Protein AF-A0A7R8WQS6-F1 (afdb_monomer)

Radius of gyration: 34.12 Å; Cα contacts (8 Å, |Δi|>4): 537; chains: 1; bounding box: 98×120×86 Å

Organism: NCBI:txid163714

Secondary structure (DSSP, 8-state):
---------EEPTTT--EE-TTTS----EEETT--EE-HHHHTT-SB-TTT-PBEE------HHHHHHHHHHHHHHHTS-B--GGG-BSTT-EEEE-SSEEEEEEEETTEEEEEEEE--S-HHHHHHHHHHHHHHHTT--BTTBPPEEEEEEEGGGEEEEEEEPPSS-BGGGTTTT--HHHHHHHHHHHHHHHHHHHHTT---S---GGGEEEETTTTEEEE--TTSTTTGGGGHHHHHHHS-GGGS-GGGG-TT----THHHHHHHHHHHHHHHH---TTTT--SHHHHHHHHHTT--PPPPTTS-TTTHHHHHHHT-SSGGGSPPHHHHHHHHHHHHHHHHHHHHHHHHHHHHHHS-PPPP--------------------

Nearest PDB structures (foldseek):
  8qlq-assembly1_A  TM=8.244E-01  e=2.591E-17  Homo sapiens
  7b3q-assembly1_A  TM=7.706E-01  e=1.109E-17  Homo sapiens
  6sdc-assembly1_A  TM=8.049E-01  e=8.500E-17  Homo sapiens
  8yvv-assembly1_A  TM=7.962E-01  e=5.499E-16  Homo sapiens
  4puz-assembly1_A  TM=7.789E-01  e=3.232E-14  Homo sapiens

Structure (mmCIF, N/CA/C/O backbone):
data_AF-A0A7R8WQS6-F1
#
_entry.id   AF-A0A7R8WQS6-F1
#
loop_
_atom_site.group_PDB
_atom_site.id
_atom_site.type_symbol
_atom_site.label_atom_id
_atom_site.label_alt_id
_atom_site.label_comp_id
_atom_site.label_asym_id
_atom_site.label_entity_id
_atom_site.label_seq_id
_atom_site.pdbx_PDB_ins_code
_atom_site.Cartn_x
_atom_site.Cartn_y
_atom_site.Cartn_z
_atom_site.occupancy
_atom_site.B_iso_or_equiv
_atom_site.auth_seq_id
_atom_site.auth_comp_id
_atom_site.auth_asym_id
_atom_site.auth_ato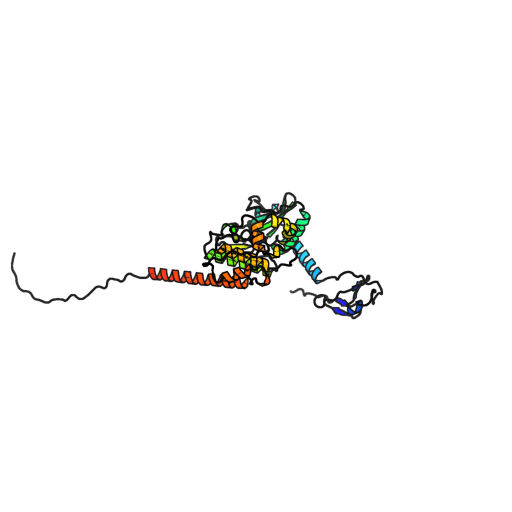m_id
_atom_site.pdbx_PDB_model_num
ATOM 1 N N . MET A 1 1 ? -17.034 -12.610 -30.596 1.00 30.84 1 MET A N 1
ATOM 2 C CA . MET A 1 1 ? -17.154 -14.056 -30.872 1.00 30.84 1 MET A CA 1
ATOM 3 C C . MET A 1 1 ? -15.963 -14.724 -30.219 1.00 30.84 1 MET A C 1
ATOM 5 O O . MET A 1 1 ? -14.847 -14.283 -30.458 1.00 30.84 1 MET A O 1
ATOM 9 N N . ALA A 1 2 ? -16.220 -15.646 -29.293 1.00 28.62 2 ALA A N 1
ATOM 10 C CA . ALA A 1 2 ? -15.196 -16.340 -28.522 1.00 28.62 2 ALA A CA 1
ATOM 11 C C . ALA A 1 2 ? -14.315 -17.175 -29.461 1.00 28.62 2 ALA A C 1
ATOM 13 O O . ALA A 1 2 ? -14.841 -17.982 -30.224 1.00 28.62 2 ALA A O 1
ATOM 14 N N . ALA A 1 3 ? -13.000 -16.959 -29.428 1.00 28.97 3 ALA A N 1
ATOM 15 C CA . ALA A 1 3 ? -12.058 -17.913 -29.993 1.00 28.97 3 ALA A CA 1
ATOM 16 C C . ALA A 1 3 ? -11.986 -19.083 -29.008 1.00 28.97 3 ALA A C 1
ATOM 18 O O . ALA A 1 3 ? -11.622 -18.885 -27.849 1.00 28.97 3 ALA A O 1
ATOM 19 N N . ALA A 1 4 ? -12.445 -20.250 -29.447 1.00 31.33 4 ALA A N 1
ATOM 20 C CA . ALA A 1 4 ? -12.402 -21.479 -28.676 1.00 31.33 4 ALA A CA 1
ATOM 21 C C . ALA A 1 4 ? -10.950 -21.805 -28.283 1.00 31.33 4 ALA A C 1
ATOM 23 O O . ALA A 1 4 ? -10.054 -21.748 -29.127 1.00 31.33 4 ALA A O 1
ATOM 24 N N . ASP A 1 5 ? -10.736 -22.128 -27.003 1.00 38.81 5 ASP A N 1
ATOM 25 C CA . ASP A 1 5 ? -9.581 -22.900 -26.545 1.00 38.81 5 ASP A CA 1
ATOM 26 C C . ASP A 1 5 ? -9.604 -24.233 -27.313 1.00 38.81 5 ASP A C 1
ATOM 28 O O . ASP A 1 5 ? -10.419 -25.111 -27.033 1.00 38.81 5 ASP A O 1
ATOM 32 N N . GLU A 1 6 ? -8.745 -24.383 -28.319 1.00 41.78 6 GLU A N 1
ATOM 33 C CA . GLU A 1 6 ? -8.383 -25.709 -28.809 1.00 41.78 6 GLU A CA 1
ATOM 34 C C . GLU A 1 6 ? -7.361 -26.289 -27.829 1.00 41.78 6 GLU A C 1
ATOM 36 O O . GLU A 1 6 ? -6.153 -26.072 -27.955 1.00 41.78 6 GLU A O 1
ATOM 41 N N . ASP A 1 7 ? -7.854 -27.026 -26.832 1.00 47.44 7 ASP A N 1
ATOM 42 C CA . ASP A 1 7 ? -7.076 -28.081 -26.189 1.00 47.44 7 ASP A CA 1
ATOM 43 C C . ASP A 1 7 ? -6.640 -29.052 -27.295 1.00 47.44 7 ASP A C 1
ATOM 45 O O . ASP A 1 7 ? -7.405 -29.912 -27.738 1.00 47.44 7 ASP A O 1
ATOM 49 N N . GLN A 1 8 ? -5.426 -28.876 -27.824 1.00 54.41 8 GLN A N 1
ATOM 50 C CA . GLN A 1 8 ? -4.873 -29.797 -28.810 1.00 54.41 8 GLN A CA 1
ATOM 51 C C . GLN A 1 8 ? -4.605 -31.134 -28.120 1.00 54.41 8 GLN A C 1
ATOM 53 O O . GLN A 1 8 ? -3.556 -31.344 -27.512 1.00 54.41 8 GLN A O 1
ATOM 58 N N . ASN A 1 9 ? -5.582 -32.032 -28.207 1.00 57.75 9 ASN A N 1
ATOM 59 C CA . ASN A 1 9 ? -5.431 -33.431 -27.850 1.00 57.75 9 ASN A CA 1
ATOM 60 C C . ASN A 1 9 ? -4.275 -34.029 -28.664 1.00 57.75 9 ASN A C 1
ATOM 62 O O . ASN A 1 9 ? -4.353 -34.122 -29.890 1.00 57.75 9 ASN A O 1
ATOM 66 N N . ILE A 1 10 ? -3.199 -34.428 -27.986 1.00 62.88 10 ILE A N 1
ATOM 67 C CA . ILE A 1 10 ? -2.073 -35.121 -28.617 1.00 62.88 10 ILE A CA 1
ATOM 68 C C . ILE A 1 10 ? -2.416 -36.609 -28.642 1.00 62.88 10 ILE A C 1
ATOM 70 O O . ILE A 1 10 ? -2.802 -37.175 -27.620 1.00 62.88 10 ILE A O 1
ATOM 74 N N . SER A 1 11 ? -2.306 -37.227 -29.818 1.00 67.88 11 SER A N 1
ATOM 75 C CA . SER A 1 11 ? -2.538 -38.658 -30.016 1.00 67.88 11 SER A CA 1
ATOM 76 C C . SER A 1 11 ? -1.222 -39.424 -29.898 1.00 67.88 11 SER A C 1
ATOM 78 O O . SER A 1 11 ? -0.195 -38.985 -30.416 1.00 67.88 11 SER A O 1
ATOM 80 N N . CYS A 1 12 ? -1.237 -40.568 -29.216 1.00 68.75 12 CYS A N 1
ATOM 81 C CA . CYS A 1 12 ? -0.120 -41.508 -29.254 1.00 68.75 12 CYS A CA 1
ATOM 82 C C . CYS A 1 12 ? 0.015 -42.082 -30.669 1.00 68.75 12 CYS A C 1
ATOM 84 O O . CYS A 1 12 ? -0.925 -42.696 -31.162 1.00 68.75 12 CYS A O 1
ATOM 86 N N . ASP A 1 13 ? 1.197 -42.016 -31.280 1.00 76.12 13 ASP A N 1
ATOM 87 C CA . ASP A 1 13 ? 1.436 -42.565 -32.627 1.00 76.12 13 ASP A CA 1
ATOM 88 C C . ASP A 1 13 ? 1.400 -44.111 -32.685 1.00 76.12 13 ASP A C 1
ATOM 90 O O . ASP A 1 13 ? 1.652 -44.709 -33.730 1.00 76.12 13 ASP A O 1
ATOM 94 N N . ILE A 1 14 ? 1.109 -44.776 -31.559 1.00 74.81 14 ILE A N 1
ATOM 95 C CA . ILE A 1 14 ? 0.971 -46.235 -31.455 1.00 74.81 14 ILE A CA 1
ATOM 96 C C . ILE A 1 14 ? -0.464 -46.646 -31.142 1.00 74.81 14 ILE A C 1
ATOM 98 O O . ILE A 1 14 ? -1.055 -47.421 -31.888 1.00 74.81 14 ILE A O 1
ATOM 102 N N . CYS A 1 15 ? -1.013 -46.188 -30.013 1.00 76.50 15 CYS A N 1
ATOM 103 C CA . CYS A 1 15 ? -2.354 -46.596 -29.580 1.00 76.50 15 CYS A CA 1
ATOM 104 C C . CYS A 1 15 ? -3.453 -45.627 -30.022 1.00 76.50 15 CYS A C 1
ATOM 106 O O . CYS A 1 15 ? -4.625 -45.906 -29.793 1.00 76.50 15 CYS A O 1
ATOM 108 N N . PHE A 1 16 ? -3.085 -44.495 -30.625 1.00 74.06 16 PHE A N 1
ATOM 109 C CA . PHE A 1 16 ? -3.975 -43.407 -31.028 1.00 74.06 16 PHE A CA 1
ATOM 110 C C . PHE A 1 16 ? -4.811 -42.788 -29.896 1.00 74.06 16 PHE A C 1
ATOM 112 O O . PHE A 1 16 ? -5.635 -41.909 -30.152 1.00 74.06 16 PHE A O 1
ATOM 119 N N . GLU A 1 17 ? -4.573 -43.179 -28.638 1.00 69.00 17 GLU A N 1
ATOM 120 C CA . GLU A 1 17 ? -5.218 -42.569 -27.478 1.00 69.00 17 GLU A CA 1
ATOM 121 C C . GLU A 1 17 ? -4.853 -41.089 -27.392 1.00 69.00 17 GLU A C 1
ATOM 123 O O . GLU A 1 17 ? -3.684 -40.709 -27.509 1.00 69.00 17 GLU A O 1
ATOM 128 N N . LEU A 1 18 ? -5.882 -40.270 -27.189 1.00 61.09 18 LEU A N 1
ATOM 129 C CA . LEU A 1 18 ? -5.757 -38.845 -26.930 1.00 61.09 18 LEU A CA 1
ATOM 130 C C . LEU A 1 18 ? -5.480 -38.640 -25.443 1.00 61.09 18 LEU A C 1
ATOM 132 O O . LEU A 1 18 ? -6.181 -39.205 -24.605 1.00 61.09 18 LEU A O 1
ATOM 136 N N . PHE A 1 19 ? -4.497 -37.813 -25.109 1.00 58.91 19 PHE A N 1
ATOM 137 C CA . PHE A 1 19 ? -4.223 -37.452 -23.720 1.00 58.91 19 PHE A CA 1
ATOM 138 C C . PHE A 1 19 ? -3.999 -35.945 -23.571 1.00 58.91 19 PHE A C 1
ATOM 140 O O . PHE A 1 19 ? -3.380 -35.293 -24.416 1.00 58.91 19 PHE A O 1
ATOM 147 N N . THR A 1 20 ? -4.523 -35.391 -22.475 1.00 52.91 20 THR A N 1
ATOM 148 C CA . THR A 1 20 ? -4.389 -33.979 -22.112 1.00 52.91 20 THR A CA 1
ATOM 149 C C . THR A 1 20 ? -3.233 -33.822 -21.129 1.00 52.91 20 THR A C 1
ATOM 151 O O . THR A 1 20 ? -3.092 -34.560 -20.156 1.00 52.91 20 THR A O 1
ATOM 154 N N . THR A 1 21 ? -2.369 -32.833 -21.350 1.00 52.16 21 THR A N 1
ATOM 155 C CA . THR A 1 21 ? -1.191 -32.605 -20.493 1.00 52.16 21 THR A CA 1
ATOM 156 C C . THR A 1 21 ? -1.527 -32.014 -19.117 1.00 52.16 21 THR A C 1
ATOM 158 O O . THR A 1 21 ? -0.614 -31.646 -18.379 1.00 52.16 21 THR A O 1
ATOM 161 N N . ALA A 1 22 ? -2.810 -31.845 -18.788 1.00 44.84 22 ALA A N 1
ATOM 162 C CA . ALA A 1 22 ? -3.255 -31.104 -17.613 1.00 44.84 22 ALA A CA 1
ATOM 163 C C . ALA A 1 22 ? -3.757 -31.987 -16.459 1.00 44.84 22 ALA A C 1
ATOM 165 O O . ALA A 1 22 ? -3.603 -31.567 -15.314 1.00 44.84 22 ALA A O 1
ATOM 166 N N . GLU A 1 23 ? -4.304 -33.182 -16.713 1.00 44.06 23 GLU A N 1
ATOM 167 C CA . GLU A 1 23 ? -5.006 -33.937 -15.655 1.00 44.06 23 GLU A CA 1
ATOM 168 C C . GLU A 1 23 ? -4.350 -35.252 -15.222 1.00 44.06 23 GLU A C 1
ATOM 170 O O . GLU A 1 23 ? -4.575 -35.666 -14.090 1.00 44.06 23 GLU A O 1
ATOM 175 N N . ASP A 1 24 ? -3.435 -35.837 -16.000 1.00 39.66 24 ASP A N 1
ATOM 176 C CA . ASP A 1 24 ? -2.763 -37.077 -15.598 1.00 39.66 24 ASP A CA 1
ATOM 177 C C . ASP A 1 24 ? -1.239 -36.953 -15.664 1.00 39.66 24 ASP A C 1
ATOM 179 O O . ASP A 1 24 ? -0.616 -36.960 -16.724 1.00 39.66 24 ASP A O 1
ATOM 183 N N . HIS A 1 25 ? -0.617 -36.841 -14.489 1.00 43.75 25 HIS A N 1
ATOM 184 C CA . HIS A 1 25 ? 0.827 -36.745 -14.273 1.00 43.75 25 HIS A CA 1
ATOM 185 C C . HIS A 1 25 ? 1.639 -37.932 -14.843 1.00 43.75 25 HIS A C 1
ATOM 187 O O . HIS A 1 25 ? 2.141 -38.760 -14.079 1.00 43.75 25 HIS A O 1
ATOM 193 N N . ARG A 1 26 ? 1.854 -38.015 -16.164 1.00 46.47 26 ARG A N 1
ATOM 194 C CA . ARG A 1 26 ? 2.829 -38.943 -16.769 1.00 46.47 26 ARG A CA 1
ATOM 195 C C . ARG A 1 26 ? 3.638 -38.287 -17.904 1.00 46.47 26 ARG A C 1
ATOM 197 O O . ARG A 1 26 ? 3.069 -37.571 -18.721 1.00 46.47 26 ARG A O 1
ATOM 204 N N . PRO A 1 27 ? 4.969 -38.495 -17.958 1.00 44.97 27 PRO A N 1
ATOM 205 C CA . PRO A 1 27 ? 5.845 -37.859 -18.944 1.00 44.97 27 PRO A CA 1
ATOM 206 C C . PRO A 1 27 ? 5.725 -38.500 -20.338 1.00 44.97 27 PRO A C 1
ATOM 208 O O . PRO A 1 27 ? 5.588 -39.717 -20.448 1.00 44.97 27 PRO A O 1
ATOM 211 N N . MET A 1 28 ? 5.841 -37.682 -21.393 1.00 61.72 28 MET A N 1
ATOM 212 C CA . MET A 1 28 ? 5.972 -38.127 -22.790 1.00 61.72 28 MET A CA 1
ATOM 213 C C . MET A 1 28 ? 7.436 -38.286 -23.210 1.00 61.72 28 MET A C 1
ATOM 215 O O . MET A 1 28 ? 8.284 -37.466 -22.851 1.00 61.72 28 MET A O 1
ATOM 219 N N . VAL A 1 29 ? 7.696 -39.304 -24.033 1.00 58.97 29 VAL A N 1
ATOM 220 C CA . VAL A 1 29 ? 8.981 -39.565 -24.695 1.00 58.97 29 VAL A CA 1
ATOM 221 C C . VAL A 1 29 ? 8.837 -39.254 -26.187 1.00 58.97 29 VAL A C 1
ATOM 223 O O . VAL A 1 29 ? 7.901 -39.736 -26.821 1.00 58.97 29 VAL A O 1
ATOM 226 N N . ILE A 1 30 ? 9.763 -38.464 -26.743 1.00 64.19 30 ILE A N 1
ATOM 227 C CA . ILE A 1 30 ? 9.815 -38.127 -28.175 1.00 64.19 30 ILE A CA 1
ATOM 228 C C . ILE A 1 30 ? 11.104 -38.707 -28.767 1.00 64.19 30 ILE A C 1
ATOM 230 O O . ILE A 1 30 ? 12.198 -38.515 -28.227 1.00 64.19 30 ILE A O 1
ATOM 234 N N . CYS A 1 31 ? 10.979 -39.431 -29.878 1.00 64.38 31 CYS A N 1
ATOM 235 C CA . CYS A 1 31 ? 12.128 -39.952 -30.624 1.00 64.38 31 CYS A CA 1
ATOM 236 C C . CYS A 1 31 ? 12.736 -38.892 -31.560 1.00 64.38 31 CYS A C 1
ATOM 238 O O . CYS A 1 31 ? 12.106 -37.876 -31.852 1.00 64.38 31 CYS A O 1
ATOM 240 N N . SER A 1 32 ? 13.936 -39.139 -32.088 1.00 69.62 32 SER A N 1
ATOM 241 C CA . SER A 1 32 ? 14.611 -38.253 -33.058 1.00 69.62 32 SER A CA 1
ATOM 242 C C . SER A 1 32 ? 13.783 -37.935 -34.314 1.00 69.62 32 SER A C 1
ATOM 244 O O . SER A 1 32 ? 13.966 -36.873 -34.902 1.00 69.62 32 SER A O 1
ATOM 246 N N . ASN A 1 33 ? 12.834 -38.805 -34.677 1.00 69.69 33 ASN A N 1
ATOM 247 C CA . ASN A 1 33 ? 11.936 -38.639 -35.825 1.00 69.69 33 ASN A CA 1
ATOM 248 C C . ASN A 1 33 ? 10.562 -38.033 -35.470 1.00 69.69 33 ASN A C 1
ATOM 250 O O . ASN A 1 33 ? 9.688 -37.972 -36.328 1.00 69.69 33 ASN A O 1
ATOM 254 N N . GLY A 1 34 ? 10.349 -37.581 -34.228 1.00 69.19 34 GLY A N 1
ATOM 255 C CA . GLY A 1 34 ? 9.179 -36.773 -33.856 1.00 69.19 34 GLY A CA 1
ATOM 256 C C . GLY A 1 34 ? 7.900 -37.521 -33.451 1.00 69.19 34 GLY A C 1
ATOM 257 O O . GLY A 1 34 ? 6.902 -36.856 -33.200 1.00 69.19 34 GLY A O 1
ATOM 258 N N . HIS A 1 35 ? 7.911 -38.855 -33.339 1.00 72.50 35 HIS A N 1
ATOM 259 C CA . HIS A 1 35 ? 6.762 -39.623 -32.824 1.00 72.50 35 HIS A CA 1
ATOM 260 C C . HIS A 1 35 ? 6.494 -39.364 -31.329 1.00 72.50 35 HIS A C 1
ATOM 262 O O . HIS A 1 35 ? 7.430 -39.365 -30.521 1.00 72.50 35 HIS A O 1
ATOM 268 N N . ASN A 1 36 ? 5.216 -39.217 -30.976 1.00 73.12 36 ASN A N 1
ATOM 269 C CA . ASN A 1 36 ? 4.676 -39.031 -29.632 1.00 73.12 36 ASN A CA 1
ATOM 270 C C . ASN A 1 36 ? 4.249 -40.373 -29.035 1.00 73.12 36 ASN A C 1
ATOM 272 O O . ASN A 1 36 ? 3.383 -41.065 -29.572 1.00 73.12 36 ASN A O 1
ATOM 276 N N . LEU A 1 37 ? 4.825 -40.730 -27.888 1.00 69.38 37 LEU A N 1
ATOM 277 C CA . LEU A 1 37 ? 4.538 -41.992 -27.211 1.00 69.38 37 LEU A CA 1
ATOM 278 C C . LEU A 1 37 ? 3.959 -41.735 -25.819 1.00 69.38 37 LEU A C 1
ATOM 280 O O . LEU A 1 37 ? 4.560 -41.019 -25.011 1.00 69.38 37 LEU A O 1
ATOM 284 N N . CYS A 1 38 ? 2.809 -42.349 -25.521 1.00 69.25 38 CYS A N 1
ATOM 285 C CA . CYS A 1 38 ? 2.256 -42.345 -24.169 1.00 69.25 38 CYS A CA 1
ATOM 286 C C . CYS A 1 38 ? 3.109 -43.216 -23.230 1.00 69.25 38 CYS A C 1
ATOM 288 O O . CYS A 1 38 ? 3.833 -44.109 -23.674 1.00 69.25 38 CYS A O 1
ATOM 290 N N . PHE A 1 39 ? 2.982 -43.000 -21.917 1.00 66.50 39 PHE A N 1
ATOM 291 C CA . PHE A 1 39 ? 3.761 -43.726 -20.906 1.00 66.50 39 PHE A CA 1
ATOM 292 C C . PHE A 1 39 ? 3.650 -45.252 -21.034 1.00 66.50 39 PHE A C 1
ATOM 294 O O . PHE A 1 39 ? 4.647 -45.957 -20.906 1.00 66.50 39 PHE A O 1
ATOM 301 N N . SER A 1 40 ? 2.454 -45.771 -21.319 1.00 68.06 40 SER A N 1
ATOM 302 C CA . SER A 1 40 ? 2.232 -47.212 -21.503 1.00 68.06 40 SER A CA 1
ATOM 303 C C . SER A 1 40 ? 2.979 -47.761 -22.724 1.00 68.06 40 SER A C 1
ATOM 305 O O . SER A 1 40 ? 3.439 -48.899 -22.702 1.00 68.06 40 SER A O 1
ATOM 307 N N . CYS A 1 41 ? 3.141 -46.947 -23.769 1.00 68.56 41 CYS A N 1
ATOM 308 C CA . CYS A 1 41 ? 3.866 -47.301 -24.985 1.00 68.56 41 CYS A CA 1
ATOM 309 C C . CYS A 1 41 ? 5.385 -47.079 -24.880 1.00 68.56 41 CYS A C 1
ATOM 311 O O . CYS A 1 41 ? 6.139 -47.750 -25.581 1.00 68.56 41 CYS A O 1
ATOM 313 N N . SER A 1 42 ? 5.846 -46.156 -24.026 1.00 67.50 42 SER A N 1
ATOM 314 C CA . SER A 1 42 ? 7.270 -45.823 -23.861 1.00 67.50 42 SER A CA 1
ATOM 315 C C . SER A 1 42 ? 7.938 -46.481 -22.648 1.00 67.50 42 SER A C 1
ATOM 317 O O . SER A 1 42 ? 9.161 -46.486 -22.550 1.00 67.50 42 SER A O 1
ATOM 319 N N . GLY A 1 43 ? 7.162 -47.005 -21.698 1.00 59.62 43 GLY A N 1
ATOM 320 C CA . GLY A 1 43 ? 7.607 -47.321 -20.336 1.00 59.62 43 GLY A CA 1
ATOM 321 C C . GLY A 1 43 ? 8.585 -48.487 -20.160 1.00 59.62 43 GLY A C 1
ATOM 322 O O . GLY A 1 43 ? 8.925 -48.791 -19.021 1.00 59.62 43 GLY A O 1
ATOM 323 N N . LEU A 1 44 ? 9.035 -49.152 -21.228 1.00 54.12 44 LEU A N 1
ATOM 324 C CA . LEU A 1 44 ? 9.889 -50.349 -21.138 1.00 54.12 44 LEU A CA 1
ATOM 325 C C . LEU A 1 44 ? 10.992 -50.430 -22.210 1.00 54.12 44 LEU A C 1
ATOM 327 O O . LEU A 1 44 ? 11.687 -51.442 -22.281 1.00 54.12 44 LEU A O 1
ATOM 331 N N . VAL A 1 45 ? 11.165 -49.405 -23.053 1.00 58.03 45 VAL A N 1
ATOM 332 C CA . VAL A 1 45 ? 12.078 -49.463 -24.209 1.00 58.03 45 VAL A CA 1
ATOM 333 C C . VAL A 1 45 ? 12.900 -48.182 -24.370 1.00 58.03 45 VAL A C 1
ATOM 335 O O . VAL A 1 45 ? 12.376 -47.076 -24.283 1.00 58.03 45 VAL A O 1
ATOM 338 N N . ASN A 1 46 ? 14.200 -48.334 -24.652 1.00 66.38 46 ASN A N 1
ATOM 339 C CA . ASN A 1 46 ? 15.112 -47.220 -24.968 1.00 66.38 46 ASN A CA 1
ATOM 340 C C . ASN A 1 46 ? 14.959 -46.712 -26.419 1.00 66.38 46 ASN A C 1
ATOM 342 O O . ASN A 1 46 ? 15.590 -45.726 -26.801 1.00 66.38 46 ASN A O 1
ATOM 346 N N . GLU A 1 47 ? 14.126 -47.376 -27.224 1.00 72.50 47 GLU A N 1
ATOM 347 C CA . GLU A 1 47 ? 13.930 -47.133 -28.656 1.00 72.50 47 GLU A CA 1
ATOM 348 C C . GLU A 1 47 ? 12.442 -46.963 -28.985 1.00 72.50 47 GLU A C 1
ATOM 350 O O . GLU A 1 47 ? 11.572 -47.596 -28.382 1.00 72.50 47 GLU A O 1
ATOM 355 N N . CYS A 1 48 ? 12.143 -46.116 -29.968 1.00 71.38 48 CYS A N 1
ATOM 356 C CA . CYS A 1 48 ? 10.792 -45.848 -30.438 1.00 71.38 48 CYS A CA 1
ATOM 357 C C . CYS A 1 48 ? 10.196 -47.103 -31.088 1.00 71.38 48 CYS A C 1
ATOM 359 O O . CYS A 1 48 ? 10.771 -47.619 -32.047 1.00 71.38 48 CYS A O 1
ATOM 361 N N . PRO A 1 49 ? 9.017 -47.588 -30.674 1.00 74.12 49 PRO A N 1
ATOM 362 C CA . PRO A 1 49 ? 8.439 -48.771 -31.301 1.00 74.12 49 PRO A CA 1
ATOM 363 C C . PRO A 1 49 ? 8.049 -48.547 -32.770 1.00 74.12 49 PRO A C 1
ATOM 365 O O . PRO A 1 49 ? 8.070 -49.519 -33.526 1.00 74.12 49 PRO A O 1
ATOM 368 N N . THR A 1 50 ? 7.759 -47.298 -33.161 1.00 75.56 50 THR A N 1
ATOM 369 C CA . THR A 1 50 ? 7.342 -46.896 -34.515 1.00 75.56 50 THR A CA 1
ATOM 370 C C . THR A 1 50 ? 8.509 -46.846 -35.502 1.00 75.56 50 THR A C 1
ATOM 372 O O . THR A 1 50 ? 8.413 -47.419 -36.581 1.00 75.56 50 THR A O 1
ATOM 375 N N . CYS A 1 51 ? 9.623 -46.194 -35.147 1.00 80.62 51 CYS A N 1
ATOM 376 C CA . CYS A 1 51 ? 10.762 -46.004 -36.061 1.00 80.62 51 CYS A CA 1
ATOM 377 C C . CYS A 1 51 ? 12.075 -46.664 -35.622 1.00 80.62 51 CYS A C 1
ATOM 379 O O . CYS A 1 51 ? 13.053 -46.560 -36.350 1.00 80.62 51 CYS A O 1
ATOM 381 N N . LYS A 1 52 ? 12.110 -47.330 -34.461 1.00 79.31 52 LYS A N 1
ATOM 382 C CA . LYS A 1 52 ? 13.286 -48.013 -33.879 1.00 79.31 52 LYS A CA 1
ATOM 383 C C . LYS A 1 52 ? 14.486 -47.118 -33.548 1.00 79.31 52 LYS A C 1
ATOM 385 O O . LYS A 1 52 ? 15.543 -47.616 -33.193 1.00 79.31 52 LYS A O 1
ATOM 390 N N . GLU A 1 53 ? 14.310 -45.802 -33.594 1.00 76.75 53 GLU A N 1
ATOM 391 C CA . GLU A 1 53 ? 15.337 -44.840 -33.193 1.00 76.75 53 GLU A CA 1
ATOM 392 C C . GLU A 1 53 ? 15.394 -44.645 -31.678 1.00 76.75 53 GLU A C 1
ATOM 394 O O . GLU A 1 53 ? 14.381 -44.776 -30.983 1.00 76.75 53 GLU A O 1
ATOM 399 N N . GLN A 1 54 ? 16.565 -44.254 -31.172 1.00 74.31 54 GLN A N 1
ATOM 400 C CA . GLN A 1 54 ? 16.763 -43.987 -29.750 1.00 74.31 54 GLN A CA 1
ATOM 401 C C . GLN A 1 54 ? 15.814 -42.882 -29.258 1.00 74.31 54 GLN A C 1
ATOM 403 O O . GLN A 1 54 ? 15.748 -41.773 -29.797 1.00 74.31 54 GLN A O 1
ATOM 408 N N . CYS A 1 55 ? 15.075 -43.189 -28.197 1.00 68.25 55 CYS A N 1
ATOM 409 C CA . CYS A 1 55 ? 14.195 -42.243 -27.533 1.00 68.25 55 CYS A CA 1
ATOM 410 C C . CYS A 1 55 ? 15.030 -41.234 -26.734 1.00 68.25 55 CYS A C 1
ATOM 412 O O . CYS A 1 55 ? 15.812 -41.621 -25.865 1.00 68.25 55 CYS A O 1
ATOM 414 N N . LEU A 1 56 ? 14.877 -39.934 -27.010 1.00 61.41 56 LEU A N 1
ATOM 415 C CA . LEU A 1 56 ? 15.641 -38.909 -26.302 1.00 61.41 56 LEU A CA 1
ATOM 416 C C . LEU A 1 56 ? 15.034 -38.667 -24.909 1.00 61.41 56 LEU A C 1
ATOM 418 O O . LEU A 1 56 ? 13.855 -38.315 -24.816 1.00 61.41 56 LEU A O 1
ATOM 422 N N . PRO A 1 57 ? 15.820 -38.749 -23.819 1.00 56.03 57 PRO A N 1
ATOM 423 C CA . PRO A 1 57 ? 15.387 -38.286 -22.509 1.00 56.03 57 PRO A CA 1
ATOM 424 C C . PRO A 1 57 ? 15.515 -36.757 -22.463 1.00 56.03 57 PRO A C 1
ATOM 426 O O . PRO A 1 57 ? 16.465 -36.212 -21.905 1.00 56.03 57 PRO A O 1
ATOM 429 N N . LYS A 1 58 ? 14.589 -36.029 -23.095 1.00 49.53 58 LYS A N 1
ATOM 430 C CA . LYS A 1 58 ? 14.458 -34.575 -22.907 1.00 49.53 58 LYS A CA 1
ATOM 431 C C . LYS A 1 58 ? 13.141 -34.264 -22.196 1.00 49.53 58 LYS A C 1
ATOM 433 O O . LYS A 1 58 ? 12.120 -34.853 -22.545 1.00 49.53 58 LYS A O 1
ATOM 438 N N . PRO A 1 59 ? 13.137 -33.363 -21.197 1.00 45.78 59 PRO A N 1
ATOM 439 C CA . PRO A 1 59 ? 11.934 -33.074 -20.436 1.00 45.78 59 PRO A CA 1
ATOM 440 C C . PRO A 1 59 ? 10.892 -32.374 -21.318 1.00 45.78 59 PRO A C 1
ATOM 442 O O . PRO A 1 59 ? 11.125 -31.285 -21.831 1.00 45.78 59 PRO A O 1
ATOM 445 N N . ILE A 1 60 ? 9.758 -33.059 -21.477 1.00 50.84 60 ILE A N 1
ATOM 446 C CA . ILE A 1 60 ? 8.371 -32.578 -21.425 1.00 50.84 60 ILE A CA 1
ATOM 447 C C . ILE A 1 60 ? 8.175 -31.144 -21.928 1.00 50.84 60 ILE A C 1
ATOM 449 O O . ILE A 1 60 ? 8.388 -30.173 -21.198 1.00 50.84 60 ILE A O 1
ATOM 453 N N . ARG A 1 61 ? 7.639 -31.018 -23.144 1.00 44.50 61 ARG A N 1
ATOM 454 C CA . ARG A 1 61 ? 6.982 -29.795 -23.602 1.00 44.50 61 ARG A CA 1
ATOM 455 C C . ARG A 1 61 ? 5.798 -29.509 -22.670 1.00 44.50 61 ARG A C 1
ATOM 457 O O . ARG A 1 61 ? 4.720 -30.074 -22.819 1.00 44.50 61 ARG A O 1
ATOM 464 N N . ASN A 1 62 ? 6.023 -28.718 -21.626 1.00 50.16 62 ASN A N 1
ATOM 465 C CA . ASN A 1 62 ? 4.996 -28.382 -20.651 1.00 50.16 62 ASN A CA 1
ATOM 466 C C . ASN A 1 62 ? 4.133 -27.275 -21.259 1.00 50.16 62 ASN A C 1
ATOM 468 O O . ASN A 1 62 ? 4.459 -26.102 -21.131 1.00 50.16 62 ASN A O 1
ATOM 472 N N . ILE A 1 63 ? 3.063 -27.654 -21.958 1.00 48.22 63 ILE A N 1
ATOM 473 C CA . ILE A 1 63 ? 2.161 -26.727 -22.659 1.00 48.22 63 ILE A CA 1
ATOM 474 C C . ILE A 1 63 ? 1.591 -25.679 -21.698 1.00 48.22 63 ILE A C 1
ATOM 476 O O . ILE A 1 63 ? 1.456 -24.523 -22.083 1.00 48.22 63 ILE A O 1
ATOM 480 N N . ALA A 1 64 ? 1.345 -26.028 -20.430 1.00 46.00 64 ALA A N 1
ATOM 481 C CA . ALA A 1 64 ? 0.947 -25.053 -19.417 1.00 46.00 64 ALA A CA 1
ATOM 482 C C . ALA A 1 64 ? 2.069 -24.037 -19.137 1.00 46.00 64 ALA A C 1
ATOM 484 O O . ALA A 1 64 ? 1.812 -22.839 -19.090 1.00 46.00 64 ALA A O 1
ATOM 485 N N . LEU A 1 65 ? 3.323 -24.482 -19.019 1.00 45.38 65 LEU A N 1
ATOM 486 C CA . LEU A 1 65 ? 4.481 -23.594 -18.886 1.00 45.38 65 LEU A CA 1
ATOM 487 C C . LEU A 1 65 ? 4.729 -22.779 -20.162 1.00 45.38 65 LEU A C 1
ATOM 489 O O . LEU A 1 65 ? 5.045 -21.605 -20.052 1.00 45.38 65 LEU A O 1
ATOM 493 N N . GLU A 1 66 ? 4.562 -23.346 -21.357 1.00 52.69 66 GLU A N 1
ATOM 494 C CA . GLU A 1 66 ? 4.690 -22.626 -22.629 1.00 52.69 66 GLU A CA 1
ATOM 495 C C . GLU A 1 66 ? 3.569 -21.602 -22.820 1.00 52.69 66 GLU A C 1
ATOM 497 O O . GLU A 1 66 ? 3.846 -20.490 -23.261 1.00 52.69 66 GLU A O 1
ATOM 502 N N . LYS A 1 67 ? 2.327 -21.931 -22.441 1.00 53.16 67 LYS A N 1
ATOM 503 C CA . LYS A 1 67 ? 1.190 -21.000 -22.409 1.00 53.16 67 LYS A CA 1
ATOM 504 C C . LYS A 1 67 ? 1.483 -19.871 -21.430 1.00 53.16 67 LYS A C 1
ATOM 506 O O . LYS A 1 67 ? 1.418 -18.716 -21.827 1.00 53.16 67 LYS A O 1
ATOM 511 N N . VAL A 1 68 ? 1.950 -20.187 -20.221 1.00 54.47 68 VAL A N 1
ATOM 512 C CA . VAL A 1 68 ? 2.390 -19.190 -19.232 1.00 54.47 68 VAL A CA 1
ATOM 513 C C . VAL A 1 68 ? 3.564 -18.354 -19.752 1.00 54.47 68 VAL A C 1
ATOM 515 O O . VAL A 1 68 ? 3.560 -17.143 -19.581 1.00 54.47 68 VAL A O 1
ATOM 518 N N . ILE A 1 69 ? 4.565 -18.942 -20.413 1.00 53.91 69 ILE A N 1
ATOM 519 C CA . ILE A 1 69 ? 5.697 -18.211 -21.006 1.00 53.91 69 ILE A CA 1
ATOM 520 C C . ILE A 1 69 ? 5.208 -17.302 -22.131 1.00 53.91 69 ILE A C 1
ATOM 522 O O . ILE A 1 69 ? 5.625 -16.152 -22.186 1.00 53.91 69 ILE A O 1
ATOM 526 N N . LYS A 1 70 ? 4.320 -17.777 -23.007 1.00 56.88 70 LYS A N 1
ATOM 527 C CA . LYS A 1 70 ? 3.757 -17.008 -24.120 1.00 56.88 70 LYS A CA 1
ATOM 528 C C . LYS A 1 70 ? 2.867 -15.876 -23.617 1.00 56.88 70 LYS A C 1
ATOM 530 O O . LYS A 1 70 ? 3.009 -14.755 -24.087 1.00 56.88 70 LYS A O 1
ATOM 535 N N . GLU A 1 71 ? 2.013 -16.131 -22.632 1.00 61.41 71 GLU A N 1
ATOM 536 C CA . GLU A 1 71 ? 1.211 -15.115 -21.943 1.00 61.41 71 GLU A CA 1
ATOM 537 C C . GLU A 1 71 ? 2.104 -14.099 -21.227 1.00 61.41 71 GLU A C 1
ATOM 539 O O . GLU A 1 71 ? 1.879 -12.899 -21.353 1.00 61.41 71 GLU A O 1
ATOM 544 N N . ASN A 1 72 ? 3.169 -14.546 -20.556 1.00 57.19 72 ASN A N 1
ATOM 545 C CA . ASN A 1 72 ? 4.153 -13.665 -19.926 1.00 57.19 72 ASN A CA 1
ATOM 546 C C . ASN A 1 72 ? 4.957 -12.861 -20.962 1.00 57.19 72 ASN A C 1
ATOM 548 O O . ASN A 1 72 ? 5.243 -11.694 -20.724 1.00 57.19 72 ASN A O 1
ATOM 552 N N . MET A 1 73 ? 5.297 -13.438 -22.119 1.00 60.91 73 MET A N 1
ATOM 553 C CA . MET A 1 73 ? 5.988 -12.760 -23.227 1.00 60.91 73 MET A CA 1
ATOM 554 C C . MET A 1 73 ? 5.088 -11.738 -23.930 1.00 60.91 73 MET A C 1
ATOM 556 O O . MET A 1 73 ? 5.537 -10.640 -24.246 1.00 60.91 73 MET A O 1
ATOM 560 N N . LEU A 1 74 ? 3.805 -12.049 -24.122 1.00 61.25 74 LEU A N 1
ATOM 561 C CA . LEU A 1 74 ? 2.808 -11.096 -24.617 1.00 61.25 74 LEU A CA 1
ATOM 562 C C . LEU A 1 74 ? 2.562 -9.980 -23.594 1.00 61.25 74 LEU A C 1
ATOM 564 O O . LEU A 1 74 ? 2.522 -8.807 -23.954 1.00 61.25 74 LEU A O 1
ATOM 568 N N . ALA A 1 75 ? 2.473 -10.326 -22.308 1.00 59.69 75 ALA A N 1
ATOM 569 C CA . ALA A 1 75 ? 2.391 -9.362 -21.219 1.00 59.69 75 ALA A CA 1
ATOM 570 C C . ALA A 1 75 ? 3.613 -8.431 -21.202 1.00 59.69 75 ALA A C 1
ATOM 572 O O . ALA A 1 75 ? 3.448 -7.223 -21.045 1.00 59.69 75 ALA A O 1
ATOM 573 N N . LEU A 1 76 ? 4.813 -8.972 -21.411 1.00 59.59 76 LEU A N 1
ATOM 574 C CA . LEU A 1 76 ? 6.061 -8.222 -21.535 1.00 59.59 76 LEU A CA 1
ATOM 575 C C . LEU A 1 76 ? 6.060 -7.247 -22.713 1.00 59.59 76 LEU A C 1
ATOM 577 O O . LEU A 1 76 ? 6.458 -6.098 -22.545 1.00 59.59 76 LEU A O 1
ATOM 581 N N . ALA A 1 77 ? 5.579 -7.686 -23.876 1.00 59.62 77 ALA A N 1
ATOM 582 C CA . ALA A 1 77 ? 5.447 -6.844 -25.063 1.00 59.62 77 ALA A CA 1
ATOM 583 C C . ALA A 1 77 ? 4.372 -5.746 -24.913 1.00 59.62 77 ALA A C 1
ATOM 585 O O . ALA A 1 77 ? 4.357 -4.797 -25.689 1.00 59.62 77 ALA A O 1
ATOM 586 N N . SER A 1 78 ? 3.480 -5.865 -23.922 1.00 67.62 78 SER A N 1
ATOM 587 C CA . SER A 1 78 ? 2.371 -4.930 -23.678 1.00 67.62 78 SER A CA 1
ATOM 588 C C . SER A 1 78 ? 2.661 -3.835 -22.645 1.00 67.62 78 SER A C 1
ATOM 590 O O . SER A 1 78 ? 1.769 -3.043 -22.348 1.00 67.62 78 SER A O 1
ATOM 592 N N . VAL A 1 79 ? 3.863 -3.795 -22.053 1.00 78.75 79 VAL A N 1
ATOM 593 C CA . VAL A 1 79 ? 4.227 -2.729 -21.104 1.00 78.75 79 VAL A CA 1
ATOM 594 C C . VAL A 1 79 ? 4.334 -1.411 -21.873 1.00 78.75 79 VAL A C 1
ATOM 596 O O . VAL A 1 79 ? 5.178 -1.328 -22.763 1.00 78.75 79 VAL A O 1
ATOM 599 N N . PRO A 1 80 ? 3.547 -0.370 -21.542 1.00 87.75 80 PRO A N 1
ATOM 600 C CA . PRO A 1 80 ? 3.706 0.926 -22.186 1.00 87.75 80 PRO A CA 1
ATOM 601 C C . PRO A 1 80 ? 5.091 1.505 -21.876 1.00 87.75 80 PRO A C 1
ATOM 603 O O . PRO A 1 80 ? 5.441 1.689 -20.707 1.00 87.75 80 PRO A O 1
ATOM 606 N N . GLU A 1 81 ? 5.876 1.768 -22.919 1.00 89.75 81 GLU A N 1
ATOM 607 C CA . GLU A 1 81 ? 7.115 2.542 -22.835 1.00 89.75 81 GLU A CA 1
ATOM 608 C C . GLU A 1 81 ? 6.782 3.995 -23.175 1.00 89.75 81 GLU A C 1
ATOM 610 O O . GLU A 1 81 ? 6.346 4.293 -24.283 1.00 89.75 81 GLU A O 1
ATOM 615 N N . ILE A 1 82 ? 6.931 4.877 -22.192 1.00 92.19 82 ILE A N 1
ATOM 616 C CA . ILE A 1 82 ? 6.699 6.315 -22.322 1.00 92.19 82 ILE A CA 1
ATOM 617 C C . ILE A 1 82 ? 8.035 6.960 -22.684 1.00 92.19 82 ILE A C 1
ATOM 619 O O . ILE A 1 82 ? 9.026 6.756 -21.971 1.00 92.19 82 ILE A O 1
ATOM 623 N N . ASP A 1 83 ? 8.075 7.733 -23.768 1.00 91.88 83 ASP A N 1
ATOM 624 C CA . ASP A 1 83 ? 9.260 8.516 -24.114 1.00 91.88 83 ASP A CA 1
ATOM 625 C C . ASP A 1 83 ? 9.497 9.564 -23.015 1.00 91.88 83 ASP A C 1
ATOM 627 O O . ASP A 1 83 ? 8.603 10.330 -22.654 1.00 91.88 83 ASP A O 1
ATOM 631 N N . SER A 1 84 ? 10.698 9.582 -22.431 1.00 91.31 84 SER A N 1
ATOM 632 C CA . SER A 1 84 ? 11.014 10.511 -21.342 1.00 91.31 84 SER A CA 1
ATOM 633 C C . SER A 1 84 ? 10.956 11.974 -21.779 1.00 91.31 84 SER A C 1
ATOM 635 O O . SER A 1 84 ? 10.777 12.841 -20.927 1.00 91.31 84 SER A O 1
ATOM 637 N N . THR A 1 85 ? 11.042 12.257 -23.083 1.00 91.38 85 THR A N 1
ATOM 638 C CA . THR A 1 85 ? 10.863 13.605 -23.638 1.00 91.38 85 THR A CA 1
ATOM 639 C C . THR A 1 85 ? 9.408 14.087 -23.614 1.00 91.38 85 THR A C 1
ATOM 641 O O . THR A 1 85 ? 9.178 15.295 -23.644 1.00 91.38 85 THR A O 1
ATOM 644 N N . GLU A 1 86 ? 8.426 13.185 -23.486 1.00 94.12 86 GLU A N 1
ATOM 645 C CA . GLU A 1 86 ? 7.009 13.533 -23.288 1.00 94.12 86 GLU A CA 1
ATOM 646 C C . GLU A 1 86 ? 6.703 13.977 -21.849 1.00 94.12 86 GLU A C 1
ATOM 648 O O . GLU A 1 86 ? 5.628 14.516 -21.578 1.00 94.12 86 GLU A O 1
ATOM 653 N N . ILE A 1 87 ? 7.620 13.726 -20.908 1.00 95.25 87 ILE A N 1
ATOM 654 C CA . ILE A 1 87 ? 7.461 14.087 -19.499 1.00 95.25 87 ILE A CA 1
ATOM 655 C C . ILE A 1 87 ? 8.082 15.466 -19.276 1.00 95.25 87 ILE A C 1
ATOM 657 O O . ILE A 1 87 ? 9.300 15.612 -19.158 1.00 95.25 87 ILE A O 1
ATOM 661 N N . VAL A 1 88 ? 7.234 16.485 -19.183 1.00 93.88 88 VAL A N 1
ATOM 662 C CA . VAL A 1 88 ? 7.664 17.870 -18.952 1.00 93.88 88 VAL A CA 1
ATOM 663 C C . VAL A 1 88 ? 7.763 18.180 -17.455 1.00 93.88 88 VAL A C 1
ATOM 665 O O . VAL A 1 88 ? 7.282 17.422 -16.611 1.00 93.88 88 VAL A O 1
ATOM 668 N N . ASP A 1 89 ? 8.447 19.275 -17.113 1.00 91.88 89 ASP A N 1
ATOM 669 C CA . ASP A 1 89 ? 8.656 19.753 -15.732 1.00 91.88 89 ASP A CA 1
ATOM 670 C C . ASP A 1 89 ? 9.250 18.715 -14.760 1.00 91.88 89 ASP A C 1
ATOM 672 O O . ASP A 1 89 ? 9.079 18.775 -13.538 1.00 91.88 89 ASP A O 1
ATOM 676 N N . LEU A 1 90 ? 10.004 17.760 -15.304 1.00 91.56 90 LEU A N 1
ATOM 677 C CA . LEU A 1 90 ? 10.627 16.692 -14.542 1.00 91.56 90 LEU A CA 1
ATOM 678 C C . LEU A 1 90 ? 11.805 17.213 -13.711 1.00 91.56 90 LEU A C 1
ATOM 680 O O . LEU A 1 90 ? 12.880 17.498 -14.239 1.00 91.56 90 LEU A O 1
ATOM 684 N N . GLY A 1 91 ? 11.657 17.281 -12.386 1.00 85.38 91 GLY A N 1
ATOM 685 C CA . GLY A 1 91 ? 12.784 17.715 -11.550 1.00 85.38 91 GLY A CA 1
ATOM 686 C C . GLY A 1 91 ? 12.533 17.843 -10.056 1.00 85.38 91 GLY A C 1
ATOM 687 O O . GLY A 1 91 ? 13.430 17.542 -9.264 1.00 85.38 91 GLY A O 1
ATOM 688 N N . ARG A 1 92 ? 11.328 18.242 -9.633 1.00 92.75 92 ARG A N 1
ATOM 689 C CA . ARG A 1 92 ? 11.020 18.371 -8.200 1.00 92.75 92 ARG A CA 1
ATOM 690 C C . ARG A 1 92 ? 11.062 16.993 -7.538 1.00 92.75 92 ARG A C 1
ATOM 692 O O . ARG A 1 92 ? 10.241 16.132 -7.834 1.00 92.75 92 ARG A O 1
ATOM 699 N N . ARG A 1 93 ? 11.993 16.781 -6.609 1.00 94.12 93 ARG A N 1
ATOM 700 C CA . ARG A 1 93 ? 12.099 15.529 -5.847 1.00 94.12 93 ARG A CA 1
ATOM 701 C C . ARG A 1 93 ? 10.905 15.371 -4.905 1.00 94.12 93 ARG A C 1
ATOM 703 O O . ARG A 1 93 ? 10.683 16.219 -4.046 1.00 94.12 93 ARG A O 1
ATOM 710 N N . LEU A 1 94 ? 10.186 14.261 -5.042 1.00 91.31 94 LEU A N 1
ATOM 711 C CA . LEU A 1 94 ? 9.093 13.852 -4.155 1.00 91.31 94 LEU A CA 1
ATOM 712 C C . LEU A 1 94 ? 9.591 12.950 -3.020 1.00 91.31 94 LEU A C 1
ATOM 714 O O . LEU A 1 94 ? 9.060 12.985 -1.915 1.00 91.31 94 LEU A O 1
ATOM 718 N N . GLY A 1 95 ? 10.635 12.157 -3.276 1.00 85.38 95 GLY A N 1
ATOM 719 C CA . GLY A 1 95 ? 11.223 11.268 -2.280 1.00 85.38 95 GLY A CA 1
ATOM 720 C C . GLY A 1 95 ? 12.522 10.627 -2.755 1.00 85.38 95 GLY A C 1
ATOM 721 O O . GLY A 1 95 ? 12.837 10.630 -3.944 1.00 85.38 95 GLY A O 1
ATOM 722 N N . ARG A 1 96 ? 13.295 10.076 -1.817 1.00 83.31 96 ARG A N 1
ATOM 723 C CA . ARG A 1 96 ? 14.501 9.291 -2.106 1.00 83.31 96 ARG A CA 1
ATOM 724 C C . ARG A 1 96 ? 14.557 8.090 -1.167 1.00 83.31 96 ARG A C 1
ATOM 726 O O . ARG A 1 96 ? 14.545 8.263 0.047 1.00 83.31 96 ARG A O 1
ATOM 733 N N . GLY A 1 97 ? 14.608 6.896 -1.744 1.00 71.00 97 GLY A N 1
ATOM 734 C CA . GLY A 1 97 ? 14.881 5.641 -1.052 1.00 71.00 97 GLY A CA 1
ATOM 735 C C . GLY A 1 97 ? 16.314 5.165 -1.295 1.00 71.00 97 GLY A C 1
ATOM 736 O O . GLY A 1 97 ? 17.098 5.832 -1.969 1.00 71.00 97 GLY A O 1
ATOM 737 N N . SER A 1 98 ? 16.648 3.988 -0.762 1.00 66.69 98 SER A N 1
ATOM 738 C CA . SER A 1 98 ? 17.963 3.361 -0.951 1.00 66.69 98 SER A CA 1
ATOM 739 C C . SER A 1 98 ? 18.209 2.885 -2.385 1.00 66.69 98 SER A C 1
ATOM 741 O O . SER A 1 98 ? 19.353 2.854 -2.820 1.00 66.69 98 SER A O 1
ATOM 743 N N . SER A 1 99 ? 17.150 2.534 -3.120 1.00 69.38 99 SER A N 1
ATOM 744 C CA . SER A 1 99 ? 17.227 1.961 -4.471 1.00 69.38 99 SER A CA 1
ATOM 745 C C . SER A 1 99 ? 16.644 2.850 -5.572 1.00 69.38 99 SER A C 1
ATOM 747 O O . SER A 1 99 ? 16.762 2.515 -6.749 1.00 69.38 99 SER A O 1
ATOM 749 N N . ALA A 1 100 ? 15.989 3.960 -5.219 1.00 81.56 100 ALA A N 1
ATOM 750 C CA . ALA A 1 100 ? 15.324 4.823 -6.189 1.00 81.56 100 ALA A CA 1
ATOM 751 C C . ALA A 1 100 ? 15.137 6.261 -5.686 1.00 81.56 100 ALA A C 1
ATOM 753 O O . ALA A 1 100 ? 14.983 6.515 -4.491 1.00 81.56 100 ALA A O 1
ATOM 754 N N . GLU A 1 101 ? 15.074 7.198 -6.622 1.00 89.38 101 GLU A N 1
ATOM 755 C CA . GLU A 1 101 ? 14.622 8.573 -6.422 1.00 89.38 101 GLU A CA 1
ATOM 756 C C . GLU A 1 101 ? 13.267 8.759 -7.113 1.00 89.38 101 GLU A C 1
ATOM 758 O O . GLU A 1 101 ? 13.066 8.272 -8.219 1.00 89.38 101 GLU A O 1
ATOM 763 N N . VAL A 1 102 ? 12.335 9.471 -6.482 1.00 92.31 102 VAL A N 1
ATOM 764 C CA . VAL A 1 102 ? 11.032 9.796 -7.074 1.00 92.31 102 VAL A CA 1
ATOM 765 C C . VAL A 1 102 ? 10.989 11.285 -7.392 1.00 92.31 102 VAL A C 1
ATOM 767 O O . VAL A 1 102 ? 11.229 12.117 -6.511 1.00 92.31 102 VAL A O 1
ATOM 770 N N . LYS A 1 103 ? 10.676 11.624 -8.642 1.00 95.00 103 LYS A N 1
ATOM 771 C CA . LYS A 1 103 ? 10.565 12.998 -9.148 1.00 95.00 103 LYS A CA 1
ATOM 772 C C . LYS A 1 103 ? 9.141 13.272 -9.624 1.00 95.00 103 LYS A C 1
ATOM 774 O O . LYS A 1 103 ? 8.494 12.378 -10.151 1.00 95.00 103 LYS A O 1
ATOM 779 N N . ALA A 1 104 ? 8.664 14.491 -9.430 1.00 96.50 104 ALA A N 1
ATOM 780 C CA . ALA A 1 104 ? 7.440 14.985 -10.044 1.00 96.50 104 ALA A CA 1
ATOM 781 C C . ALA A 1 104 ? 7.707 15.341 -11.506 1.00 96.50 104 ALA A C 1
ATOM 783 O O . ALA A 1 104 ? 8.797 15.833 -11.817 1.00 96.50 104 ALA A O 1
ATOM 784 N N . GLY A 1 105 ? 6.705 15.137 -12.349 1.00 96.25 105 GLY A N 1
ATOM 785 C CA . GLY A 1 105 ? 6.647 15.617 -13.723 1.00 96.25 105 GLY A CA 1
ATOM 786 C C . GLY A 1 105 ? 5.197 15.739 -14.185 1.00 96.25 105 GLY A C 1
ATOM 787 O O . GLY A 1 105 ? 4.265 15.462 -13.425 1.00 96.25 105 GLY A O 1
ATOM 788 N N . LEU A 1 106 ? 5.015 16.128 -15.439 1.00 96.88 106 LEU A N 1
ATOM 789 C CA . LEU A 1 106 ? 3.718 16.240 -16.094 1.00 96.88 106 LEU A CA 1
ATOM 790 C C . LEU A 1 106 ? 3.748 15.419 -17.386 1.00 96.88 106 LEU A C 1
ATOM 792 O O . LEU A 1 106 ? 4.648 15.584 -18.205 1.00 96.88 106 LEU A O 1
ATOM 796 N N . TRP A 1 107 ? 2.776 14.531 -17.570 1.00 96.38 107 TRP A N 1
ATOM 797 C CA . TRP A 1 107 ? 2.651 13.708 -18.775 1.00 96.38 107 TRP A CA 1
ATOM 798 C C . TRP A 1 107 ? 1.188 13.666 -19.205 1.00 96.38 107 TRP A C 1
ATOM 800 O O . TRP A 1 107 ? 0.317 13.402 -18.382 1.00 96.38 107 TRP A O 1
ATOM 810 N N . ASN A 1 108 ? 0.899 13.959 -20.477 1.00 93.81 108 ASN A N 1
ATOM 811 C CA . ASN A 1 108 ? -0.473 14.065 -20.998 1.00 93.81 108 ASN A CA 1
ATOM 812 C C . ASN A 1 108 ? -1.396 14.985 -20.171 1.00 93.81 108 ASN A C 1
ATOM 814 O O . ASN A 1 108 ? -2.570 14.683 -19.979 1.00 93.81 108 ASN A O 1
ATOM 818 N N . ASN A 1 109 ? -0.866 16.122 -19.703 1.00 91.62 109 ASN A N 1
ATOM 819 C CA . ASN A 1 109 ? -1.550 17.078 -18.816 1.00 91.62 109 ASN A CA 1
ATOM 820 C C . ASN A 1 109 ? -1.966 16.511 -17.444 1.00 91.62 109 ASN A C 1
ATOM 822 O O . ASN A 1 109 ? -2.765 17.131 -16.747 1.00 91.62 109 ASN A O 1
ATOM 826 N N . GLU A 1 110 ? -1.405 15.374 -17.035 1.00 94.19 110 GLU A N 1
ATOM 827 C CA . GLU A 1 110 ? -1.631 14.754 -15.729 1.00 94.19 110 GLU A CA 1
ATOM 828 C C . GLU A 1 110 ? -0.357 14.831 -14.878 1.00 94.19 110 GLU A C 1
ATOM 830 O O . GLU A 1 110 ? 0.755 14.611 -15.373 1.00 94.19 110 GLU A O 1
ATOM 835 N N . GLU A 1 111 ? -0.505 15.128 -13.584 1.00 96.38 111 GLU A N 1
ATOM 836 C CA . GLU A 1 111 ? 0.618 15.084 -12.644 1.00 96.38 111 GLU A CA 1
ATOM 837 C C . GLU A 1 111 ? 1.087 13.635 -12.444 1.00 96.38 111 GLU A C 1
ATOM 839 O O . GLU A 1 111 ? 0.321 12.748 -12.045 1.00 96.38 111 GLU A O 1
ATOM 844 N N . VAL A 1 112 ? 2.378 13.395 -12.675 1.00 97.12 112 VAL A N 1
ATOM 845 C CA . VAL A 1 112 ? 2.987 12.068 -12.565 1.00 97.12 112 VAL A CA 1
ATOM 846 C C . VAL A 1 112 ? 4.158 12.049 -11.594 1.00 97.12 112 VAL A C 1
ATOM 848 O O . VAL A 1 112 ? 4.912 13.009 -11.439 1.00 97.12 112 VAL A O 1
ATOM 851 N N . ALA A 1 113 ? 4.327 10.904 -10.942 1.00 96.31 113 ALA A N 1
ATOM 852 C CA . ALA A 1 113 ? 5.524 10.556 -10.203 1.00 96.31 113 ALA A CA 1
ATOM 853 C C . ALA A 1 113 ? 6.387 9.619 -11.060 1.00 96.31 113 ALA A C 1
ATOM 855 O O . ALA A 1 113 ? 5.926 8.586 -11.545 1.00 96.31 113 ALA A O 1
ATOM 856 N N . VAL A 1 114 ? 7.660 9.971 -11.222 1.00 94.62 114 VAL A N 1
ATOM 857 C CA . VAL A 1 114 ? 8.663 9.199 -11.958 1.00 94.62 114 VAL A CA 1
ATOM 858 C C . VAL A 1 114 ? 9.652 8.610 -10.962 1.00 94.62 114 VAL A C 1
ATOM 860 O O . VAL A 1 114 ? 10.462 9.329 -10.372 1.00 94.62 114 VAL A O 1
ATOM 863 N N . LYS A 1 115 ? 9.574 7.295 -10.749 1.00 91.69 115 LYS A N 1
ATOM 864 C CA . LYS A 1 115 ? 10.474 6.545 -9.864 1.00 91.69 115 LYS A CA 1
ATOM 865 C C . LYS A 1 115 ? 11.679 6.063 -10.663 1.00 91.69 115 LYS A C 1
ATOM 867 O O . LYS A 1 115 ? 11.566 5.102 -11.415 1.00 91.69 115 LYS A O 1
ATOM 872 N N . VAL A 1 116 ? 12.807 6.743 -10.495 1.00 89.12 116 VAL A N 1
ATOM 873 C CA . VAL A 1 116 ? 14.088 6.491 -11.164 1.00 89.12 116 VAL A CA 1
ATOM 874 C C . VAL A 1 116 ? 14.940 5.579 -10.292 1.00 89.12 116 VAL A C 1
ATOM 876 O O . VAL A 1 116 ? 15.256 5.932 -9.154 1.00 89.12 116 VAL A O 1
ATOM 879 N N . PHE A 1 117 ? 15.315 4.408 -10.796 1.00 83.94 117 PHE A N 1
ATOM 880 C CA . PHE A 1 117 ? 16.103 3.445 -10.025 1.00 83.94 117 PHE A CA 1
ATOM 881 C C . PHE A 1 117 ? 17.601 3.771 -10.073 1.00 83.94 117 PHE A C 1
ATOM 883 O O . PHE A 1 117 ? 18.104 4.249 -11.082 1.00 83.94 117 PHE A O 1
ATOM 890 N N . GLN A 1 118 ? 18.327 3.520 -8.983 1.00 75.06 118 GLN A N 1
ATOM 891 C CA . GLN A 1 118 ? 19.777 3.743 -8.888 1.00 75.06 118 GLN A CA 1
ATOM 892 C C . GLN A 1 118 ? 20.497 2.396 -9.026 1.00 75.06 118 GLN A C 1
ATOM 894 O O . GLN A 1 118 ? 20.434 1.587 -8.101 1.00 75.06 118 GLN A O 1
ATOM 899 N N . ILE A 1 119 ? 21.104 2.110 -10.188 1.00 70.06 119 ILE A N 1
ATOM 900 C CA . ILE A 1 119 ? 21.591 0.758 -10.534 1.00 70.06 119 ILE A CA 1
ATOM 901 C C . ILE A 1 119 ? 22.869 0.820 -11.371 1.00 70.06 119 ILE A C 1
ATOM 903 O O . ILE A 1 119 ? 22.992 1.682 -12.236 1.00 70.06 119 ILE A O 1
ATOM 907 N N . GLU A 1 120 ? 23.785 -0.118 -11.123 1.00 59.69 120 GLU A N 1
ATOM 908 C CA . GLU 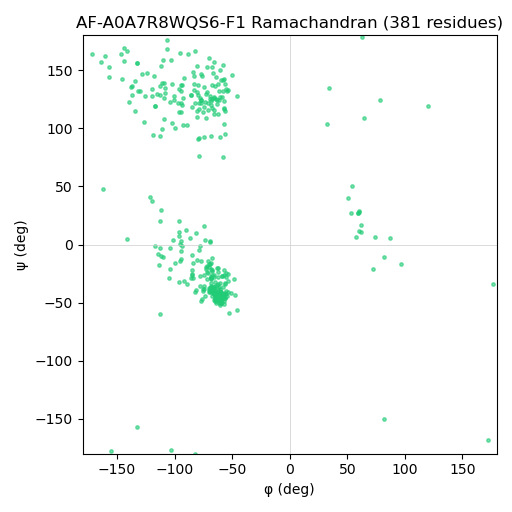A 1 120 ? 25.067 -0.258 -11.830 1.00 59.69 120 GLU A CA 1
ATOM 909 C C . GLU A 1 120 ? 24.967 -1.086 -13.134 1.00 59.69 120 GLU A C 1
ATOM 911 O O . GLU A 1 120 ? 25.716 -0.819 -14.067 1.00 59.69 120 GLU A O 1
ATOM 916 N N . ASP A 1 121 ? 24.028 -2.042 -13.232 1.00 67.62 121 ASP A N 1
ATOM 917 C CA . ASP A 1 121 ? 23.755 -2.866 -14.432 1.00 67.62 121 ASP A CA 1
ATOM 918 C C . ASP A 1 121 ? 22.315 -2.628 -14.929 1.00 67.62 121 ASP A C 1
ATOM 920 O O . ASP A 1 121 ? 21.348 -3.209 -14.420 1.00 67.62 121 ASP A O 1
ATOM 924 N N . SER A 1 122 ? 22.165 -1.710 -15.888 1.00 64.69 122 SER A N 1
ATOM 925 C CA . SER A 1 122 ? 20.866 -1.226 -16.368 1.00 64.69 122 SER A CA 1
ATOM 926 C C . SER A 1 122 ? 20.084 -2.285 -17.150 1.00 64.69 122 SER A C 1
ATOM 928 O O . SER A 1 122 ? 18.880 -2.419 -16.935 1.00 64.69 122 SER A O 1
ATOM 930 N N . ASP A 1 123 ? 20.732 -3.073 -18.011 1.00 67.69 123 ASP A N 1
ATOM 931 C CA . ASP A 1 123 ? 20.059 -3.946 -18.986 1.00 67.69 123 ASP A CA 1
ATOM 932 C C . ASP A 1 123 ? 19.407 -5.181 -18.358 1.00 67.69 123 ASP A C 1
ATOM 934 O O . ASP A 1 123 ? 18.261 -5.533 -18.676 1.00 67.69 123 ASP A O 1
ATOM 938 N N . SER A 1 124 ? 20.119 -5.852 -17.450 1.00 66.44 124 SER A N 1
ATOM 939 C CA . SER A 1 124 ? 19.581 -7.001 -16.714 1.00 66.44 124 SER A CA 1
ATOM 940 C C . SER A 1 124 ? 18.395 -6.576 -15.844 1.00 66.44 124 SER A C 1
ATOM 942 O O . SER A 1 124 ? 17.339 -7.222 -15.824 1.00 66.44 124 SER A O 1
ATOM 944 N N . TYR A 1 125 ? 18.524 -5.416 -15.198 1.00 67.56 125 TYR A N 1
ATOM 945 C CA . TYR A 1 125 ? 17.468 -4.864 -14.367 1.00 67.56 125 TYR A CA 1
ATOM 946 C C . TYR A 1 125 ? 16.266 -4.388 -15.176 1.00 67.56 125 TYR A C 1
ATOM 948 O O . TYR A 1 125 ? 15.133 -4.634 -14.778 1.00 67.56 125 TYR A O 1
ATOM 956 N N . LEU A 1 126 ? 16.479 -3.750 -16.327 1.00 70.00 126 LEU A N 1
ATOM 957 C CA . LEU A 1 126 ? 15.414 -3.326 -17.236 1.00 70.00 126 LEU A CA 1
ATOM 958 C C . LEU A 1 126 ? 14.538 -4.501 -17.664 1.00 70.00 126 LEU A C 1
ATOM 960 O O . LEU A 1 126 ? 13.315 -4.373 -17.690 1.00 70.00 126 LEU A O 1
ATOM 964 N N . LYS A 1 127 ? 15.134 -5.662 -17.960 1.00 69.69 127 LYS A N 1
ATOM 965 C CA . LYS A 1 127 ? 14.369 -6.881 -18.264 1.00 69.69 127 LYS A CA 1
ATOM 966 C C . LYS A 1 127 ? 13.521 -7.314 -17.072 1.00 69.69 127 LYS A C 1
ATOM 968 O O . LYS A 1 127 ? 12.327 -7.551 -17.243 1.00 69.69 127 LYS A O 1
ATOM 973 N N . ALA A 1 128 ? 14.097 -7.366 -15.872 1.00 68.00 128 ALA A N 1
ATOM 974 C CA . ALA A 1 128 ? 13.350 -7.699 -14.660 1.00 68.00 128 ALA A CA 1
ATOM 975 C C . ALA A 1 128 ? 12.220 -6.684 -14.388 1.00 68.00 128 ALA A C 1
ATOM 977 O O . ALA A 1 128 ? 11.085 -7.072 -14.117 1.00 68.00 128 ALA A O 1
ATOM 978 N N . LEU A 1 129 ? 12.495 -5.390 -14.568 1.00 73.19 129 LEU A N 1
ATOM 979 C CA . LEU A 1 129 ? 11.537 -4.298 -14.425 1.00 73.19 129 LEU A CA 1
ATOM 980 C C . LEU A 1 129 ? 10.390 -4.395 -15.423 1.00 73.19 129 LEU A C 1
ATOM 982 O O . LEU A 1 129 ? 9.241 -4.220 -15.027 1.00 73.19 129 LEU A O 1
ATOM 986 N N . LYS A 1 130 ? 10.671 -4.721 -16.688 1.00 73.19 130 LYS A N 1
ATOM 987 C CA . LYS A 1 130 ? 9.645 -4.988 -17.704 1.00 73.19 130 LYS A CA 1
ATOM 988 C C . LYS A 1 130 ? 8.759 -6.164 -17.298 1.00 73.19 130 LYS A C 1
ATOM 990 O O . LYS A 1 130 ? 7.537 -6.053 -17.384 1.00 73.19 130 LYS A O 1
ATOM 995 N N . ILE A 1 131 ? 9.348 -7.258 -16.802 1.00 69.44 131 ILE A N 1
ATOM 996 C CA . ILE A 1 131 ? 8.593 -8.432 -16.327 1.00 69.44 131 ILE A CA 1
ATOM 997 C C . ILE A 1 131 ? 7.616 -8.021 -15.226 1.00 69.44 131 ILE A C 1
ATOM 999 O O . ILE A 1 131 ? 6.425 -8.318 -15.327 1.00 69.44 131 ILE A O 1
ATOM 1003 N N . GLU A 1 132 ? 8.075 -7.309 -14.200 1.00 67.69 132 GLU A N 1
ATOM 1004 C CA . GLU A 1 132 ? 7.206 -6.956 -13.069 1.00 67.69 132 GLU A CA 1
ATOM 1005 C C . GLU A 1 132 ? 6.206 -5.854 -13.409 1.00 67.69 132 GLU A C 1
ATOM 1007 O O . GLU A 1 132 ? 5.030 -5.945 -13.041 1.00 67.69 132 GLU A O 1
ATOM 1012 N N . SER A 1 133 ? 6.635 -4.863 -14.192 1.00 75.50 133 SER A N 1
ATOM 1013 C CA . SER A 1 133 ? 5.775 -3.766 -14.634 1.00 75.50 133 SER A CA 1
ATOM 1014 C C . SER A 1 133 ? 4.660 -4.257 -15.553 1.00 75.50 133 SER A C 1
ATOM 1016 O O . SER A 1 133 ? 3.582 -3.676 -15.529 1.00 75.50 133 SER A O 1
ATOM 1018 N N . SER A 1 134 ? 4.856 -5.360 -16.288 1.00 75.31 134 SER A N 1
ATOM 1019 C CA . SER A 1 134 ? 3.818 -5.935 -17.155 1.00 75.31 134 SER A CA 1
ATOM 1020 C C . SER A 1 134 ? 2.529 -6.251 -16.415 1.00 75.31 134 SER A C 1
ATOM 1022 O O . SER A 1 134 ? 1.446 -5.941 -16.901 1.00 75.31 134 SER A O 1
ATOM 1024 N N . PHE A 1 135 ? 2.616 -6.826 -15.218 1.00 74.19 135 PHE A N 1
ATOM 1025 C CA . PHE A 1 135 ? 1.433 -7.073 -14.404 1.00 74.19 135 PHE A CA 1
ATOM 1026 C C . PHE A 1 135 ? 0.928 -5.790 -13.765 1.00 74.19 135 PHE A C 1
ATOM 1028 O O . PHE A 1 135 ? -0.281 -5.572 -13.714 1.00 74.19 135 PHE A O 1
ATOM 1035 N N . ALA A 1 136 ? 1.844 -4.941 -13.306 1.00 80.75 136 ALA A N 1
ATOM 1036 C CA . ALA A 1 136 ? 1.516 -3.762 -12.529 1.00 80.75 136 ALA A CA 1
ATOM 1037 C C . ALA A 1 136 ? 0.771 -2.682 -13.342 1.00 80.75 136 ALA A C 1
ATOM 1039 O O . ALA A 1 136 ? -0.162 -2.078 -12.819 1.00 80.75 136 ALA A O 1
ATOM 1040 N N . THR A 1 137 ? 1.090 -2.499 -14.628 1.00 85.44 137 THR A N 1
ATOM 1041 C CA . THR A 1 137 ? 0.407 -1.542 -15.528 1.00 85.44 137 THR A CA 1
ATOM 1042 C C . THR A 1 137 ? -1.042 -1.928 -15.841 1.00 85.44 137 THR A C 1
ATOM 1044 O O . THR A 1 137 ? -1.858 -1.075 -16.188 1.00 85.44 137 THR A O 1
ATOM 1047 N N . ARG A 1 138 ? -1.405 -3.209 -15.683 1.00 84.00 138 ARG A N 1
ATOM 1048 C CA . ARG A 1 138 ? -2.784 -3.701 -15.865 1.00 84.00 138 ARG A CA 1
ATOM 1049 C C . ARG A 1 138 ? -3.654 -3.541 -14.619 1.00 84.00 138 ARG A C 1
ATOM 1051 O O . ARG A 1 138 ? -4.858 -3.797 -14.673 1.00 84.00 138 ARG A O 1
ATOM 1058 N N . LEU A 1 139 ? -3.072 -3.164 -13.482 1.00 86.88 139 LEU A N 1
ATOM 1059 C CA . LEU A 1 139 ? -3.804 -3.023 -12.231 1.00 86.88 139 LEU A CA 1
ATOM 1060 C C . LEU A 1 139 ? -4.497 -1.661 -12.167 1.00 86.88 139 LEU A C 1
ATOM 1062 O O . LEU A 1 139 ? -3.859 -0.617 -12.243 1.00 86.88 139 LEU A O 1
ATOM 1066 N N . GLN A 1 140 ? -5.822 -1.684 -12.007 1.00 91.50 140 GLN A N 1
ATOM 1067 C CA . GLN A 1 140 ? -6.644 -0.485 -11.882 1.00 91.50 140 GLN A CA 1
ATOM 1068 C C . GLN A 1 140 ? -7.626 -0.671 -10.731 1.00 91.50 140 GLN A C 1
ATOM 1070 O O . GLN A 1 140 ? -8.489 -1.547 -10.774 1.00 91.50 140 GLN A O 1
ATOM 1075 N N . HIS A 1 141 ? -7.471 0.138 -9.687 1.00 96.56 141 HIS A N 1
ATOM 1076 C CA . HIS A 1 141 ? -8.352 0.126 -8.528 1.00 96.56 141 HIS A CA 1
ATOM 1077 C C . HIS A 1 141 ? -8.282 1.482 -7.806 1.00 96.56 141 HIS A C 1
ATOM 1079 O O . HIS A 1 141 ? -7.190 2.038 -7.703 1.00 96.56 141 HIS A O 1
ATOM 1085 N N . PRO A 1 142 ? -9.385 2.011 -7.241 1.00 97.50 142 PRO A N 1
ATOM 1086 C CA . PRO A 1 142 ? -9.379 3.302 -6.541 1.00 97.50 142 PRO A CA 1
ATOM 1087 C C . PRO A 1 142 ? -8.391 3.409 -5.371 1.00 97.50 142 PRO A C 1
ATOM 1089 O O . PRO A 1 142 ? -8.020 4.515 -4.994 1.00 97.50 142 PRO A O 1
ATOM 1092 N N . ASN A 1 143 ? -7.973 2.273 -4.801 1.00 98.38 143 ASN A N 1
ATOM 1093 C CA . ASN A 1 143 ? -7.027 2.187 -3.683 1.00 98.38 143 ASN A CA 1
ATOM 1094 C C . ASN A 1 143 ? -5.677 1.543 -4.042 1.00 98.38 143 ASN A C 1
ATOM 1096 O O . ASN A 1 143 ? -4.961 1.065 -3.162 1.00 98.38 143 ASN A O 1
ATOM 1100 N N . VAL A 1 144 ? -5.319 1.507 -5.323 1.00 96.44 144 VAL A N 1
ATOM 1101 C CA . VAL A 1 144 ? -3.996 1.075 -5.794 1.00 96.44 144 VAL A CA 1
ATOM 1102 C C . VAL A 1 144 ? -3.471 2.137 -6.746 1.00 96.44 144 VAL A C 1
ATOM 1104 O O . VAL A 1 144 ? -4.208 2.586 -7.618 1.00 96.44 144 VAL A O 1
ATOM 1107 N N . VAL A 1 145 ? -2.220 2.553 -6.557 1.00 95.75 145 VAL A N 1
ATOM 1108 C CA . VAL A 1 145 ? -1.580 3.555 -7.411 1.00 95.75 145 VAL A CA 1
ATOM 1109 C C . VAL A 1 145 ? -1.506 3.024 -8.836 1.00 95.75 145 VAL A C 1
ATOM 1111 O O . VAL A 1 145 ? -0.961 1.948 -9.087 1.00 95.75 145 VAL A O 1
ATOM 1114 N N . ARG A 1 146 ? -2.057 3.788 -9.775 1.00 93.88 146 ARG A N 1
ATOM 1115 C CA . ARG A 1 146 ? -2.001 3.491 -11.199 1.00 93.88 146 ARG A CA 1
ATOM 1116 C C . ARG A 1 146 ? -0.581 3.670 -11.720 1.00 93.88 146 ARG A C 1
ATOM 1118 O O . ARG A 1 146 ? 0.005 4.745 -11.608 1.00 93.88 146 ARG A O 1
ATOM 1125 N N . ILE A 1 147 ? -0.067 2.619 -12.347 1.00 92.69 147 ILE A N 1
ATOM 1126 C CA . ILE A 1 147 ? 1.181 2.665 -13.104 1.00 92.69 147 ILE A CA 1
ATOM 1127 C C . ILE A 1 147 ? 0.831 2.866 -14.574 1.00 92.69 147 ILE A C 1
ATOM 1129 O O . ILE A 1 147 ? 0.093 2.067 -15.150 1.00 92.69 147 ILE A O 1
ATOM 1133 N N . TYR A 1 148 ? 1.345 3.939 -15.167 1.00 92.69 148 TYR A N 1
ATOM 1134 C CA . TYR A 1 148 ? 1.100 4.266 -16.569 1.00 92.69 148 TYR A CA 1
ATOM 1135 C C . TYR A 1 148 ? 2.013 3.474 -17.497 1.00 92.69 148 TYR A C 1
ATOM 1137 O O . TYR A 1 148 ? 1.567 2.989 -18.532 1.00 92.69 148 TYR A O 1
ATOM 1145 N N . GLY A 1 149 ? 3.268 3.292 -17.099 1.00 91.31 149 GLY A N 1
ATOM 1146 C CA . GLY A 1 149 ? 4.257 2.609 -17.912 1.00 91.31 149 GLY A CA 1
ATOM 1147 C C . GLY A 1 149 ? 5.650 2.703 -17.318 1.00 91.31 149 GLY A C 1
ATOM 1148 O O . GLY A 1 149 ? 5.844 3.115 -16.171 1.00 91.31 149 GLY A O 1
ATOM 1149 N N . ILE A 1 150 ? 6.621 2.323 -18.130 1.00 90.25 150 ILE A N 1
ATOM 1150 C CA . ILE A 1 150 ? 8.043 2.487 -17.842 1.00 90.25 150 ILE A CA 1
ATOM 1151 C C . ILE A 1 150 ? 8.632 3.545 -18.768 1.00 90.25 150 ILE A C 1
ATOM 1153 O O . ILE A 1 150 ? 8.090 3.821 -19.833 1.00 90.25 150 ILE A O 1
ATOM 1157 N N . THR A 1 151 ? 9.756 4.122 -18.376 1.00 90.31 151 THR A N 1
ATOM 1158 C CA . THR A 1 151 ? 10.518 5.051 -19.209 1.00 90.31 151 THR A CA 1
ATOM 1159 C C . THR A 1 151 ? 12.016 4.852 -18.984 1.00 90.31 151 THR A C 1
ATOM 1161 O O . THR A 1 151 ? 12.434 4.142 -18.062 1.00 90.31 151 THR A O 1
ATOM 1164 N N . ARG A 1 152 ? 12.828 5.468 -19.842 1.00 88.44 152 ARG A N 1
ATOM 1165 C CA . ARG A 1 152 ? 14.289 5.502 -19.747 1.00 88.44 152 ARG A CA 1
ATOM 1166 C C . ARG A 1 152 ? 14.724 6.947 -19.563 1.00 88.44 152 ARG A C 1
ATOM 1168 O O . ARG A 1 152 ? 14.450 7.808 -20.396 1.00 88.44 152 ARG A O 1
ATOM 1175 N N . MET A 1 153 ? 15.384 7.202 -18.444 1.00 85.56 153 MET A N 1
ATOM 1176 C CA . MET A 1 153 ? 15.967 8.499 -18.123 1.00 85.56 153 MET A CA 1
ATOM 1177 C C . MET A 1 153 ? 17.339 8.650 -18.796 1.00 85.56 153 MET A C 1
ATOM 1179 O O . MET A 1 153 ? 17.824 7.744 -19.475 1.00 85.56 153 MET A O 1
ATOM 1183 N N . GLN A 1 154 ? 17.992 9.796 -18.585 1.00 74.88 154 GLN A N 1
ATOM 1184 C CA . GLN A 1 154 ? 19.377 10.018 -19.017 1.00 74.88 154 GLN A CA 1
ATOM 1185 C C . GLN A 1 154 ? 20.299 8.865 -18.569 1.00 74.88 154 GLN A C 1
ATOM 1187 O O . GLN A 1 154 ? 20.094 8.269 -17.508 1.00 74.88 154 GLN A O 1
ATOM 1192 N N . SER A 1 155 ? 21.303 8.548 -19.393 1.00 74.00 155 SER A N 1
ATOM 1193 C CA . SER A 1 155 ? 22.209 7.399 -19.202 1.00 74.00 155 SER A CA 1
ATOM 1194 C C . SER A 1 155 ? 21.505 6.035 -19.179 1.00 74.00 155 SER A C 1
ATOM 1196 O O . SER A 1 155 ? 21.967 5.114 -18.516 1.00 74.00 155 SER A O 1
ATOM 1198 N N . ASP A 1 156 ? 20.373 5.923 -19.878 1.00 76.81 156 ASP A N 1
ATOM 1199 C CA . ASP A 1 156 ? 19.583 4.694 -20.018 1.00 76.81 156 ASP A CA 1
ATOM 1200 C C . ASP A 1 156 ? 19.059 4.113 -18.692 1.00 76.81 156 ASP A C 1
ATOM 1202 O O . ASP A 1 156 ? 18.845 2.910 -18.529 1.00 76.81 156 ASP A O 1
ATOM 1206 N N . THR A 1 157 ? 18.843 4.987 -17.707 1.00 83.31 157 THR A N 1
ATOM 1207 C CA . THR A 1 157 ? 18.423 4.553 -16.374 1.00 83.31 157 THR A CA 1
ATOM 1208 C C . THR A 1 157 ? 16.930 4.194 -16.372 1.00 83.31 157 THR A C 1
ATOM 1210 O O . THR A 1 157 ? 16.107 5.055 -16.707 1.00 83.31 157 THR A O 1
ATOM 1213 N N . PRO A 1 158 ? 16.536 2.972 -15.966 1.00 86.19 158 PRO A N 1
ATOM 1214 C CA . PRO A 1 158 ? 15.133 2.582 -15.876 1.00 86.19 158 PRO A CA 1
ATOM 1215 C C . PRO A 1 158 ? 14.334 3.458 -14.909 1.00 86.19 158 PRO A C 1
ATOM 1217 O O . PRO A 1 158 ? 14.792 3.774 -13.805 1.00 86.19 158 PRO A O 1
ATOM 1220 N N . ALA A 1 159 ? 13.092 3.763 -15.277 1.00 89.31 159 ALA A N 1
ATOM 1221 C CA . ALA A 1 159 ? 12.132 4.406 -14.394 1.00 89.31 159 ALA A CA 1
ATOM 1222 C C . ALA A 1 159 ? 10.697 3.901 -14.612 1.00 89.31 159 ALA A C 1
ATOM 1224 O O . ALA A 1 159 ? 10.354 3.385 -15.674 1.00 89.31 159 ALA A O 1
ATOM 1225 N N . ILE A 1 160 ? 9.850 4.063 -13.594 1.00 91.50 160 ILE A N 1
ATOM 1226 C CA . ILE A 1 160 ? 8.399 3.833 -13.678 1.00 91.50 160 ILE A CA 1
ATOM 1227 C C . ILE A 1 160 ? 7.677 5.178 -13.626 1.00 91.50 160 ILE A C 1
ATOM 1229 O O . ILE A 1 160 ? 7.971 5.993 -12.750 1.00 91.50 160 ILE A O 1
ATOM 1233 N N . VAL A 1 161 ? 6.692 5.365 -14.506 1.00 93.94 161 VAL A N 1
ATOM 1234 C CA . VAL A 1 161 ? 5.770 6.508 -14.499 1.00 93.94 161 VAL A CA 1
ATOM 1235 C C . VAL A 1 161 ? 4.446 6.073 -13.867 1.00 93.94 161 VAL A C 1
ATOM 1237 O O . VAL A 1 161 ? 3.821 5.103 -14.305 1.00 93.94 161 VAL A O 1
ATOM 1240 N N . MET A 1 162 ? 4.011 6.772 -12.822 1.00 95.31 162 MET A N 1
ATOM 1241 C CA . MET A 1 162 ? 2.803 6.452 -12.053 1.00 95.31 162 MET A CA 1
ATOM 1242 C C . MET A 1 162 ? 2.053 7.721 -11.640 1.00 95.31 162 MET A C 1
ATOM 1244 O O . MET A 1 162 ? 2.594 8.820 -11.733 1.00 95.31 162 MET A O 1
ATOM 1248 N N . GLU A 1 163 ? 0.809 7.587 -11.182 1.00 95.56 163 GLU A N 1
ATOM 1249 C CA . GLU A 1 163 ? 0.051 8.740 -10.679 1.00 95.56 163 GLU A CA 1
ATOM 1250 C C . GLU A 1 163 ? 0.722 9.388 -9.453 1.00 95.56 163 GLU A C 1
ATOM 1252 O O . GLU A 1 163 ? 1.227 8.697 -8.562 1.00 95.56 163 GLU A O 1
ATOM 1257 N N . GLN A 1 164 ? 0.737 10.724 -9.413 1.00 95.94 164 GLN A N 1
ATOM 1258 C CA . GLN A 1 164 ? 1.323 11.482 -8.309 1.00 95.94 164 GLN A CA 1
ATOM 1259 C C . GLN A 1 164 ? 0.319 11.669 -7.166 1.00 95.94 164 GLN A C 1
ATOM 1261 O O . GLN A 1 164 ? -0.776 12.181 -7.369 1.00 95.94 164 GLN A O 1
ATOM 1266 N N . ALA A 1 165 ? 0.724 11.333 -5.941 1.00 96.00 165 ALA A N 1
ATOM 1267 C CA . ALA A 1 165 ? -0.033 11.680 -4.741 1.00 96.00 165 ALA A CA 1
ATOM 1268 C C . ALA A 1 165 ? 0.213 13.139 -4.326 1.00 96.00 165 ALA A C 1
ATOM 1270 O O . ALA A 1 165 ? 1.360 13.546 -4.143 1.00 96.00 165 ALA A O 1
ATOM 1271 N N . ASP A 1 166 ? -0.855 13.903 -4.104 1.00 95.00 166 ASP A N 1
ATOM 1272 C CA . ASP A 1 166 ? -0.805 15.325 -3.741 1.00 95.00 166 ASP A CA 1
ATOM 1273 C C . ASP A 1 166 ? -0.633 15.561 -2.232 1.00 95.00 166 ASP A C 1
ATOM 1275 O O . ASP A 1 166 ? -0.161 16.620 -1.816 1.00 95.00 166 ASP A O 1
ATOM 1279 N N . LYS A 1 167 ? -0.986 14.579 -1.391 1.00 96.56 167 LYS A N 1
ATOM 1280 C CA . LYS A 1 167 ? -0.904 14.707 0.074 1.00 96.56 167 LYS A CA 1
ATOM 1281 C C . LYS A 1 167 ? 0.276 13.959 0.711 1.00 96.56 167 LYS A C 1
ATOM 1283 O O . LYS A 1 167 ? 0.469 14.055 1.921 1.00 96.56 167 LYS A O 1
ATOM 1288 N N . GLY A 1 168 ? 1.078 13.230 -0.067 1.00 95.12 168 GLY A N 1
ATOM 1289 C CA . GLY A 1 168 ? 2.176 12.398 0.445 1.00 95.12 168 GLY A CA 1
ATOM 1290 C C . GLY A 1 168 ? 1.704 11.034 0.965 1.00 95.12 168 GLY A C 1
ATOM 1291 O O . GLY A 1 168 ? 0.736 10.480 0.454 1.00 95.12 168 GLY A O 1
ATOM 1292 N N . SER A 1 169 ? 2.395 10.459 1.956 1.00 96.50 169 SER A N 1
ATOM 1293 C CA . SER A 1 169 ? 2.101 9.116 2.488 1.00 96.50 169 SER A CA 1
ATOM 1294 C C . SER A 1 169 ? 1.366 9.135 3.830 1.00 96.50 169 SER A C 1
ATOM 1296 O O . SER A 1 169 ? 1.452 10.100 4.594 1.00 96.50 169 SER A O 1
ATOM 1298 N N . LEU A 1 170 ? 0.689 8.030 4.162 1.00 97.88 170 LEU A N 1
ATOM 1299 C CA . LEU A 1 170 ? -0.037 7.819 5.417 1.00 97.88 170 LEU A CA 1
ATOM 1300 C C . LEU A 1 170 ? 0.852 8.060 6.641 1.00 97.88 170 LEU A C 1
ATOM 1302 O O . LEU A 1 170 ? 0.367 8.553 7.660 1.00 97.88 170 LEU A O 1
ATOM 1306 N N . ARG A 1 171 ? 2.160 7.792 6.533 1.00 96.00 171 ARG A N 1
ATOM 1307 C CA . ARG A 1 171 ? 3.142 8.105 7.580 1.00 96.00 171 ARG A CA 1
ATOM 1308 C C . ARG A 1 171 ? 3.004 9.537 8.111 1.00 96.00 171 ARG A C 1
ATOM 1310 O O . ARG A 1 171 ? 3.043 9.733 9.321 1.00 96.00 171 ARG A O 1
ATOM 1317 N N . GLY A 1 172 ? 2.810 10.524 7.233 1.00 96.44 172 GLY A N 1
ATOM 1318 C CA . GLY A 1 172 ? 2.690 11.939 7.613 1.00 96.44 172 GLY A CA 1
ATOM 1319 C C . GLY A 1 172 ? 1.386 12.303 8.337 1.00 96.44 172 GLY A C 1
ATOM 1320 O O . GLY A 1 172 ? 1.304 13.380 8.942 1.00 96.44 172 GLY A O 1
ATOM 1321 N N . PHE A 1 173 ? 0.393 11.410 8.292 1.00 97.31 173 PHE A N 1
ATOM 1322 C CA . PHE A 1 173 ? -0.956 11.594 8.831 1.00 97.31 173 PHE A CA 1
ATOM 1323 C C . PHE A 1 173 ? -1.207 10.850 10.145 1.00 97.31 173 PHE A C 1
ATOM 1325 O O . PHE A 1 173 ? -2.119 11.225 10.886 1.00 97.31 173 PHE A O 1
ATOM 1332 N N . ILE A 1 174 ? -0.422 9.817 10.466 1.00 96.56 174 ILE A N 1
ATOM 1333 C CA . ILE A 1 174 ? -0.546 9.089 11.737 1.00 96.56 174 ILE A CA 1
ATOM 1334 C C . ILE A 1 174 ? -0.458 10.083 12.911 1.00 96.56 174 ILE A C 1
ATOM 1336 O O . ILE A 1 174 ? 0.377 10.985 12.928 1.00 96.56 174 ILE A O 1
ATOM 1340 N N . GLY A 1 175 ? -1.391 9.964 13.860 1.00 96.12 175 GLY A N 1
ATOM 1341 C CA . GLY A 1 175 ? -1.535 10.883 14.998 1.00 96.12 175 GLY A CA 1
ATOM 1342 C C . GLY A 1 175 ? -2.300 12.188 14.717 1.00 96.12 175 GLY A C 1
ATOM 1343 O O . GLY A 1 175 ? -2.665 12.876 15.664 1.00 96.12 175 GLY A O 1
ATOM 1344 N N . LYS A 1 176 ? -2.602 12.522 13.453 1.00 96.50 176 LYS A N 1
ATOM 1345 C CA . LYS A 1 176 ? -3.306 13.766 13.062 1.00 96.50 176 LYS A CA 1
ATOM 1346 C C . LYS A 1 176 ? -4.730 13.540 12.544 1.00 96.50 176 LYS A C 1
ATOM 1348 O O . LYS A 1 176 ? -5.477 14.492 12.342 1.00 96.50 176 LYS A O 1
ATOM 1353 N N . LEU A 1 177 ? -5.099 12.286 12.292 1.00 97.12 177 LEU A N 1
ATOM 1354 C CA . LEU A 1 177 ? -6.383 11.912 11.701 1.00 97.12 177 LEU A CA 1
ATOM 1355 C C . LEU A 1 177 ? -7.494 11.841 12.748 1.00 97.12 177 LEU A C 1
ATOM 1357 O O . LEU A 1 177 ? -7.335 11.240 13.815 1.00 97.12 177 LEU A O 1
ATOM 1361 N N . SER A 1 178 ? -8.665 12.362 12.388 1.00 96.44 178 SER A N 1
ATOM 1362 C CA . SER A 1 178 ? -9.899 12.113 13.130 1.00 96.44 178 SER A CA 1
ATOM 1363 C C . SER A 1 178 ? -10.300 10.635 13.051 1.00 96.44 178 SER A C 1
ATOM 1365 O O . SER A 1 178 ? -9.940 9.910 12.122 1.00 96.44 178 SER A O 1
ATOM 1367 N N . TYR A 1 179 ? -11.094 10.177 14.017 1.00 94.94 179 TYR A N 1
ATOM 1368 C CA . TYR A 1 179 ? -11.553 8.788 14.065 1.00 94.94 179 TYR A CA 1
ATOM 1369 C C . TYR A 1 179 ? -12.305 8.321 12.791 1.00 94.94 179 TYR A C 1
ATOM 1371 O O . TYR A 1 179 ? -11.977 7.246 12.287 1.00 94.94 179 TYR A O 1
ATOM 1379 N N . PRO A 1 180 ? -13.219 9.114 12.186 1.00 95.56 180 PRO A N 1
ATOM 1380 C CA . PRO A 1 180 ? -13.825 8.762 10.897 1.00 95.56 180 PRO A CA 1
ATOM 1381 C C . PRO A 1 180 ? -12.799 8.621 9.759 1.00 95.56 180 PRO A C 1
ATOM 1383 O O . PRO A 1 180 ? -12.891 7.696 8.953 1.00 95.56 180 PRO A O 1
ATOM 1386 N N . GLN A 1 181 ? -11.791 9.502 9.704 1.00 97.31 181 GLN A N 1
ATOM 1387 C CA . GLN A 1 181 ? -10.736 9.426 8.687 1.00 97.31 181 GLN A CA 1
ATOM 1388 C C . GLN A 1 181 ? -9.880 8.164 8.852 1.00 97.31 181 GLN A C 1
ATOM 1390 O O . GLN A 1 181 ? -9.572 7.516 7.855 1.00 97.31 181 GLN A O 1
ATOM 1395 N N . LYS A 1 182 ? -9.557 7.767 10.094 1.00 97.69 182 LYS A N 1
ATOM 1396 C CA . LYS A 1 182 ? -8.855 6.501 10.384 1.00 97.69 182 LYS A CA 1
ATOM 1397 C C . LYS A 1 182 ? -9.615 5.297 9.815 1.00 97.69 182 LYS A C 1
ATOM 1399 O O . LYS A 1 182 ? -9.016 4.465 9.143 1.00 97.69 182 LYS A O 1
ATOM 1404 N N . ILE A 1 183 ? -10.935 5.231 10.018 1.00 96.94 183 ILE A N 1
ATOM 1405 C CA . ILE A 1 183 ? -11.782 4.148 9.483 1.00 96.94 183 ILE A CA 1
ATOM 1406 C C . ILE A 1 183 ? -11.799 4.168 7.950 1.00 96.94 183 ILE A C 1
ATOM 1408 O O . ILE A 1 183 ? -11.626 3.123 7.326 1.00 96.94 183 ILE A O 1
ATOM 1412 N N . SER A 1 184 ? -11.979 5.344 7.340 1.00 97.62 184 SER A N 1
ATOM 1413 C CA . SER A 1 184 ? -11.987 5.499 5.878 1.00 97.62 184 SER A CA 1
ATOM 1414 C C . SER A 1 184 ? -10.674 5.020 5.249 1.00 97.62 184 SER A C 1
ATOM 1416 O O . SER A 1 184 ? -10.678 4.204 4.326 1.00 97.62 184 SER A O 1
ATOM 1418 N N . ILE A 1 185 ? -9.540 5.449 5.812 1.00 98.56 185 ILE A N 1
ATOM 1419 C CA . ILE A 1 185 ? -8.209 5.052 5.347 1.00 98.56 185 ILE A CA 1
ATOM 1420 C C . ILE A 1 185 ? -7.981 3.548 5.540 1.00 98.56 185 ILE A C 1
ATOM 1422 O O . ILE A 1 185 ? -7.500 2.875 4.627 1.00 98.56 185 ILE A O 1
ATOM 1426 N N . ALA A 1 186 ? -8.361 2.996 6.694 1.00 98.38 186 ALA A N 1
ATOM 1427 C CA . ALA A 1 186 ? -8.270 1.562 6.961 1.00 98.38 186 ALA A CA 1
ATOM 1428 C C . ALA A 1 186 ? -9.063 0.735 5.936 1.00 98.38 186 ALA A C 1
ATOM 1430 O O . ALA A 1 186 ? -8.541 -0.240 5.396 1.00 98.38 186 ALA A O 1
ATOM 1431 N N . ARG A 1 187 ? -10.298 1.150 5.623 1.00 98.12 187 ARG A N 1
ATOM 1432 C CA . ARG A 1 187 ? -11.149 0.493 4.621 1.00 98.12 187 ARG A CA 1
ATOM 1433 C C . ARG A 1 187 ? -10.549 0.575 3.224 1.00 98.12 187 ARG A C 1
ATOM 1435 O O . ARG A 1 187 ? -10.419 -0.453 2.574 1.00 98.12 187 ARG A O 1
ATOM 1442 N N . GLY A 1 188 ? -10.144 1.763 2.777 1.00 98.44 188 GLY A N 1
ATOM 1443 C CA . GLY A 1 188 ? -9.542 1.918 1.452 1.00 98.44 188 GLY A CA 1
ATOM 1444 C C . GLY A 1 188 ? -8.255 1.100 1.306 1.00 98.44 188 GLY A C 1
ATOM 1445 O O . GLY A 1 188 ? -8.069 0.406 0.311 1.00 98.44 188 GLY A O 1
ATOM 1446 N N . THR A 1 189 ? -7.411 1.086 2.341 1.00 98.62 189 THR A N 1
ATOM 1447 C CA . THR A 1 189 ? -6.195 0.257 2.371 1.00 98.62 189 THR A CA 1
ATOM 1448 C C . THR A 1 189 ? -6.550 -1.225 2.247 1.00 98.62 189 THR A C 1
ATOM 1450 O O . THR A 1 189 ? -5.981 -1.926 1.416 1.00 98.62 189 THR A O 1
ATOM 1453 N N . LEU A 1 190 ? -7.536 -1.698 3.015 1.00 98.19 190 LEU A N 1
ATOM 1454 C CA . LEU A 1 190 ? -8.010 -3.078 2.954 1.00 98.19 190 LEU A CA 1
ATOM 1455 C C . LEU A 1 190 ? -8.514 -3.463 1.555 1.00 98.19 190 LEU A C 1
ATOM 1457 O O . LEU A 1 190 ? -8.161 -4.535 1.068 1.00 98.19 190 LEU A O 1
ATOM 1461 N N . GLU A 1 191 ? -9.303 -2.605 0.904 1.00 98.25 191 GLU A N 1
ATOM 1462 C CA . GLU A 1 191 ? -9.802 -2.869 -0.452 1.00 98.25 191 GLU A CA 1
ATOM 1463 C C . GLU A 1 191 ? -8.670 -2.902 -1.484 1.00 98.25 191 GLU A C 1
ATOM 1465 O O . GLU A 1 191 ? -8.668 -3.761 -2.365 1.00 98.25 191 GLU A O 1
ATOM 1470 N N . GLY A 1 192 ? -7.657 -2.041 -1.344 1.00 97.75 192 GLY A N 1
ATOM 1471 C CA . GLY A 1 192 ? -6.451 -2.104 -2.170 1.00 97.75 192 GLY A CA 1
ATOM 1472 C C . GLY A 1 192 ? -5.720 -3.443 -2.030 1.00 97.75 192 GLY A C 1
ATOM 1473 O O . GLY A 1 192 ? -5.389 -4.072 -3.036 1.00 97.75 192 GLY A O 1
ATOM 1474 N N . ILE A 1 193 ? -5.519 -3.924 -0.796 1.00 96.50 193 ILE A N 1
ATOM 1475 C CA . ILE A 1 193 ? -4.862 -5.218 -0.542 1.00 96.50 193 ILE A CA 1
ATOM 1476 C C . ILE A 1 193 ? -5.719 -6.360 -1.096 1.00 96.50 193 ILE A C 1
ATOM 1478 O O . ILE A 1 193 ? -5.205 -7.240 -1.786 1.00 96.50 193 ILE A O 1
ATOM 1482 N N . ALA A 1 194 ? -7.028 -6.340 -0.839 1.00 95.75 194 ALA A N 1
ATOM 1483 C CA . ALA A 1 194 ? -7.951 -7.357 -1.329 1.00 95.75 194 ALA A CA 1
ATOM 1484 C C . ALA A 1 194 ? -7.949 -7.431 -2.863 1.00 95.75 194 ALA A C 1
ATOM 1486 O O . ALA A 1 194 ? -7.929 -8.528 -3.426 1.00 95.75 194 ALA A O 1
ATOM 1487 N N . TYR A 1 195 ? -7.900 -6.280 -3.540 1.00 94.94 195 TYR A N 1
ATOM 1488 C CA . TYR A 1 195 ? -7.759 -6.215 -4.988 1.00 94.94 195 TYR A CA 1
ATOM 1489 C C . TYR A 1 195 ? -6.448 -6.860 -5.459 1.00 94.94 195 TYR A C 1
ATOM 1491 O O . TYR A 1 195 ? -6.489 -7.748 -6.314 1.00 94.94 195 TYR A O 1
ATOM 1499 N N . LEU A 1 196 ? -5.299 -6.506 -4.871 1.00 89.62 196 LEU A N 1
ATOM 1500 C CA . LEU A 1 196 ? -4.009 -7.128 -5.206 1.00 89.62 196 LEU A CA 1
ATOM 1501 C C . LEU A 1 196 ? -4.043 -8.654 -5.006 1.00 89.62 196 LEU A C 1
ATOM 1503 O O . LEU A 1 196 ? -3.676 -9.413 -5.907 1.00 89.62 196 LEU A O 1
ATOM 1507 N N . HIS A 1 197 ? -4.578 -9.119 -3.875 1.00 87.75 197 HIS A N 1
ATOM 1508 C CA . HIS A 1 197 ? -4.704 -10.548 -3.563 1.00 87.75 197 HIS A CA 1
ATOM 1509 C C . HIS A 1 197 ? -5.612 -11.281 -4.554 1.00 87.75 197 HIS A C 1
ATOM 1511 O O . HIS A 1 197 ? -5.293 -12.401 -4.962 1.00 87.75 197 HIS A O 1
ATOM 1517 N N . SER A 1 198 ? -6.702 -10.648 -5.003 1.00 85.56 198 SER A N 1
ATOM 1518 C CA . SER A 1 198 ? -7.592 -11.205 -6.035 1.00 85.56 198 SER A CA 1
ATOM 1519 C C . SER A 1 198 ? -6.881 -11.407 -7.378 1.00 85.56 198 SER A C 1
ATOM 1521 O O . SER A 1 198 ? -7.196 -12.336 -8.120 1.00 85.56 198 SER A O 1
ATOM 1523 N N . ARG A 1 199 ? -5.853 -10.594 -7.652 1.00 82.19 199 ARG A N 1
ATOM 1524 C CA . ARG A 1 199 ? -4.970 -10.695 -8.820 1.00 82.19 199 ARG A CA 1
ATOM 1525 C C . ARG A 1 199 ? -3.740 -11.575 -8.573 1.00 82.19 199 ARG A C 1
ATOM 1527 O O . ARG A 1 199 ? -2.826 -11.574 -9.389 1.00 82.19 199 ARG A O 1
ATOM 1534 N N . LYS A 1 200 ? -3.722 -12.335 -7.469 1.00 77.94 200 LYS A N 1
ATOM 1535 C CA . LYS A 1 200 ? -2.611 -13.208 -7.042 1.00 77.94 200 LYS A CA 1
ATOM 1536 C C . LYS A 1 200 ? -1.294 -12.452 -6.811 1.00 77.94 200 LYS A C 1
ATOM 1538 O O . LYS A 1 200 ? -0.218 -13.037 -6.908 1.00 77.94 200 LYS A O 1
ATOM 1543 N N . VAL A 1 201 ? -1.381 -11.169 -6.459 1.00 78.50 201 VAL A N 1
ATOM 1544 C CA . VAL A 1 201 ? -0.235 -10.319 -6.123 1.00 78.50 201 VAL A CA 1
ATOM 1545 C C . VAL A 1 201 ? -0.179 -10.128 -4.610 1.00 78.50 201 VAL A C 1
ATOM 1547 O O . VAL A 1 201 ? -1.126 -9.631 -4.008 1.00 78.50 201 VAL A O 1
ATOM 1550 N N . SER A 1 202 ? 0.942 -10.508 -3.998 1.00 82.00 202 SER A N 1
ATOM 1551 C CA . SER A 1 202 ? 1.292 -10.102 -2.630 1.00 82.00 202 SER A CA 1
ATOM 1552 C C . SER A 1 202 ? 2.177 -8.864 -2.689 1.00 82.00 202 SER A C 1
ATOM 1554 O O . SER A 1 202 ? 3.114 -8.833 -3.486 1.00 82.00 202 SER A O 1
ATOM 1556 N N . HIS A 1 203 ? 1.936 -7.888 -1.821 1.00 86.81 203 HIS A N 1
ATOM 1557 C CA . HIS A 1 203 ? 2.710 -6.650 -1.796 1.00 86.81 203 HIS A CA 1
ATOM 1558 C C . HIS A 1 203 ? 4.097 -6.839 -1.161 1.00 86.81 203 HIS A C 1
ATOM 1560 O O . HIS A 1 203 ? 5.099 -6.414 -1.735 1.00 86.81 203 HIS A O 1
ATOM 1566 N N . ARG A 1 204 ? 4.169 -7.511 -0.000 1.00 83.94 204 ARG A N 1
ATOM 1567 C CA . ARG A 1 204 ? 5.393 -7.929 0.727 1.00 83.94 204 ARG A CA 1
ATOM 1568 C C . ARG A 1 204 ? 6.198 -6.826 1.427 1.00 83.94 204 ARG A C 1
ATOM 1570 O O . ARG A 1 204 ? 6.928 -7.134 2.359 1.00 83.94 204 ARG A O 1
ATOM 1577 N N . ASP A 1 205 ? 6.048 -5.566 1.026 1.00 84.00 205 ASP A N 1
ATOM 1578 C CA . ASP A 1 205 ? 6.628 -4.393 1.718 1.00 84.00 205 ASP A CA 1
ATOM 1579 C C . ASP A 1 205 ? 5.545 -3.390 2.169 1.00 84.00 205 ASP A C 1
ATOM 1581 O O . ASP A 1 205 ? 5.659 -2.185 1.956 1.00 84.00 205 ASP A O 1
ATOM 1585 N N . LEU A 1 206 ? 4.409 -3.871 2.689 1.00 91.19 206 LEU A N 1
ATOM 1586 C CA . LEU A 1 206 ? 3.354 -2.961 3.148 1.00 91.19 206 LEU A CA 1
ATOM 1587 C C . LEU A 1 206 ? 3.808 -2.225 4.405 1.00 91.19 206 LEU A C 1
ATOM 1589 O O . LEU A 1 206 ? 4.198 -2.840 5.394 1.00 91.19 206 LEU A O 1
ATOM 1593 N N . LYS A 1 207 ? 3.702 -0.900 4.363 1.00 92.94 207 LYS A N 1
ATOM 1594 C CA . LYS A 1 207 ? 4.023 0.015 5.460 1.00 92.94 207 LYS A CA 1
ATOM 1595 C C . LYS A 1 207 ? 3.340 1.366 5.224 1.00 92.94 207 LYS A C 1
ATOM 1597 O O . LYS A 1 207 ? 2.959 1.642 4.082 1.00 92.94 207 LYS A O 1
ATOM 1602 N N . PRO A 1 208 ? 3.192 2.227 6.245 1.00 96.00 208 PRO A N 1
ATOM 1603 C CA . PRO A 1 208 ? 2.547 3.533 6.087 1.00 96.00 208 PRO A CA 1
ATOM 1604 C C . PRO A 1 208 ? 3.188 4.440 5.024 1.00 96.00 208 PRO A C 1
ATOM 1606 O O . PRO A 1 208 ? 2.512 5.292 4.457 1.00 96.00 208 PRO A O 1
ATOM 1609 N N . GLU A 1 209 ? 4.475 4.269 4.726 1.00 93.19 209 GLU A N 1
ATOM 1610 C CA . GLU A 1 209 ? 5.182 5.002 3.671 1.00 93.19 209 GLU A CA 1
ATOM 1611 C C . GLU A 1 209 ? 4.703 4.624 2.261 1.00 93.19 209 GLU A C 1
ATOM 1613 O O . GLU A 1 209 ? 4.718 5.473 1.376 1.00 93.19 209 GLU A O 1
ATOM 1618 N N . ASN A 1 210 ? 4.232 3.385 2.079 1.00 94.12 210 ASN A N 1
ATOM 1619 C CA . ASN A 1 210 ? 3.768 2.834 0.799 1.00 94.12 210 ASN A CA 1
ATOM 1620 C C . ASN A 1 210 ? 2.236 2.926 0.634 1.00 94.12 210 ASN A C 1
ATOM 1622 O O . ASN A 1 210 ? 1.658 2.326 -0.272 1.00 94.12 210 ASN A O 1
ATOM 1626 N N . ILE A 1 211 ? 1.557 3.659 1.522 1.00 97.62 211 ILE A N 1
ATOM 1627 C CA . ILE A 1 211 ? 0.139 4.010 1.391 1.00 97.62 211 ILE A CA 1
ATOM 1628 C C . ILE A 1 211 ? 0.083 5.511 1.137 1.00 97.62 211 ILE A C 1
ATOM 1630 O O . ILE A 1 211 ? 0.222 6.311 2.059 1.00 97.62 211 ILE A O 1
ATOM 1634 N N . LEU A 1 212 ? -0.078 5.897 -0.121 1.00 97.88 212 LEU A N 1
ATOM 1635 C CA . LEU A 1 212 ? -0.133 7.289 -0.545 1.00 97.88 212 LEU A CA 1
ATOM 1636 C C . LEU A 1 212 ? -1.546 7.856 -0.395 1.00 97.88 212 LEU A C 1
ATOM 1638 O O . LEU A 1 212 ? -2.528 7.127 -0.514 1.00 97.88 212 LEU A O 1
ATOM 1642 N N . ILE A 1 213 ? -1.658 9.151 -0.120 1.00 98.38 213 ILE A N 1
ATOM 1643 C CA . ILE A 1 213 ? -2.919 9.832 0.175 1.00 98.38 213 ILE A CA 1
ATOM 1644 C C . ILE A 1 213 ? -3.247 10.813 -0.953 1.00 98.38 213 ILE A C 1
ATOM 1646 O O . ILE A 1 213 ? -2.410 11.636 -1.324 1.00 98.38 213 ILE A O 1
ATOM 1650 N N . PHE A 1 214 ? -4.472 10.709 -1.473 1.00 97.62 214 PHE A N 1
ATOM 1651 C CA . PHE A 1 214 ? -4.956 11.470 -2.623 1.00 97.62 214 PHE A CA 1
ATOM 1652 C C . PHE A 1 214 ? -6.167 12.340 -2.280 1.00 97.62 214 PHE A C 1
ATOM 1654 O O . PHE A 1 214 ? -7.153 11.865 -1.699 1.00 97.62 214 PHE A O 1
ATOM 1661 N N . GLY A 1 215 ? -6.111 13.595 -2.722 1.00 96.19 215 GLY A N 1
ATOM 1662 C CA . GLY A 1 215 ? -7.183 14.577 -2.666 1.00 96.19 215 GLY A CA 1
ATOM 1663 C C . GLY A 1 215 ? -7.624 14.946 -1.250 1.00 96.19 215 GLY A C 1
ATOM 1664 O O . GLY A 1 215 ? -7.162 14.417 -0.237 1.00 96.19 215 GLY A O 1
ATOM 1665 N N . ASP A 1 216 ? -8.587 15.858 -1.161 1.00 94.38 216 ASP A N 1
ATOM 1666 C CA . ASP A 1 216 ? -9.046 16.388 0.132 1.00 94.38 216 ASP A CA 1
ATOM 1667 C C . ASP A 1 216 ? -9.862 15.378 0.951 1.00 94.38 216 ASP A C 1
ATOM 1669 O O . ASP A 1 216 ? -9.975 15.493 2.170 1.00 94.38 216 ASP A O 1
ATOM 1673 N N . LYS A 1 217 ? -10.387 14.334 0.296 1.00 95.00 217 LYS A N 1
ATOM 1674 C CA . LYS A 1 217 ? -11.056 13.205 0.962 1.00 95.00 217 LYS A CA 1
ATOM 1675 C C . LYS A 1 217 ? -10.076 12.197 1.578 1.00 95.00 217 LYS A C 1
ATOM 1677 O O . LYS A 1 217 ? -10.532 11.234 2.192 1.00 95.00 217 LYS A O 1
ATOM 1682 N N . LEU A 1 218 ? -8.765 12.418 1.434 1.00 97.50 218 LEU A N 1
ATOM 1683 C CA . LEU A 1 218 ? -7.689 11.565 1.947 1.00 97.50 218 LEU A CA 1
ATOM 1684 C C . LEU A 1 218 ? -7.828 10.098 1.505 1.00 97.50 218 LEU A C 1
ATOM 1686 O O . LEU A 1 218 ? -7.789 9.179 2.325 1.00 97.50 218 LEU A O 1
ATOM 1690 N N . VAL A 1 219 ? -8.022 9.871 0.204 1.00 98.38 219 VAL A N 1
ATOM 1691 C CA . VAL A 1 219 ? -8.184 8.522 -0.356 1.00 98.38 219 VAL A CA 1
ATOM 1692 C C . VAL A 1 219 ? -6.841 7.784 -0.303 1.00 98.38 219 VAL A C 1
ATOM 1694 O O . VAL A 1 219 ? -5.878 8.266 -0.901 1.00 98.38 219 VAL A O 1
ATOM 1697 N N . PRO A 1 220 ? -6.740 6.623 0.372 1.00 98.56 220 PRO A N 1
ATOM 1698 C CA . PRO A 1 220 ? -5.499 5.861 0.417 1.00 98.56 220 PRO A CA 1
ATOM 1699 C C . PRO A 1 220 ? -5.313 5.042 -0.864 1.00 98.56 220 PRO A C 1
ATOM 1701 O O . PRO A 1 220 ? -6.246 4.375 -1.319 1.00 98.56 220 PRO A O 1
ATOM 1704 N N . LYS A 1 221 ? -4.097 5.027 -1.407 1.00 98.44 221 LYS A N 1
ATOM 1705 C CA . LYS A 1 221 ? -3.692 4.164 -2.516 1.00 98.44 221 LYS A CA 1
ATOM 1706 C C . LYS A 1 221 ? -2.376 3.463 -2.215 1.00 98.44 221 LYS A C 1
ATOM 1708 O O . LYS A 1 221 ? -1.411 4.091 -1.796 1.00 98.44 221 LYS A O 1
ATOM 1713 N N . ILE A 1 222 ? -2.335 2.158 -2.452 1.00 97.06 222 ILE A N 1
ATOM 1714 C CA . ILE A 1 222 ? -1.136 1.341 -2.248 1.00 97.06 222 ILE A CA 1
ATOM 1715 C C . ILE A 1 222 ? -0.161 1.568 -3.408 1.00 97.06 222 ILE A C 1
ATOM 1717 O O . ILE A 1 222 ? -0.539 1.372 -4.564 1.00 97.06 222 ILE A O 1
ATOM 1721 N N . SER A 1 223 ? 1.075 1.962 -3.105 1.00 93.00 223 SER A N 1
ATOM 1722 C CA . SER A 1 223 ? 2.184 2.125 -4.059 1.00 93.00 223 SER A CA 1
ATOM 1723 C C . SER A 1 223 ? 3.209 0.997 -3.919 1.00 93.00 223 SER A C 1
ATOM 1725 O O . SER A 1 223 ? 3.076 0.166 -3.039 1.00 93.00 223 SER A O 1
ATOM 1727 N N . ASP A 1 224 ? 4.241 0.946 -4.769 1.00 85.62 224 ASP A N 1
ATOM 1728 C CA . ASP A 1 224 ? 5.414 0.056 -4.618 1.00 85.62 224 ASP A CA 1
ATOM 1729 C C . ASP A 1 224 ? 5.168 -1.474 -4.603 1.00 85.62 224 ASP A C 1
ATOM 1731 O O . ASP A 1 224 ? 6.095 -2.264 -4.406 1.00 85.62 224 ASP A O 1
ATOM 1735 N N . PHE A 1 225 ? 3.959 -1.919 -4.956 1.00 74.88 225 PHE A N 1
ATOM 1736 C CA . PHE A 1 225 ? 3.575 -3.336 -5.071 1.00 74.88 225 PHE A CA 1
ATOM 1737 C C . PHE A 1 225 ? 4.255 -4.095 -6.227 1.00 74.88 225 PHE A C 1
ATOM 1739 O O . PHE A 1 225 ? 4.301 -5.323 -6.205 1.00 74.88 225 PHE A O 1
ATOM 1746 N N . GLY A 1 226 ? 4.754 -3.384 -7.244 1.00 60.53 226 GLY A N 1
ATOM 1747 C CA . GLY A 1 226 ? 5.328 -3.946 -8.476 1.00 60.53 226 GLY A CA 1
ATOM 1748 C C . GLY A 1 226 ? 6.858 -3.980 -8.534 1.00 60.53 226 GLY A C 1
ATOM 1749 O O . GLY A 1 226 ? 7.401 -4.334 -9.568 1.00 60.53 226 GLY A O 1
ATOM 1750 N N . THR A 1 227 ? 7.552 -3.584 -7.461 1.00 56.78 227 THR A N 1
ATOM 1751 C CA . THR A 1 227 ? 9.029 -3.635 -7.370 1.00 56.78 227 THR A CA 1
ATOM 1752 C C . THR A 1 227 ? 9.527 -4.652 -6.342 1.00 56.78 227 THR A C 1
ATOM 1754 O O . THR A 1 227 ? 10.729 -4.827 -6.151 1.00 56.78 227 THR A O 1
ATOM 1757 N N . SER A 1 228 ? 8.609 -5.301 -5.623 1.00 54.34 228 SER A N 1
ATOM 1758 C CA . SER A 1 228 ? 8.919 -6.117 -4.448 1.00 54.34 228 SER A CA 1
ATOM 1759 C C . SER A 1 228 ? 9.618 -7.435 -4.784 1.00 54.34 228 SER A C 1
ATOM 1761 O O . SER A 1 228 ? 10.319 -7.968 -3.929 1.00 54.34 228 SER A O 1
ATOM 1763 N N . ARG A 1 229 ? 9.475 -7.961 -6.008 1.00 52.03 229 ARG A N 1
ATOM 1764 C CA . ARG A 1 229 ? 10.150 -9.190 -6.453 1.00 52.03 229 ARG A CA 1
ATOM 1765 C C . ARG A 1 229 ? 11.530 -8.892 -7.065 1.00 52.03 229 ARG A C 1
ATOM 1767 O O . ARG A 1 229 ? 12.465 -9.630 -6.767 1.00 52.03 229 ARG A O 1
ATOM 1774 N N . ILE A 1 230 ? 11.722 -7.765 -7.756 1.00 48.69 230 ILE A N 1
ATOM 1775 C CA . ILE A 1 230 ? 13.042 -7.318 -8.239 1.00 48.69 230 ILE A CA 1
ATOM 1776 C C . ILE A 1 230 ? 13.970 -7.052 -7.052 1.00 48.69 230 ILE A C 1
ATOM 1778 O O . ILE A 1 230 ? 15.125 -7.484 -7.041 1.00 48.69 230 ILE A O 1
ATOM 1782 N N . VAL A 1 231 ? 13.437 -6.402 -6.014 1.00 43.16 231 VAL A N 1
ATOM 1783 C CA . VAL A 1 231 ? 14.155 -6.083 -4.772 1.00 43.16 231 VAL A CA 1
ATOM 1784 C C . VAL A 1 231 ? 14.452 -7.339 -3.930 1.00 43.16 231 VAL A C 1
ATOM 1786 O O . VAL A 1 231 ? 15.381 -7.335 -3.128 1.00 43.16 231 VAL A O 1
ATOM 1789 N N . GLN A 1 232 ? 13.755 -8.464 -4.140 1.00 45.34 232 GLN A N 1
ATOM 1790 C CA . GLN A 1 232 ? 14.081 -9.724 -3.452 1.00 45.34 232 GLN A CA 1
ATOM 1791 C C . GLN A 1 232 ? 15.409 -10.336 -3.891 1.00 45.34 232 GLN A C 1
ATOM 1793 O O . GLN A 1 232 ? 16.065 -10.986 -3.081 1.00 45.34 232 GLN A O 1
ATOM 1798 N N . THR A 1 233 ? 15.860 -10.094 -5.122 1.00 39.91 233 THR A N 1
ATOM 1799 C CA . THR A 1 233 ? 17.191 -10.546 -5.563 1.00 39.91 233 THR A CA 1
ATOM 1800 C C . THR A 1 233 ? 18.307 -9.888 -4.739 1.00 39.91 233 THR A C 1
ATOM 1802 O O . THR A 1 233 ? 19.379 -10.461 -4.568 1.00 39.91 233 THR A O 1
ATOM 1805 N N . SER A 1 234 ? 18.029 -8.721 -4.145 1.00 40.72 234 SER A N 1
ATOM 1806 C CA . SER A 1 234 ? 18.916 -7.978 -3.251 1.00 40.72 234 SER A CA 1
ATOM 1807 C C . SER A 1 234 ? 18.418 -7.953 -1.801 1.00 40.72 234 SER A C 1
ATOM 1809 O O . SER A 1 234 ? 18.733 -7.019 -1.069 1.00 40.72 234 SER A O 1
ATOM 1811 N N . MET A 1 235 ? 17.696 -8.990 -1.341 1.00 42.00 235 MET A N 1
ATOM 1812 C CA . MET A 1 235 ? 17.124 -9.080 0.020 1.00 42.00 235 MET A CA 1
ATOM 1813 C C . MET A 1 235 ? 18.123 -8.738 1.139 1.00 42.00 235 MET A C 1
ATOM 1815 O O . MET A 1 235 ? 17.741 -8.206 2.180 1.00 42.00 235 MET A O 1
ATOM 1819 N N . VAL A 1 236 ? 19.413 -9.004 0.905 1.00 41.97 236 VAL A N 1
ATOM 1820 C CA . VAL A 1 236 ? 20.516 -8.622 1.797 1.00 41.97 236 VAL A CA 1
ATOM 1821 C C . VAL A 1 236 ? 20.594 -7.097 1.971 1.00 41.97 236 VAL A C 1
ATOM 1823 O O . VAL A 1 236 ? 20.672 -6.621 3.097 1.00 41.97 236 VAL A O 1
ATOM 1826 N N . ASN A 1 237 ? 20.466 -6.313 0.900 1.00 38.62 237 ASN A N 1
ATOM 1827 C CA . ASN A 1 237 ? 20.500 -4.850 0.950 1.00 38.62 237 ASN A CA 1
ATOM 1828 C C . ASN A 1 237 ? 19.215 -4.246 1.535 1.00 38.62 237 ASN A C 1
ATOM 1830 O O . ASN A 1 237 ? 19.294 -3.262 2.267 1.00 38.62 237 ASN A O 1
ATOM 1834 N N . THR A 1 238 ? 18.033 -4.822 1.288 1.00 45.25 238 THR A N 1
ATOM 1835 C CA . THR A 1 238 ? 16.766 -4.314 1.863 1.00 45.25 238 THR A CA 1
ATOM 1836 C C . THR A 1 238 ? 16.683 -4.534 3.373 1.00 45.25 238 THR A C 1
ATOM 1838 O O . THR A 1 238 ? 16.215 -3.651 4.086 1.00 45.25 238 THR A O 1
ATOM 1841 N N . MET A 1 239 ? 17.188 -5.666 3.883 1.00 47.66 239 MET A N 1
ATOM 1842 C CA . MET A 1 239 ? 17.266 -5.920 5.330 1.00 47.66 239 MET A CA 1
ATOM 1843 C C . MET A 1 239 ? 18.276 -5.006 6.039 1.00 47.66 239 MET A C 1
ATOM 1845 O O . MET A 1 239 ? 18.092 -4.690 7.211 1.00 47.66 239 MET A O 1
ATOM 1849 N N . ILE A 1 240 ? 19.324 -4.570 5.332 1.00 42.47 240 ILE A N 1
ATOM 1850 C CA . ILE A 1 240 ? 20.364 -3.677 5.867 1.00 42.47 240 ILE A CA 1
ATOM 1851 C C . ILE A 1 240 ? 19.952 -2.194 5.766 1.00 42.47 240 ILE A C 1
ATOM 1853 O O . ILE A 1 240 ? 20.405 -1.384 6.571 1.00 42.47 240 ILE A O 1
ATOM 1857 N N . THR A 1 241 ? 19.073 -1.823 4.824 1.00 41.03 241 THR A N 1
ATOM 1858 C CA . THR A 1 241 ? 18.713 -0.413 4.546 1.00 41.03 241 THR A CA 1
ATOM 1859 C C . THR A 1 241 ? 17.277 -0.016 4.907 1.00 41.03 241 THR A C 1
ATOM 1861 O O . THR A 1 241 ? 16.957 1.171 4.880 1.00 41.03 241 THR A O 1
ATOM 1864 N N . GLY A 1 242 ? 16.404 -0.970 5.249 1.00 53.31 242 GLY A N 1
ATOM 1865 C CA . GLY A 1 242 ? 15.006 -0.723 5.613 1.00 53.31 242 GLY A CA 1
ATOM 1866 C C . GLY A 1 242 ? 14.701 -0.872 7.108 1.00 53.31 242 GLY A C 1
ATOM 1867 O O . GLY A 1 242 ? 15.484 -1.415 7.882 1.00 53.31 242 GLY A O 1
ATOM 1868 N N . THR A 1 243 ? 13.506 -0.429 7.507 1.00 61.72 243 THR A N 1
ATOM 1869 C CA . THR A 1 243 ? 12.953 -0.652 8.850 1.00 61.72 243 THR A CA 1
ATOM 1870 C C . THR A 1 243 ? 11.965 -1.834 8.790 1.00 61.72 243 THR A C 1
ATOM 1872 O O . THR A 1 243 ? 10.821 -1.631 8.385 1.00 61.72 243 THR A O 1
ATOM 1875 N N . PRO A 1 244 ? 12.337 -3.063 9.200 1.00 75.25 244 PRO A N 1
ATOM 1876 C CA . PRO A 1 244 ? 11.552 -4.293 8.996 1.00 75.25 244 PRO A CA 1
ATOM 1877 C C . PRO A 1 244 ? 10.323 -4.409 9.912 1.00 75.25 244 PRO A C 1
ATOM 1879 O O . PRO A 1 244 ? 9.760 -5.489 10.060 1.00 75.25 244 PRO A O 1
ATOM 1882 N N . LYS A 1 245 ? 9.898 -3.308 10.546 1.00 88.06 245 LYS A N 1
ATOM 1883 C CA . LYS A 1 245 ? 8.826 -3.275 11.553 1.00 88.06 245 LYS A CA 1
ATOM 1884 C C . LYS A 1 245 ? 7.556 -3.965 11.061 1.00 88.06 245 LYS A C 1
ATOM 1886 O O . LYS A 1 245 ? 6.954 -4.716 11.812 1.00 88.06 245 LYS A O 1
ATOM 1891 N N . TYR A 1 246 ? 7.175 -3.743 9.805 1.00 91.62 246 TYR A N 1
ATOM 1892 C CA . TYR A 1 246 ? 5.933 -4.267 9.227 1.00 91.62 246 TYR A CA 1
ATOM 1893 C C . TYR A 1 246 ? 6.110 -5.602 8.497 1.00 91.62 246 TYR A C 1
ATOM 1895 O O . TYR A 1 246 ? 5.136 -6.148 7.982 1.00 91.62 246 TYR A O 1
ATOM 1903 N N . SER A 1 247 ? 7.333 -6.130 8.424 1.00 88.44 247 SER A N 1
ATOM 1904 C CA . SER A 1 247 ? 7.634 -7.361 7.700 1.00 88.44 247 SER A CA 1
ATOM 1905 C C . SER A 1 247 ? 7.273 -8.586 8.532 1.00 88.44 247 SER A C 1
ATOM 1907 O O . SER A 1 247 ? 7.650 -8.701 9.698 1.00 88.44 247 SER A O 1
ATOM 1909 N N . ALA A 1 248 ? 6.556 -9.518 7.908 1.00 88.62 248 ALA A N 1
ATOM 1910 C CA . ALA A 1 248 ? 6.231 -10.798 8.516 1.00 88.62 248 ALA A CA 1
ATOM 1911 C C . ALA A 1 248 ? 7.513 -11.621 8.777 1.00 88.62 248 ALA A C 1
ATOM 1913 O O . ALA A 1 248 ? 8.441 -11.567 7.964 1.00 88.62 248 ALA A O 1
ATOM 1914 N N . PRO A 1 249 ? 7.592 -12.389 9.879 1.00 87.56 249 PRO A N 1
ATOM 1915 C CA . PRO A 1 249 ? 8.808 -13.106 10.268 1.00 87.56 249 PRO A CA 1
ATOM 1916 C C . PRO A 1 249 ? 9.280 -14.120 9.219 1.00 87.56 249 PRO A C 1
ATOM 1918 O O . PRO A 1 249 ? 10.480 -14.297 9.040 1.00 87.56 249 PRO A O 1
ATOM 1921 N N . GLU A 1 250 ? 8.366 -14.751 8.484 1.00 84.44 250 GLU A N 1
ATOM 1922 C CA . GLU A 1 250 ? 8.692 -15.705 7.422 1.00 84.44 250 GLU A CA 1
ATOM 1923 C C . GLU A 1 250 ? 9.337 -15.058 6.187 1.00 84.44 250 GLU A C 1
ATOM 1925 O O . GLU A 1 250 ? 9.971 -15.758 5.407 1.00 84.44 250 GLU A O 1
ATOM 1930 N N . LEU A 1 251 ? 9.237 -13.732 6.014 1.00 78.94 251 LEU A N 1
ATOM 1931 C CA . LEU A 1 251 ? 10.011 -13.026 4.986 1.00 78.94 251 LEU A CA 1
ATOM 1932 C C . LEU A 1 251 ? 11.506 -12.986 5.332 1.00 78.94 251 LEU A C 1
ATOM 1934 O O . LEU A 1 251 ? 12.321 -12.710 4.461 1.00 78.94 251 LEU A O 1
ATOM 1938 N N . LEU A 1 252 ? 11.883 -13.240 6.587 1.00 70.81 252 LEU A N 1
ATOM 1939 C CA . LEU A 1 252 ? 13.283 -13.277 7.013 1.00 70.81 252 LEU A CA 1
ATOM 1940 C C . LEU A 1 252 ? 13.933 -14.643 6.753 1.00 70.81 252 LEU A C 1
ATOM 1942 O O . LEU A 1 252 ? 15.159 -14.750 6.759 1.00 70.81 252 LEU A O 1
ATOM 1946 N N . ASP A 1 253 ? 13.126 -15.675 6.508 1.00 68.19 253 ASP A N 1
ATOM 1947 C CA . ASP A 1 253 ? 13.591 -17.033 6.260 1.00 68.19 253 ASP A CA 1
ATOM 1948 C C . ASP A 1 253 ? 13.675 -17.303 4.750 1.00 68.19 253 ASP A C 1
ATOM 1950 O O . ASP A 1 253 ? 12.673 -17.340 4.033 1.00 68.19 253 ASP A O 1
ATOM 1954 N N . LYS A 1 254 ? 14.899 -17.505 4.251 1.00 53.34 254 LYS A N 1
ATOM 1955 C CA . LYS A 1 254 ? 15.181 -17.705 2.821 1.00 53.34 254 LYS A CA 1
ATOM 1956 C C . LYS A 1 254 ? 14.628 -19.029 2.266 1.00 53.34 254 LYS A C 1
ATOM 1958 O O . LYS A 1 254 ? 14.637 -19.203 1.049 1.00 53.34 254 LYS A O 1
ATOM 1963 N N . GLY A 1 255 ? 14.170 -19.953 3.118 1.00 42.56 255 GLY A N 1
ATOM 1964 C CA . GLY A 1 255 ? 13.686 -21.278 2.712 1.00 42.56 255 GLY A CA 1
ATOM 1965 C C . GLY A 1 255 ? 12.170 -21.408 2.518 1.00 42.56 255 GLY A C 1
ATOM 1966 O O . GLY A 1 255 ? 11.718 -22.396 1.938 1.00 42.56 255 GLY A O 1
ATOM 1967 N N . LEU A 1 256 ? 11.367 -20.445 2.983 1.00 51.56 256 LEU A N 1
ATOM 1968 C CA . LEU A 1 256 ? 9.906 -20.571 3.010 1.00 51.56 256 LEU A CA 1
ATOM 1969 C C . LEU A 1 256 ? 9.241 -19.966 1.768 1.00 51.56 256 LEU A C 1
ATOM 1971 O O . LEU A 1 256 ? 9.489 -18.824 1.384 1.00 51.56 256 LEU A O 1
ATOM 1975 N N . ARG A 1 257 ? 8.313 -20.718 1.160 1.00 55.50 257 ARG A N 1
ATOM 1976 C CA . ARG A 1 257 ? 7.350 -20.148 0.210 1.00 55.50 257 ARG A CA 1
ATOM 1977 C C . ARG A 1 257 ? 6.304 -19.363 1.000 1.00 55.50 257 ARG A C 1
ATOM 1979 O O . ARG A 1 257 ? 5.569 -19.942 1.792 1.00 55.50 257 ARG A O 1
ATOM 1986 N N . TYR A 1 258 ? 6.217 -18.063 0.755 1.00 64.75 258 TYR A N 1
ATOM 1987 C CA . TYR A 1 258 ? 5.238 -17.168 1.374 1.00 64.75 258 TYR A CA 1
ATOM 1988 C C . TYR A 1 258 ? 4.212 -16.659 0.351 1.00 64.75 258 TYR A C 1
ATOM 1990 O O . TYR A 1 258 ? 4.477 -16.588 -0.851 1.00 64.75 258 TYR A O 1
ATOM 1998 N N . GLY A 1 259 ? 3.021 -16.310 0.841 1.00 73.38 259 GLY A N 1
ATOM 1999 C CA . GLY A 1 259 ? 1.878 -15.879 0.031 1.00 73.38 259 GLY A CA 1
ATOM 2000 C C . GLY A 1 259 ? 1.216 -14.610 0.564 1.00 73.38 259 GLY A C 1
ATOM 2001 O O . GLY A 1 259 ? 1.813 -13.845 1.312 1.00 73.38 259 GLY A O 1
ATOM 2002 N N . THR A 1 260 ? -0.055 -14.408 0.224 1.00 85.88 260 THR A N 1
ATOM 2003 C CA . THR A 1 260 ? -0.879 -13.274 0.677 1.00 85.88 260 THR A CA 1
ATOM 2004 C C . THR A 1 260 ? -0.958 -13.048 2.201 1.00 85.88 260 THR A C 1
ATOM 2006 O O . THR A 1 260 ? -1.129 -11.889 2.587 1.00 85.88 260 THR A O 1
ATOM 2009 N N . PRO A 1 261 ? -0.770 -14.045 3.099 1.00 89.00 261 PRO A N 1
ATOM 2010 C CA . PRO A 1 261 ? -0.788 -13.800 4.544 1.00 89.00 261 PRO A CA 1
ATOM 2011 C C . PRO A 1 261 ? 0.302 -12.855 5.067 1.00 89.00 261 PRO A C 1
ATOM 2013 O O . PRO A 1 261 ? 0.136 -12.308 6.159 1.00 89.00 261 PRO A O 1
ATOM 2016 N N . VAL A 1 262 ? 1.402 -12.633 4.332 1.00 89.06 262 VAL A N 1
ATOM 2017 C CA . VAL A 1 262 ? 2.438 -11.657 4.739 1.00 89.06 262 VAL A CA 1
ATOM 2018 C C . VAL A 1 262 ? 1.869 -10.241 4.820 1.00 89.06 262 VAL A C 1
ATOM 2020 O O . VAL A 1 262 ? 2.189 -9.492 5.736 1.00 89.06 262 VAL A O 1
ATOM 2023 N N . ASP A 1 263 ? 0.949 -9.903 3.917 1.00 92.06 263 ASP A N 1
ATOM 2024 C CA . ASP A 1 263 ? 0.327 -8.582 3.864 1.00 92.06 263 ASP A CA 1
ATOM 2025 C C . ASP A 1 263 ? -0.694 -8.393 4.996 1.00 92.06 263 ASP A C 1
ATOM 2027 O O . ASP A 1 263 ? -0.921 -7.271 5.440 1.00 92.06 263 ASP A O 1
ATOM 2031 N N . VAL A 1 264 ? -1.284 -9.485 5.505 1.00 96.12 264 VAL A N 1
ATOM 2032 C CA . VAL A 1 264 ? -2.186 -9.456 6.673 1.00 96.12 264 VAL A CA 1
ATOM 2033 C C . VAL A 1 264 ? -1.413 -9.107 7.947 1.00 96.12 264 VAL A C 1
ATOM 2035 O O . VAL A 1 264 ? -1.906 -8.339 8.778 1.00 96.12 264 VAL A O 1
ATOM 2038 N N . TYR A 1 265 ? -0.184 -9.612 8.075 1.00 96.00 265 TYR A N 1
ATOM 2039 C CA . TYR A 1 265 ? 0.720 -9.238 9.164 1.00 96.00 265 TYR A CA 1
ATOM 2040 C C . TYR A 1 265 ? 1.021 -7.740 9.129 1.00 96.00 265 TYR A C 1
ATOM 2042 O O . TYR A 1 265 ? 0.800 -7.035 10.117 1.00 96.00 265 TYR A O 1
ATOM 2050 N N . SER A 1 266 ? 1.443 -7.234 7.968 1.00 95.69 266 SER A N 1
ATOM 2051 C CA . SER A 1 266 ? 1.732 -5.812 7.782 1.00 95.69 266 SER A CA 1
ATOM 2052 C C . SER A 1 266 ? 0.503 -4.940 8.040 1.00 95.69 266 SER A C 1
ATOM 2054 O O . SER A 1 266 ? 0.591 -3.962 8.781 1.00 95.69 266 SER A O 1
ATOM 2056 N N . LEU A 1 267 ? -0.661 -5.320 7.498 1.00 97.94 267 LEU A N 1
ATOM 2057 C CA . LEU A 1 267 ? -1.933 -4.633 7.728 1.00 97.94 267 LEU A CA 1
ATOM 2058 C C . LEU A 1 267 ? -2.257 -4.535 9.221 1.00 97.94 267 LEU A C 1
ATOM 2060 O O . LEU A 1 267 ? -2.680 -3.479 9.677 1.00 97.94 267 LEU A O 1
ATOM 2064 N N . SER A 1 268 ? -2.038 -5.601 9.990 1.00 98.12 268 SER A N 1
ATOM 2065 C CA . SER A 1 268 ? -2.350 -5.616 11.424 1.00 98.12 268 SER A CA 1
ATOM 2066 C C . SER A 1 268 ? -1.523 -4.584 12.198 1.00 98.12 268 SER A C 1
ATOM 2068 O O . SER A 1 268 ? -2.055 -3.845 13.024 1.00 98.12 268 SER A O 1
ATOM 2070 N N . LEU A 1 269 ? -0.235 -4.457 11.875 1.00 97.62 269 LEU A N 1
ATOM 2071 C CA . LEU A 1 269 ? 0.634 -3.440 12.474 1.00 97.62 269 LEU A CA 1
ATOM 2072 C C . LEU A 1 269 ? 0.289 -2.019 12.006 1.00 97.62 269 LEU A C 1
ATOM 2074 O O . LEU A 1 269 ? 0.306 -1.092 12.812 1.00 97.62 269 LEU A O 1
ATOM 2078 N N . ILE A 1 270 ? -0.077 -1.848 10.731 1.00 97.81 270 ILE A N 1
ATOM 2079 C CA . ILE A 1 270 ? -0.534 -0.559 10.188 1.00 97.81 270 ILE A CA 1
ATOM 2080 C C . ILE A 1 270 ? -1.831 -0.116 10.872 1.00 97.81 270 ILE A C 1
ATOM 2082 O O . ILE A 1 270 ? -1.956 1.046 11.242 1.00 97.81 270 ILE A O 1
ATOM 2086 N N . LEU A 1 271 ? -2.795 -1.021 11.066 1.00 98.06 271 LEU A N 1
ATOM 2087 C CA . LEU A 1 271 ? -4.050 -0.715 11.752 1.00 98.06 271 LEU A CA 1
ATOM 2088 C C . LEU A 1 271 ? -3.826 -0.397 13.230 1.00 98.06 271 LEU A C 1
ATOM 2090 O O . LEU A 1 271 ? -4.441 0.541 13.729 1.00 98.06 271 LEU A O 1
ATOM 2094 N N . PHE A 1 272 ? -2.945 -1.129 13.917 1.00 97.88 272 PHE A N 1
ATOM 2095 C CA . PHE A 1 272 ? -2.548 -0.784 15.282 1.00 97.88 272 PHE A CA 1
ATOM 2096 C C . PHE A 1 272 ? -2.085 0.674 15.346 1.00 97.88 272 PHE A C 1
ATOM 2098 O O . PHE A 1 272 ? -2.710 1.491 16.018 1.00 97.88 272 PHE A O 1
ATOM 2105 N N . GLU A 1 273 ? -1.061 1.017 14.569 1.00 97.44 273 GLU A N 1
ATOM 2106 C CA . GLU A 1 273 ? -0.454 2.344 14.588 1.00 97.44 273 GLU A CA 1
ATOM 2107 C C . GLU A 1 273 ? -1.405 3.443 14.093 1.00 97.44 273 GLU A C 1
ATOM 2109 O O . GLU A 1 273 ? -1.427 4.545 14.636 1.00 97.44 273 GLU A O 1
ATOM 2114 N N . LEU A 1 274 ? -2.242 3.161 13.093 1.00 97.81 274 LEU A N 1
ATOM 2115 C CA . LEU A 1 274 ? -3.239 4.107 12.593 1.00 97.81 274 LEU A CA 1
ATOM 2116 C C . LEU A 1 274 ? -4.245 4.498 13.684 1.00 97.81 274 LEU A C 1
ATOM 2118 O O . LEU A 1 274 ? -4.635 5.666 13.794 1.00 97.81 274 LEU A O 1
ATOM 2122 N N . PHE A 1 275 ? -4.685 3.525 14.482 1.00 97.06 275 PHE A N 1
ATOM 2123 C CA . PHE A 1 275 ? -5.691 3.751 15.512 1.00 97.06 275 PHE A CA 1
ATOM 2124 C C . PHE A 1 275 ? -5.092 4.323 16.799 1.00 97.06 275 PHE A C 1
ATOM 2126 O O . PHE A 1 275 ? -5.683 5.267 17.333 1.00 97.06 275 PHE A O 1
ATOM 2133 N N . THR A 1 276 ? -3.922 3.852 17.238 1.00 96.31 276 THR A N 1
ATOM 2134 C CA . THR A 1 276 ? -3.256 4.318 18.470 1.00 96.31 276 THR A CA 1
ATOM 2135 C C . THR A 1 276 ? -2.413 5.577 18.268 1.00 96.31 276 THR A C 1
ATOM 2137 O O . THR A 1 276 ? -2.273 6.375 19.188 1.00 96.31 276 THR A O 1
ATOM 2140 N N . GLY A 1 277 ? -1.871 5.788 17.067 1.00 95.69 277 GLY A N 1
ATOM 2141 C CA . GLY A 1 277 ? -0.826 6.782 16.815 1.00 95.69 277 GLY A CA 1
ATOM 2142 C C . GLY A 1 277 ? 0.554 6.373 17.344 1.00 95.69 277 GLY A C 1
ATOM 2143 O O . GLY A 1 277 ? 1.468 7.194 17.319 1.00 95.69 277 GLY A O 1
ATOM 2144 N N . GLU A 1 278 ? 0.712 5.142 17.839 1.00 94.19 278 GLU A N 1
ATOM 2145 C CA . GLU A 1 278 ? 1.949 4.662 18.454 1.00 94.19 278 GLU A CA 1
ATOM 2146 C C . GLU A 1 278 ? 2.764 3.770 17.515 1.00 94.19 278 GLU A C 1
ATOM 2148 O O . GLU A 1 278 ? 2.225 2.875 16.861 1.00 94.19 278 GLU A O 1
ATOM 2153 N N . ASP A 1 279 ? 4.087 3.966 17.518 1.00 91.88 279 ASP A N 1
ATOM 2154 C CA . ASP A 1 279 ? 5.020 3.091 16.806 1.00 91.88 279 ASP A CA 1
ATOM 2155 C C . ASP A 1 279 ? 4.913 1.646 17.343 1.00 91.88 279 ASP A C 1
ATOM 2157 O O . ASP A 1 279 ? 5.064 1.443 18.554 1.00 91.88 279 ASP A O 1
ATOM 2161 N N . PRO A 1 280 ? 4.702 0.627 16.483 1.00 92.75 280 PRO A N 1
ATOM 2162 C CA . PRO A 1 280 ? 4.502 -0.752 16.934 1.00 92.75 280 PRO A CA 1
ATOM 2163 C C . PRO A 1 280 ? 5.668 -1.331 17.751 1.00 92.75 280 PRO A C 1
ATOM 2165 O O . PRO A 1 280 ? 5.468 -2.209 18.586 1.00 92.75 280 PRO A O 1
ATOM 2168 N N . PHE A 1 281 ? 6.890 -0.841 17.534 1.00 91.62 281 PHE A N 1
ATOM 2169 C CA . PHE A 1 281 ? 8.091 -1.292 18.238 1.00 91.62 281 PHE A CA 1
ATOM 2170 C C . PHE A 1 281 ? 8.742 -0.137 19.006 1.00 91.62 281 PHE A C 1
ATOM 2172 O O . PHE A 1 281 ? 9.970 -0.035 19.084 1.00 91.62 281 PHE A O 1
ATOM 2179 N N . LYS A 1 282 ? 7.910 0.740 19.584 1.00 89.69 282 LYS A N 1
ATOM 2180 C CA . LYS A 1 282 ? 8.325 1.820 20.485 1.00 89.69 282 LYS A CA 1
ATOM 2181 C C . LYS A 1 282 ? 9.325 1.300 21.524 1.00 89.69 282 LYS A C 1
ATOM 2183 O O . LYS A 1 282 ? 9.078 0.309 22.203 1.00 89.69 282 LYS A O 1
ATOM 2188 N N . GLY A 1 283 ? 10.469 1.975 21.632 1.00 87.31 283 GLY A N 1
ATOM 2189 C CA . GLY A 1 283 ? 11.577 1.583 22.512 1.00 87.31 283 GLY A CA 1
ATOM 2190 C C . GLY A 1 283 ? 12.694 0.789 21.825 1.00 87.31 283 GLY A C 1
ATOM 2191 O O . GLY A 1 283 ? 13.801 0.754 22.354 1.00 87.31 283 GLY A O 1
ATOM 2192 N N . CYS A 1 284 ? 12.466 0.230 20.632 1.00 88.50 284 CYS A N 1
ATOM 2193 C CA . CYS A 1 284 ? 13.549 -0.312 19.810 1.00 88.50 284 CYS A CA 1
ATOM 2194 C C . CYS A 1 284 ? 14.282 0.832 19.094 1.00 88.50 284 CYS A C 1
ATOM 2196 O O . CYS A 1 284 ? 13.700 1.519 18.254 1.00 88.50 284 CYS A O 1
ATOM 2198 N N . THR A 1 285 ? 15.564 1.029 19.399 1.00 86.75 285 THR A N 1
ATOM 2199 C CA . THR A 1 285 ? 16.390 2.111 18.834 1.00 86.75 285 THR A CA 1
ATOM 2200 C C . THR A 1 285 ? 17.192 1.689 17.606 1.00 86.75 285 THR A C 1
ATOM 2202 O O . THR A 1 285 ? 17.710 2.544 16.892 1.00 86.75 285 THR A O 1
ATOM 2205 N N . SER A 1 286 ? 17.287 0.385 17.326 1.00 88.19 286 SER A N 1
ATOM 2206 C CA . SER A 1 286 ? 17.998 -0.146 16.160 1.00 88.19 286 SER A CA 1
ATOM 2207 C C . SER A 1 286 ? 17.180 -1.185 15.396 1.00 88.19 286 SER A C 1
ATOM 2209 O O . SER A 1 286 ? 16.320 -1.871 15.954 1.00 88.19 286 SER A O 1
ATOM 2211 N N . VAL A 1 287 ? 17.493 -1.347 14.108 1.00 84.75 287 VAL A N 1
ATOM 2212 C CA . VAL A 1 287 ? 16.902 -2.385 13.246 1.00 84.75 287 VAL A CA 1
ATOM 2213 C C . VAL A 1 287 ? 17.095 -3.780 13.847 1.00 84.75 287 VAL A C 1
ATOM 2215 O O . VAL A 1 287 ? 16.162 -4.579 13.856 1.00 84.75 287 VAL A O 1
ATOM 2218 N N . MET A 1 288 ? 18.267 -4.054 14.429 1.00 86.19 288 MET A N 1
ATOM 2219 C CA . MET A 1 288 ? 18.547 -5.338 15.077 1.00 86.19 288 MET A CA 1
ATOM 2220 C C . MET A 1 288 ? 17.666 -5.587 16.303 1.00 86.19 288 MET A C 1
ATOM 2222 O O . MET A 1 288 ? 17.242 -6.720 16.514 1.00 86.19 288 MET A O 1
ATOM 2226 N N . GLN A 1 289 ? 17.337 -4.555 17.088 1.00 90.94 289 GLN A N 1
ATOM 2227 C CA . GLN A 1 289 ? 16.394 -4.706 18.201 1.00 90.94 289 GLN A CA 1
ATOM 2228 C C . GLN A 1 289 ? 14.985 -5.039 17.701 1.00 90.94 289 GLN A C 1
ATOM 2230 O O . GLN A 1 289 ? 14.364 -5.954 18.237 1.00 90.94 289 GLN A O 1
ATOM 2235 N N . VAL A 1 290 ? 14.521 -4.371 16.638 1.00 90.00 290 VAL A N 1
ATOM 2236 C CA . VAL A 1 290 ? 13.225 -4.675 16.006 1.00 90.00 290 VAL A CA 1
ATOM 2237 C C . VAL A 1 290 ? 13.192 -6.118 15.497 1.00 90.00 290 VAL A C 1
ATOM 2239 O O . VAL A 1 290 ? 12.274 -6.864 15.827 1.00 90.00 290 VAL A O 1
ATOM 2242 N N . LEU A 1 291 ? 14.208 -6.545 14.741 1.00 87.81 291 LEU A N 1
ATOM 2243 C CA . LEU A 1 291 ? 14.302 -7.919 14.235 1.00 87.81 291 LEU A CA 1
ATOM 2244 C C . LEU A 1 291 ? 14.296 -8.940 15.374 1.00 87.81 291 LEU A C 1
ATOM 2246 O O . LEU A 1 291 ? 13.578 -9.938 15.320 1.00 87.81 291 LEU A O 1
ATOM 2250 N N . ALA A 1 292 ? 15.059 -8.676 16.434 1.00 89.25 292 ALA A N 1
ATOM 2251 C CA . ALA A 1 292 ? 15.139 -9.566 17.578 1.00 89.25 292 ALA A CA 1
ATOM 2252 C C . ALA A 1 292 ? 13.819 -9.620 18.373 1.00 89.25 292 ALA A C 1
ATOM 2254 O O . ALA A 1 292 ? 13.484 -10.677 18.909 1.00 89.25 292 ALA A O 1
ATOM 2255 N N . ALA A 1 293 ? 13.056 -8.524 18.437 1.00 91.50 293 ALA A N 1
ATOM 2256 C CA . ALA A 1 293 ? 11.709 -8.501 19.007 1.00 91.50 293 ALA A CA 1
ATOM 2257 C C . ALA A 1 293 ? 10.736 -9.349 18.168 1.00 91.50 293 ALA A C 1
ATOM 2259 O O . ALA A 1 293 ? 10.060 -10.224 18.711 1.00 91.50 293 ALA A O 1
ATOM 2260 N N . ILE A 1 294 ? 1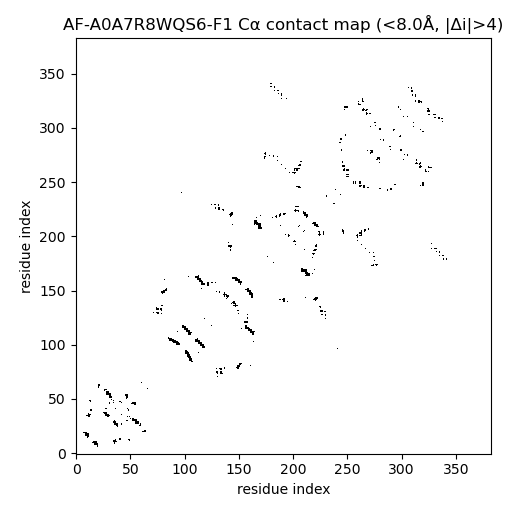0.739 -9.171 16.840 1.00 89.88 294 ILE A N 1
ATOM 2261 C CA . ILE A 1 294 ? 9.918 -9.953 15.899 1.00 89.88 294 ILE A CA 1
ATOM 2262 C C . ILE A 1 294 ? 10.212 -11.454 16.033 1.00 89.88 294 ILE A C 1
ATOM 2264 O O . ILE A 1 294 ? 9.287 -12.252 16.188 1.00 89.88 294 ILE A O 1
ATOM 2268 N N . MET A 1 295 ? 11.492 -11.847 16.034 1.00 86.00 295 MET A N 1
ATOM 2269 C CA . MET A 1 295 ? 11.915 -13.253 16.135 1.00 86.00 295 MET A CA 1
ATOM 2270 C C . MET A 1 295 ? 11.509 -13.910 17.463 1.00 86.00 295 MET A C 1
ATOM 2272 O O . MET A 1 295 ? 11.161 -15.097 17.474 1.00 86.00 295 MET A O 1
ATOM 2276 N N . ARG A 1 296 ? 11.513 -13.138 18.563 1.00 91.06 296 ARG A N 1
ATOM 2277 C CA . ARG A 1 296 ? 11.043 -13.549 19.903 1.00 91.06 296 ARG A CA 1
ATOM 2278 C C . ARG A 1 296 ? 9.526 -13.459 20.081 1.00 91.06 296 ARG A C 1
ATOM 2280 O O . ARG A 1 296 ? 9.043 -13.592 21.198 1.00 91.06 296 ARG A O 1
ATOM 2287 N N . ASP A 1 297 ? 8.796 -13.230 18.996 1.00 91.44 297 ASP A N 1
ATOM 2288 C CA . ASP A 1 297 ? 7.341 -13.112 18.983 1.00 91.44 297 ASP A CA 1
ATOM 2289 C C . ASP A 1 297 ? 6.785 -11.980 19.866 1.00 91.44 297 ASP A C 1
ATOM 2291 O O . ASP A 1 297 ? 5.650 -12.019 20.331 1.00 91.44 297 ASP A O 1
ATOM 2295 N N . GLN A 1 298 ? 7.577 -10.928 20.088 1.00 92.50 298 GLN A N 1
ATOM 2296 C CA . GLN A 1 298 ? 7.113 -9.740 20.799 1.00 92.50 298 GLN A CA 1
ATOM 2297 C C . GLN A 1 298 ? 6.192 -8.923 19.890 1.00 92.50 298 GLN A C 1
ATOM 2299 O O . GLN A 1 298 ? 6.482 -8.727 18.703 1.00 92.50 298 GLN A O 1
ATOM 2304 N N . ARG A 1 299 ? 5.070 -8.456 20.444 1.00 92.88 299 ARG A N 1
ATOM 2305 C CA . ARG A 1 299 ? 4.038 -7.692 19.733 1.00 92.88 299 ARG A CA 1
ATOM 2306 C C . ARG A 1 299 ? 3.618 -6.451 20.521 1.00 92.88 299 ARG A C 1
ATOM 2308 O O . ARG A 1 299 ? 3.781 -6.440 21.746 1.00 92.88 299 ARG A O 1
ATOM 2315 N N . PRO A 1 300 ? 3.081 -5.420 19.841 1.00 92.31 300 PRO A N 1
ATOM 2316 C CA . PRO A 1 300 ? 2.586 -4.227 20.512 1.00 92.31 300 PRO A CA 1
ATOM 2317 C C . PRO A 1 300 ? 1.495 -4.583 21.524 1.00 92.31 300 PRO A C 1
ATOM 2319 O O . PRO A 1 300 ? 0.650 -5.442 21.268 1.00 92.31 300 PRO A O 1
ATOM 2322 N N . GLN A 1 301 ? 1.491 -3.899 22.666 1.00 91.88 301 GLN A N 1
ATOM 2323 C CA . GLN A 1 301 ? 0.389 -3.995 23.619 1.00 91.88 301 GLN A CA 1
ATOM 2324 C C . GLN A 1 301 ? -0.781 -3.158 23.104 1.00 91.88 301 GLN A C 1
ATOM 2326 O O . GLN A 1 301 ? -0.629 -1.961 22.872 1.00 91.88 301 GLN A O 1
ATOM 2331 N N . ILE A 1 302 ? -1.943 -3.783 22.908 1.00 93.44 302 ILE A N 1
ATOM 2332 C CA . ILE A 1 302 ? -3.143 -3.087 22.434 1.00 93.44 302 ILE A CA 1
ATOM 2333 C C . ILE A 1 302 ? -3.787 -2.339 23.615 1.00 93.44 302 ILE A C 1
ATOM 2335 O O . ILE A 1 302 ? -4.151 -2.995 24.595 1.00 93.44 302 ILE A O 1
ATOM 2339 N N . PRO A 1 303 ? -3.968 -1.004 23.535 1.00 92.38 303 PRO A N 1
ATOM 2340 C CA . PRO A 1 303 ? -4.629 -0.227 24.582 1.00 92.38 303 PRO A CA 1
ATOM 2341 C C . PRO A 1 303 ? -6.057 -0.704 24.887 1.00 92.38 303 PRO A C 1
ATOM 2343 O O . PRO A 1 303 ? -6.741 -1.272 24.034 1.00 92.38 303 PRO A O 1
ATOM 2346 N N . ASN A 1 304 ? -6.537 -0.447 26.107 1.00 88.75 304 ASN A N 1
ATOM 2347 C CA . ASN A 1 304 ? -7.877 -0.870 26.539 1.00 88.75 304 ASN A CA 1
ATOM 2348 C C . ASN A 1 304 ? -9.013 -0.143 25.805 1.00 88.75 304 ASN A C 1
ATOM 2350 O O . ASN A 1 304 ? -10.102 -0.689 25.679 1.00 88.75 304 ASN A O 1
ATOM 2354 N N . ASP A 1 305 ? -8.767 1.072 25.322 1.00 86.69 305 ASP A N 1
ATOM 2355 C CA . ASP A 1 305 ? -9.713 1.883 24.553 1.00 86.69 305 ASP A CA 1
ATOM 2356 C C . ASP A 1 305 ? -9.682 1.580 23.041 1.00 86.69 305 ASP A C 1
ATOM 2358 O O . ASP A 1 305 ? -10.374 2.230 22.251 1.00 86.69 305 ASP A O 1
ATOM 2362 N N . PHE A 1 306 ? -8.908 0.574 22.619 1.00 92.31 306 PHE A N 1
ATOM 2363 C CA . PHE A 1 306 ? -8.867 0.123 21.233 1.00 92.31 306 PHE A CA 1
ATOM 2364 C C . PHE A 1 306 ? -10.209 -0.503 20.805 1.00 92.31 306 PHE A C 1
ATOM 2366 O O . PHE A 1 306 ? -10.867 -1.158 21.616 1.00 92.31 306 PHE A O 1
ATOM 2373 N N . PRO A 1 307 ? -10.630 -0.377 19.529 1.00 91.75 307 PRO A N 1
ATOM 2374 C CA . PRO A 1 307 ? -11.891 -0.963 19.075 1.00 91.75 307 PRO A CA 1
ATOM 2375 C C . PRO A 1 307 ? -11.960 -2.479 19.306 1.00 91.75 307 PRO A C 1
ATOM 2377 O O . PRO A 1 307 ? -11.215 -3.248 18.691 1.00 91.75 307 PRO A O 1
ATOM 2380 N N . GLU A 1 308 ? -12.898 -2.914 20.152 1.00 92.00 308 GLU A N 1
ATOM 2381 C CA . GLU A 1 308 ? -13.050 -4.321 20.562 1.00 92.00 308 GLU A CA 1
ATOM 2382 C C . GLU A 1 308 ? -13.235 -5.276 19.377 1.00 92.00 308 GLU A C 1
ATOM 2384 O O . GLU A 1 308 ? -12.762 -6.408 19.405 1.00 92.00 308 GLU A O 1
ATOM 2389 N N . THR A 1 309 ? -13.884 -4.817 18.303 1.00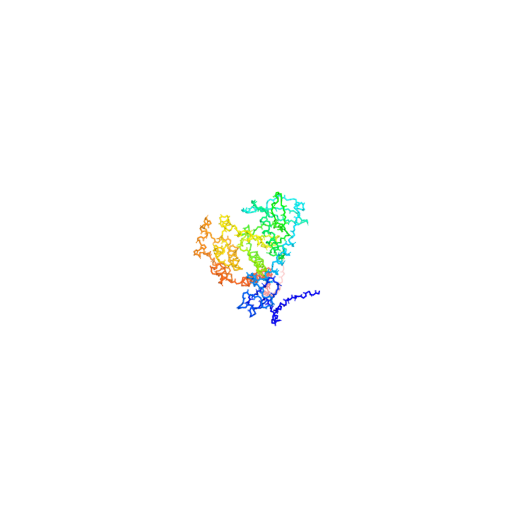 93.94 309 THR A N 1
ATOM 2390 C CA . THR A 1 309 ? -14.113 -5.616 17.091 1.00 93.94 309 THR A CA 1
ATOM 2391 C C . THR A 1 309 ? -12.842 -5.855 16.274 1.00 93.94 309 THR A C 1
ATOM 2393 O O . THR A 1 309 ? -12.785 -6.835 15.533 1.00 93.94 309 THR A O 1
ATOM 2396 N N . LEU A 1 310 ? -11.826 -4.992 16.393 1.00 95.06 310 LEU A N 1
ATOM 2397 C CA . LEU A 1 310 ? -10.551 -5.121 15.677 1.00 95.06 310 LEU A CA 1
ATOM 2398 C C . LEU A 1 310 ? -9.471 -5.806 16.512 1.00 95.06 310 LEU A C 1
ATOM 2400 O O . LEU A 1 310 ? -8.643 -6.511 15.942 1.00 95.06 310 LEU A O 1
ATOM 2404 N N . LYS A 1 311 ? -9.482 -5.636 17.839 1.00 95.81 311 LYS A N 1
ATOM 2405 C CA . LYS A 1 311 ? -8.467 -6.189 18.749 1.00 95.81 311 LYS A CA 1
ATOM 2406 C C . LYS A 1 311 ? -8.104 -7.666 18.477 1.00 95.81 311 LYS A C 1
ATOM 2408 O O . LYS A 1 311 ? -6.937 -7.920 18.179 1.00 95.81 311 LYS A O 1
ATOM 2413 N N . PRO A 1 312 ? -9.050 -8.630 18.465 1.00 95.88 312 PRO A N 1
ATOM 2414 C CA . PRO A 1 312 ? -8.713 -10.039 18.232 1.00 95.88 312 PRO A CA 1
ATOM 2415 C C . PRO A 1 312 ? -8.222 -10.316 16.802 1.00 95.88 312 PRO A C 1
ATOM 2417 O O . PRO A 1 312 ? -7.536 -11.310 16.561 1.00 95.88 312 PRO A O 1
ATOM 2420 N N . LEU A 1 313 ? -8.575 -9.460 15.836 1.00 97.50 313 LEU A N 1
ATOM 2421 C CA . LEU A 1 313 ? -8.092 -9.577 14.461 1.00 97.50 313 LEU A CA 1
ATOM 2422 C C . LEU A 1 313 ? -6.643 -9.119 14.339 1.00 97.50 313 LEU A C 1
ATOM 2424 O O . LEU A 1 313 ? -5.891 -9.764 13.617 1.00 97.50 313 LEU A O 1
ATOM 2428 N N . LEU A 1 314 ? -6.243 -8.066 15.060 1.00 97.00 314 LEU A N 1
ATOM 2429 C CA . LEU A 1 314 ? -4.840 -7.650 15.124 1.00 97.00 314 LEU A CA 1
ATOM 2430 C C . LEU A 1 314 ? -3.985 -8.729 15.785 1.00 97.00 314 LEU A C 1
ATOM 2432 O O . LEU A 1 314 ? -2.989 -9.150 15.203 1.00 97.00 314 LEU A O 1
ATOM 2436 N N . GLU A 1 315 ? -4.432 -9.231 16.942 1.00 95.56 315 GLU A N 1
ATOM 2437 C CA . GLU A 1 315 ? -3.733 -10.268 17.711 1.00 95.56 315 GLU A CA 1
ATOM 2438 C C . GLU A 1 315 ? -3.443 -11.521 16.877 1.00 95.56 315 GLU A C 1
ATOM 2440 O O . GLU A 1 315 ? -2.326 -12.038 16.887 1.00 95.56 315 GLU A O 1
ATOM 2445 N N . LYS A 1 316 ? -4.428 -11.979 16.097 1.00 96.56 316 LYS A N 1
ATOM 2446 C CA . LYS A 1 316 ? -4.250 -13.105 15.171 1.00 96.56 316 LYS A CA 1
ATOM 2447 C C . LYS A 1 316 ? -3.514 -12.711 13.893 1.00 96.56 316 LYS A C 1
ATOM 2449 O O . LYS A 1 316 ? -2.758 -13.508 13.344 1.00 96.56 316 LYS A O 1
ATOM 2454 N N . GLY A 1 317 ? -3.736 -11.501 13.392 1.00 96.25 317 GLY A N 1
ATOM 2455 C CA . GLY A 1 317 ? -3.215 -11.038 12.112 1.00 96.25 317 GLY A CA 1
ATOM 2456 C C . GLY A 1 317 ? -1.705 -10.851 12.091 1.00 96.25 317 GLY A C 1
ATOM 2457 O O . GLY A 1 317 ? -1.091 -11.125 11.065 1.00 96.25 317 GLY A O 1
ATOM 2458 N N . TRP A 1 318 ? -1.083 -10.520 13.224 1.00 95.75 318 TRP A N 1
ATOM 2459 C CA . TRP A 1 318 ? 0.376 -10.515 13.370 1.00 95.75 318 TRP A CA 1
ATOM 2460 C C . TRP A 1 318 ? 0.948 -11.804 13.989 1.00 95.75 318 TRP A C 1
ATOM 2462 O O . TRP A 1 318 ? 2.062 -11.804 14.525 1.00 95.75 318 TRP A O 1
ATOM 2472 N N . SER A 1 319 ? 0.200 -12.912 13.946 1.00 94.62 319 SER A N 1
ATOM 2473 C CA . SER A 1 319 ? 0.696 -14.218 14.390 1.00 94.62 319 SER A CA 1
ATOM 2474 C C . SER A 1 319 ? 1.967 -14.613 13.635 1.00 94.62 319 SER A C 1
ATOM 2476 O O . SER A 1 319 ? 2.090 -14.381 12.423 1.00 94.62 319 SER A O 1
ATOM 2478 N N . LYS A 1 320 ? 2.906 -15.245 14.350 1.00 90.81 320 LYS A N 1
ATOM 2479 C CA . LYS A 1 320 ? 4.100 -15.849 13.750 1.00 90.81 320 LYS A CA 1
ATOM 2480 C C . LYS A 1 320 ? 3.742 -16.940 12.744 1.00 90.81 320 LYS A C 1
ATOM 2482 O O . LYS A 1 320 ? 4.381 -17.006 11.703 1.00 90.81 320 LYS A O 1
ATOM 2487 N N . ASP A 1 321 ? 2.714 -17.740 13.030 1.00 89.62 321 ASP A N 1
ATOM 2488 C CA . ASP A 1 321 ? 2.173 -18.729 12.093 1.00 89.62 321 ASP A CA 1
ATOM 2489 C C . ASP A 1 321 ? 1.234 -18.038 11.080 1.00 89.62 321 ASP A C 1
ATOM 2491 O O . ASP A 1 321 ? 0.172 -17.538 11.481 1.00 89.62 321 ASP A O 1
ATOM 2495 N N . PRO A 1 322 ? 1.579 -18.016 9.775 1.00 88.56 322 PRO A N 1
ATOM 2496 C CA . PRO A 1 322 ? 0.749 -17.411 8.737 1.00 88.56 322 PRO A CA 1
ATOM 2497 C C . PRO A 1 322 ? -0.653 -18.018 8.626 1.00 88.56 322 PRO A C 1
ATOM 2499 O O . PRO A 1 322 ? -1.575 -17.314 8.216 1.00 88.56 322 PRO A O 1
ATOM 2502 N N . LEU A 1 323 ? -0.836 -19.290 9.002 1.00 88.75 323 LEU A N 1
ATOM 2503 C CA . LEU A 1 323 ? -2.126 -19.985 8.915 1.00 88.75 323 LEU A CA 1
ATOM 2504 C C . LEU A 1 323 ? -3.132 -19.515 9.971 1.00 88.75 323 LEU A C 1
ATOM 2506 O O . LEU A 1 323 ? -4.337 -19.668 9.781 1.00 88.75 323 LEU A O 1
ATOM 2510 N N . GLN A 1 324 ? -2.660 -18.905 11.061 1.00 92.44 324 GLN A N 1
ATOM 2511 C CA . GLN A 1 324 ? -3.534 -18.340 12.097 1.00 92.44 324 GLN A CA 1
ATOM 2512 C C . GLN A 1 324 ? -4.083 -16.960 11.723 1.00 92.44 324 GLN A C 1
ATOM 2514 O O . GLN A 1 324 ? -4.990 -16.450 12.389 1.00 92.44 324 GLN A O 1
ATOM 2519 N N . ARG A 1 325 ? -3.526 -16.325 10.685 1.00 94.56 325 ARG A N 1
ATOM 2520 C CA . ARG A 1 325 ? -3.886 -14.958 10.311 1.00 94.56 325 ARG A CA 1
ATOM 2521 C C . ARG A 1 325 ? -5.277 -14.951 9.665 1.00 94.56 325 ARG A C 1
ATOM 2523 O O . ARG A 1 325 ? -5.531 -15.738 8.752 1.00 94.56 325 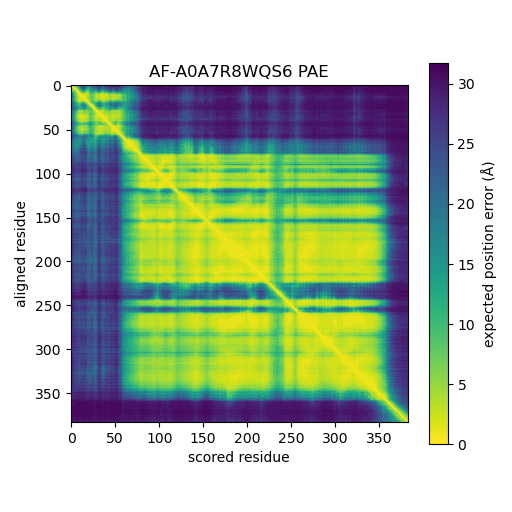ARG A O 1
ATOM 2530 N N . PRO A 1 326 ? -6.199 -14.080 10.112 1.00 94.25 326 PRO A N 1
ATOM 2531 C CA . PRO A 1 326 ? -7.559 -14.085 9.609 1.00 94.25 326 PRO A CA 1
ATOM 2532 C C . PRO A 1 326 ? -7.620 -13.552 8.171 1.00 94.25 326 PRO A C 1
ATOM 2534 O O . PRO A 1 326 ? -6.803 -12.716 7.777 1.00 94.25 326 PRO A O 1
ATOM 2537 N N . PRO A 1 327 ? -8.613 -13.981 7.377 1.00 94.25 327 PRO A N 1
ATOM 2538 C CA . PRO A 1 327 ? -8.798 -13.452 6.034 1.00 94.25 327 PRO A CA 1
ATOM 2539 C C . PRO A 1 327 ? -9.229 -11.978 6.079 1.00 94.25 327 PRO A C 1
ATOM 2541 O O . PRO A 1 327 ? -9.906 -11.538 7.013 1.00 94.25 327 PRO A O 1
ATOM 2544 N N . LEU A 1 328 ? -8.909 -11.225 5.020 1.00 94.00 328 LEU A N 1
ATOM 2545 C CA . LEU A 1 328 ? -9.240 -9.796 4.892 1.00 94.00 328 LEU A CA 1
ATOM 2546 C C . LEU A 1 328 ? -10.740 -9.496 5.056 1.00 94.00 328 LEU A C 1
ATOM 2548 O O . LEU A 1 328 ? -11.108 -8.421 5.524 1.00 94.00 328 LEU A O 1
ATOM 2552 N N . THR A 1 329 ? -11.615 -10.453 4.732 1.00 95.94 329 THR A N 1
ATOM 2553 C CA . THR A 1 329 ? -13.071 -10.329 4.913 1.00 95.94 329 THR A CA 1
ATOM 2554 C C . THR A 1 329 ? -13.464 -10.053 6.363 1.00 95.94 329 THR A C 1
ATOM 2556 O O . THR A 1 329 ? -14.344 -9.232 6.601 1.00 95.94 329 THR A O 1
ATOM 2559 N N . ARG A 1 330 ? -12.764 -10.638 7.344 1.00 97.81 330 ARG A N 1
ATOM 2560 C CA . ARG A 1 330 ? -13.035 -10.392 8.770 1.00 97.81 330 ARG A CA 1
ATOM 2561 C C . ARG A 1 330 ? -12.687 -8.964 9.184 1.00 97.81 330 ARG A C 1
ATOM 2563 O O . ARG A 1 330 ? -13.435 -8.344 9.933 1.00 97.81 330 ARG A O 1
ATOM 2570 N N . PHE A 1 331 ? -11.589 -8.418 8.658 1.00 97.94 331 PHE A N 1
ATOM 2571 C CA . PHE A 1 331 ? -11.234 -7.010 8.866 1.00 97.94 331 PHE A CA 1
ATOM 2572 C C . PHE A 1 331 ? -12.266 -6.075 8.229 1.00 97.94 331 PHE A C 1
ATOM 2574 O O . PHE A 1 331 ? -12.635 -5.073 8.841 1.00 97.94 331 PHE A O 1
ATOM 2581 N N . ARG A 1 332 ? -12.778 -6.423 7.039 1.00 97.12 332 ARG A N 1
ATOM 2582 C CA . ARG A 1 332 ? -13.833 -5.659 6.355 1.00 97.12 332 ARG A CA 1
ATOM 2583 C C . ARG A 1 332 ? -15.094 -5.576 7.209 1.00 97.12 332 ARG A C 1
ATOM 2585 O O . ARG A 1 332 ? -15.597 -4.482 7.442 1.00 97.12 332 ARG A O 1
ATOM 2592 N N . GLU A 1 333 ? -15.568 -6.718 7.701 1.00 97.44 333 GLU A N 1
ATOM 2593 C CA . GLU A 1 333 ? -16.744 -6.814 8.576 1.00 97.44 333 GLU A CA 1
ATOM 2594 C C . GLU A 1 333 ? -16.566 -5.984 9.856 1.00 97.44 333 GLU A C 1
ATOM 2596 O O . GLU A 1 333 ? -17.456 -5.221 10.236 1.00 97.44 333 GLU A O 1
ATOM 2601 N N . ALA A 1 334 ? -15.397 -6.079 10.499 1.00 97.56 334 ALA A N 1
ATOM 2602 C CA . ALA A 1 334 ? -15.102 -5.328 11.715 1.00 97.56 334 ALA A CA 1
ATOM 2603 C C . ALA A 1 334 ? -15.081 -3.809 11.479 1.00 97.56 334 ALA A C 1
ATOM 2605 O O . ALA A 1 334 ? -15.679 -3.065 12.258 1.00 97.56 334 ALA A O 1
ATOM 2606 N N . LEU A 1 335 ? -14.437 -3.344 10.402 1.00 96.69 335 LEU A N 1
ATOM 2607 C CA . LEU A 1 335 ? -14.397 -1.923 10.040 1.00 96.69 335 LEU A CA 1
ATOM 2608 C C . LEU A 1 335 ? -15.775 -1.389 9.641 1.00 96.69 335 LEU A C 1
ATOM 2610 O O . LEU A 1 335 ? -16.111 -0.263 10.007 1.00 96.69 335 LEU A O 1
ATOM 2614 N N . GLN A 1 336 ? -16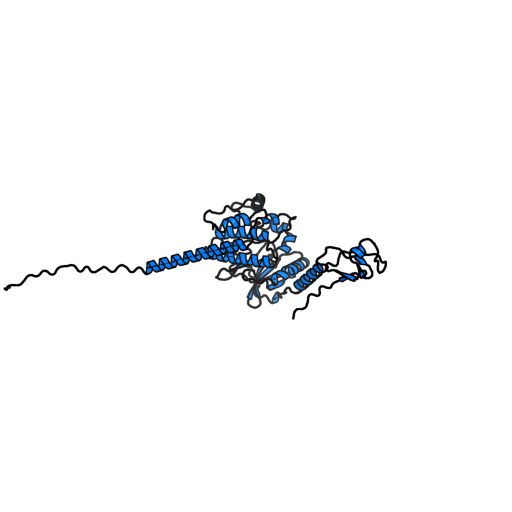.580 -2.186 8.931 1.00 96.00 336 GLN A N 1
ATOM 2615 C CA . GLN A 1 336 ? -17.950 -1.809 8.585 1.00 96.00 336 GLN A CA 1
ATOM 2616 C C . GLN A 1 336 ? -18.796 -1.636 9.847 1.00 96.00 336 GLN A C 1
ATOM 2618 O O . GLN A 1 336 ? -19.428 -0.598 10.013 1.00 96.00 336 GLN A O 1
ATOM 2623 N N . LYS A 1 337 ? -18.716 -2.579 10.793 1.00 96.12 337 LYS A N 1
ATOM 2624 C CA . LYS A 1 337 ? -19.429 -2.474 12.071 1.00 96.12 337 LYS A CA 1
ATOM 2625 C C . LYS A 1 337 ? -19.034 -1.219 12.860 1.00 96.12 337 LYS A C 1
ATOM 2627 O O . LYS A 1 337 ? -19.905 -0.537 13.390 1.00 96.12 337 LYS A O 1
ATOM 2632 N N . ILE A 1 338 ? -17.740 -0.882 12.906 1.00 94.81 338 ILE A N 1
ATOM 2633 C CA . ILE A 1 338 ? -17.267 0.357 13.552 1.00 94.81 338 ILE A CA 1
ATOM 2634 C C . ILE A 1 338 ? -17.852 1.594 12.853 1.00 94.81 338 ILE A C 1
ATOM 2636 O O . ILE A 1 338 ? -18.271 2.533 13.532 1.00 94.81 338 ILE A O 1
ATOM 2640 N N . SER A 1 339 ? -17.893 1.598 11.517 1.00 94.44 339 SER A N 1
ATOM 2641 C CA . SER A 1 339 ? -18.496 2.678 10.723 1.00 94.44 339 SER A CA 1
ATOM 2642 C C . SER A 1 339 ? -19.980 2.850 11.058 1.00 94.44 339 SER A C 1
ATOM 2644 O O . SER A 1 339 ? -20.404 3.951 11.403 1.00 94.44 339 SER A O 1
ATOM 2646 N N . ASP A 1 340 ? -20.747 1.758 11.048 1.00 94.00 340 ASP A N 1
ATOM 2647 C CA . ASP A 1 340 ? -22.188 1.770 11.323 1.00 94.00 340 ASP A CA 1
ATOM 2648 C C . ASP A 1 340 ? -22.488 2.264 12.748 1.00 94.00 340 ASP A C 1
ATOM 2650 O O . ASP A 1 340 ? -23.419 3.041 12.981 1.00 94.00 340 ASP A O 1
ATOM 2654 N N . ASP A 1 341 ? -21.697 1.825 13.730 1.00 93.19 341 ASP A N 1
ATOM 2655 C CA . ASP A 1 341 ? -21.851 2.239 15.125 1.00 93.19 341 ASP A CA 1
ATOM 2656 C C . ASP A 1 341 ? -21.502 3.721 15.321 1.00 93.19 341 ASP A C 1
ATOM 2658 O O . ASP A 1 341 ? -22.164 4.422 16.096 1.00 93.19 341 ASP A O 1
ATOM 2662 N N . LEU A 1 342 ? -20.496 4.223 14.601 1.00 91.75 342 LEU A N 1
ATOM 2663 C CA . LEU A 1 342 ? -20.136 5.637 14.591 1.00 91.75 342 LEU A CA 1
ATOM 2664 C C . LEU A 1 342 ? -21.257 6.495 13.988 1.00 91.75 342 LEU A C 1
ATOM 2666 O O . LEU A 1 342 ? -21.653 7.487 14.603 1.00 91.75 342 LEU A O 1
ATOM 2670 N N . GLU A 1 343 ? -21.809 6.101 12.841 1.00 91.50 343 GLU A N 1
ATOM 2671 C CA . GLU A 1 343 ? -22.922 6.801 12.187 1.00 91.50 343 GLU A CA 1
ATOM 2672 C C . GLU A 1 343 ? -24.158 6.863 13.091 1.00 91.50 343 GLU A C 1
ATOM 2674 O O . GLU A 1 343 ? -24.725 7.938 13.304 1.00 91.50 343 GLU A O 1
ATOM 2679 N N . LYS A 1 344 ? -24.523 5.745 13.733 1.00 92.44 344 LYS A N 1
ATOM 2680 C CA . LYS A 1 344 ? -25.620 5.703 14.717 1.00 92.44 344 LYS A CA 1
ATOM 2681 C C . LYS A 1 344 ? -25.378 6.645 15.897 1.00 92.44 344 LYS A C 1
ATOM 2683 O O . LYS A 1 344 ? -26.315 7.293 16.369 1.00 92.44 344 LYS A O 1
ATOM 2688 N N . ARG A 1 345 ? -24.142 6.724 16.409 1.00 90.19 345 ARG A N 1
ATOM 2689 C CA . ARG A 1 345 ? -23.779 7.637 17.512 1.00 90.19 345 ARG A CA 1
ATOM 2690 C C . ARG A 1 345 ? -23.871 9.101 17.085 1.00 90.19 345 ARG A C 1
ATOM 2692 O O . ARG A 1 345 ? -24.373 9.914 17.861 1.00 90.19 345 ARG A O 1
ATOM 2699 N N . LEU A 1 346 ? -23.417 9.430 15.876 1.00 88.38 346 LEU A N 1
ATOM 2700 C CA . LEU A 1 346 ? -23.502 10.781 15.319 1.00 88.38 346 LEU A CA 1
ATOM 2701 C C . LEU A 1 346 ? -24.962 11.199 15.110 1.00 88.38 346 LEU A C 1
ATOM 2703 O O . LEU A 1 346 ? -25.362 12.242 15.621 1.00 88.38 346 LEU A O 1
ATOM 2707 N N . ALA A 1 347 ? -25.784 10.346 14.492 1.00 87.62 347 ALA A N 1
ATOM 2708 C CA . ALA A 1 347 ? -27.211 10.601 14.295 1.00 87.62 347 ALA A CA 1
ATOM 2709 C C . ALA A 1 347 ? -27.945 10.868 15.621 1.00 87.62 347 ALA A C 1
ATOM 2711 O O . ALA A 1 347 ? -28.665 11.859 15.743 1.00 87.62 347 ALA A O 1
ATOM 2712 N N . LYS A 1 348 ? -27.701 10.047 16.656 1.00 88.06 348 LYS A N 1
ATOM 2713 C CA . LYS A 1 348 ? -28.288 10.249 17.993 1.00 88.06 348 LYS A CA 1
ATOM 2714 C C . LYS A 1 348 ? -27.890 11.591 18.616 1.00 88.06 348 LYS A C 1
ATOM 2716 O O . LYS A 1 348 ? -28.745 12.244 19.214 1.00 88.06 348 LYS A O 1
ATOM 2721 N N . LYS A 1 349 ? -26.625 12.013 18.478 1.00 82.56 349 LYS A N 1
ATOM 2722 C CA . LYS A 1 349 ? -26.158 13.323 18.969 1.00 82.56 349 LYS A CA 1
ATOM 2723 C C . LYS A 1 349 ? -26.858 14.469 18.244 1.00 82.56 349 LYS A C 1
ATOM 2725 O O . LYS A 1 349 ? -27.369 15.363 18.909 1.00 82.56 349 LYS 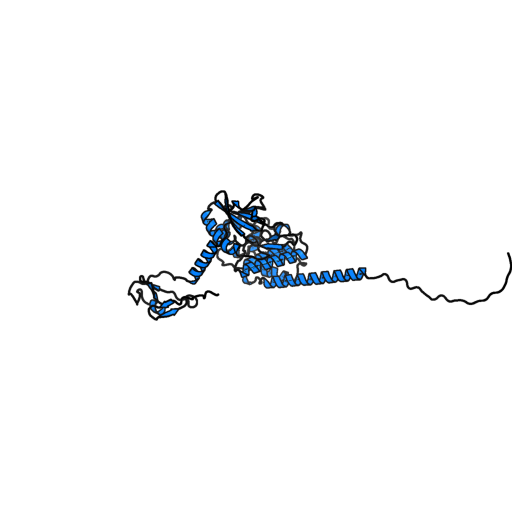A O 1
ATOM 2730 N N . THR A 1 350 ? -26.961 14.403 16.917 1.00 83.12 350 THR A N 1
ATOM 2731 C CA . THR A 1 350 ? -27.656 15.418 16.114 1.00 83.12 350 THR A CA 1
ATOM 2732 C C . THR A 1 350 ? -29.128 15.534 16.509 1.00 83.12 350 THR A C 1
ATOM 2734 O O . THR A 1 350 ? -29.616 16.638 16.737 1.00 83.12 350 THR A O 1
ATOM 2737 N N . THR A 1 351 ? -29.833 14.409 16.685 1.00 82.56 351 THR A N 1
ATOM 2738 C CA . THR A 1 351 ? -31.233 14.413 17.144 1.00 82.56 351 THR A CA 1
ATOM 2739 C C . THR A 1 351 ? -31.382 14.977 18.559 1.00 82.56 351 THR A C 1
ATOM 2741 O O . THR A 1 351 ? -32.315 15.735 18.815 1.00 82.56 351 THR A O 1
ATOM 2744 N N . ALA A 1 352 ? -30.484 14.632 19.487 1.00 78.94 352 ALA A N 1
ATOM 2745 C CA . ALA A 1 352 ? -30.510 15.168 20.848 1.00 78.94 352 ALA A CA 1
ATOM 2746 C C . ALA A 1 352 ? -30.267 16.686 20.872 1.00 78.94 352 ALA A C 1
ATOM 2748 O O . ALA A 1 352 ? -30.960 17.405 21.589 1.00 78.94 352 ALA A O 1
ATOM 2749 N N . GLN A 1 353 ? -29.340 17.171 20.045 1.00 75.56 353 GLN A N 1
ATOM 2750 C CA . GLN A 1 353 ? -28.993 18.587 19.948 1.00 75.56 353 GLN A CA 1
ATOM 2751 C C . GLN A 1 353 ? -30.116 19.413 19.302 1.00 75.56 353 GLN A C 1
ATOM 2753 O O . GLN A 1 353 ? -30.474 20.473 19.814 1.00 75.56 353 GLN A O 1
ATOM 2758 N N . LEU A 1 354 ? -30.759 18.884 18.255 1.00 74.94 354 LEU A N 1
ATOM 2759 C CA . LEU A 1 354 ? -31.982 19.462 17.686 1.00 74.94 354 LEU A CA 1
ATOM 2760 C C . LEU A 1 354 ? -33.107 19.534 18.729 1.00 74.94 354 LEU A C 1
ATOM 2762 O O . LEU A 1 354 ? -33.701 20.590 18.904 1.00 74.94 354 LEU A O 1
ATOM 2766 N N . ARG A 1 355 ? -33.344 18.459 19.496 1.00 77.31 355 ARG A N 1
ATOM 2767 C CA . ARG A 1 355 ? -34.360 18.444 20.567 1.00 77.31 355 ARG A CA 1
ATOM 2768 C C . ARG A 1 355 ? -34.079 19.446 21.688 1.00 77.31 355 ARG A C 1
ATOM 2770 O O . ARG A 1 355 ? -35.024 19.968 22.270 1.00 77.31 355 ARG A O 1
ATOM 2777 N N . SER A 1 356 ? -32.810 19.701 22.017 1.00 74.25 356 SER A N 1
ATOM 2778 C CA . SER A 1 356 ? -32.454 20.730 23.003 1.00 74.25 356 SER A CA 1
ATOM 2779 C C . SER A 1 356 ? -32.667 22.153 22.487 1.00 74.25 356 SER A C 1
ATOM 2781 O O . SER A 1 356 ? -32.981 23.026 23.284 1.00 74.25 356 SER A O 1
ATOM 2783 N N . LEU A 1 357 ? -32.542 22.375 21.174 1.00 71.50 357 LEU A N 1
ATOM 2784 C CA . LEU A 1 357 ? -32.784 23.674 20.536 1.00 71.50 357 LEU A CA 1
ATOM 2785 C C . LEU A 1 357 ? -34.280 23.970 20.351 1.00 71.50 357 LEU A C 1
ATOM 2787 O O . LEU A 1 357 ? -34.666 25.131 20.329 1.00 71.50 357 LEU A O 1
ATOM 2791 N N . THR A 1 358 ? -35.124 22.939 20.241 1.00 71.31 358 THR A N 1
ATOM 2792 C CA . THR A 1 358 ? -36.582 23.076 20.064 1.00 71.31 358 THR A CA 1
ATOM 2793 C C . THR A 1 358 ? -37.381 23.020 21.369 1.00 71.31 358 THR A C 1
ATOM 2795 O O . THR A 1 358 ? -38.609 23.024 21.323 1.00 71.31 358 THR A O 1
ATOM 2798 N N . ARG A 1 359 ? -36.738 22.915 22.542 1.00 59.88 359 ARG A N 1
ATOM 2799 C CA . ARG A 1 359 ? -37.443 23.095 23.821 1.00 59.88 359 ARG A CA 1
ATOM 2800 C C . ARG A 1 359 ? -37.711 24.586 24.018 1.00 59.88 359 ARG A C 1
ATOM 2802 O O . ARG A 1 359 ? -36.865 25.301 24.545 1.00 59.88 359 ARG A O 1
ATOM 2809 N N . GLU A 1 360 ? -38.886 25.034 23.585 1.00 55.97 360 GLU A N 1
ATOM 2810 C CA . GLU A 1 360 ? -39.439 26.329 23.977 1.00 55.97 360 GLU A CA 1
ATOM 2811 C C . GLU A 1 360 ? -39.516 26.410 25.509 1.00 55.97 360 GLU A C 1
ATOM 2813 O O . GLU A 1 360 ? -39.924 25.461 26.187 1.00 55.97 360 GLU A O 1
ATOM 2818 N N . THR A 1 361 ? -39.072 27.539 26.062 1.00 53.94 361 THR A N 1
ATOM 2819 C CA . THR A 1 361 ? -39.276 27.891 27.471 1.00 53.94 361 THR A CA 1
ATOM 2820 C C . THR A 1 361 ? -40.768 27.814 27.794 1.00 53.94 361 THR A C 1
ATOM 2822 O O . THR A 1 361 ? -41.547 28.379 27.021 1.00 53.94 361 THR A O 1
ATOM 2825 N N . PRO A 1 362 ? -41.191 27.181 28.906 1.00 48.78 362 PRO A N 1
ATOM 2826 C CA . PRO A 1 362 ? -42.597 27.188 29.283 1.00 48.78 362 PRO A CA 1
ATOM 2827 C C . PRO A 1 362 ? -43.050 28.641 29.408 1.00 48.78 362 PRO A C 1
ATOM 2829 O O . PRO A 1 362 ? -42.435 29.426 30.134 1.00 48.78 362 PRO A O 1
ATOM 2832 N N . SER A 1 363 ? -44.086 29.011 28.660 1.00 51.41 363 SER A N 1
ATOM 2833 C CA . SER A 1 363 ? -44.757 30.297 28.818 1.00 51.41 363 SER A CA 1
ATOM 2834 C C . SER A 1 363 ? -45.231 30.410 30.275 1.00 51.41 363 SER A C 1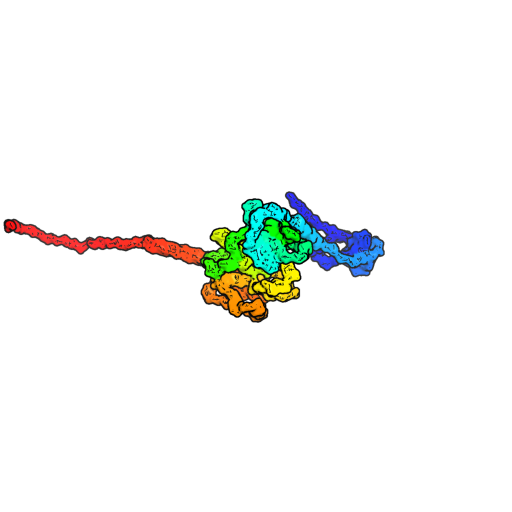
ATOM 2836 O O . SER A 1 363 ? -45.726 29.414 30.809 1.00 51.41 363 SER A O 1
ATOM 2838 N N . PRO A 1 364 ? -45.091 31.565 30.948 1.00 48.44 364 PRO A N 1
ATOM 2839 C CA . PRO A 1 364 ? -45.629 31.710 32.290 1.00 48.44 364 PRO A CA 1
ATOM 2840 C C . PRO A 1 364 ? -47.152 31.627 32.193 1.00 48.44 364 PRO A C 1
ATOM 2842 O O . PRO A 1 364 ? -47.783 32.498 31.594 1.00 48.44 364 PRO A O 1
ATOM 2845 N N . GLU A 1 365 ? -47.738 30.563 32.743 1.00 47.16 365 GLU A N 1
ATOM 2846 C CA . GLU A 1 365 ? -49.185 30.441 32.874 1.00 47.16 365 GLU A CA 1
ATOM 2847 C C . GLU A 1 365 ? -49.715 31.638 33.670 1.00 47.16 365 GLU A C 1
ATOM 2849 O O . GLU A 1 365 ? -49.368 31.870 34.831 1.00 47.16 365 GLU A O 1
ATOM 2854 N N . SER A 1 366 ? -50.553 32.430 33.007 1.00 46.31 366 SER A N 1
ATOM 2855 C CA . SER A 1 366 ? -51.358 33.476 33.615 1.00 46.31 366 SER A CA 1
ATOM 2856 C C . SER A 1 366 ? -52.326 32.839 34.606 1.00 46.31 366 SER A C 1
ATOM 2858 O O . SER A 1 366 ? -53.244 32.127 34.210 1.00 46.31 366 SER A O 1
ATOM 2860 N N . ASN A 1 367 ? -52.116 33.122 35.884 1.00 51.81 367 ASN A N 1
ATOM 2861 C CA . ASN A 1 367 ? -52.978 32.750 36.996 1.00 51.81 367 ASN A CA 1
ATOM 2862 C C . ASN A 1 367 ? -54.287 33.578 36.957 1.00 51.81 367 ASN A C 1
ATOM 2864 O O . ASN A 1 367 ? -54.202 34.797 37.130 1.00 51.81 367 ASN A O 1
ATOM 2868 N N . PRO A 1 368 ? -55.494 33.002 36.770 1.00 44.62 368 PRO A N 1
ATOM 2869 C CA . PRO A 1 368 ? -56.744 33.735 36.909 1.00 44.62 368 PRO A CA 1
ATOM 2870 C C . PRO A 1 368 ? -57.505 33.200 38.126 1.00 44.62 368 PRO A C 1
ATOM 2872 O O . PRO A 1 368 ? -58.256 32.231 38.048 1.00 44.62 368 PRO A O 1
ATOM 2875 N N . GLY A 1 369 ? -57.299 33.842 39.272 1.00 43.72 369 GLY A N 1
ATOM 2876 C CA . GLY A 1 369 ? -57.949 33.461 40.522 1.00 43.72 369 GLY A CA 1
ATOM 2877 C C . GLY A 1 369 ? -57.911 34.566 41.569 1.00 43.72 369 GLY A C 1
ATOM 2878 O O . GLY A 1 369 ? -57.533 34.310 42.705 1.00 43.72 369 GLY A O 1
ATOM 2879 N N . ALA A 1 370 ? -58.264 35.799 41.192 1.00 42.38 370 ALA A N 1
ATOM 2880 C CA . ALA A 1 370 ? -58.531 36.875 42.143 1.00 42.38 370 ALA A CA 1
ATOM 2881 C C . ALA A 1 370 ? -59.998 37.307 42.019 1.00 42.38 370 ALA A C 1
ATOM 2883 O O . ALA A 1 370 ? -60.476 37.702 40.957 1.00 42.38 370 ALA A O 1
ATOM 2884 N N . SER A 1 371 ? -60.699 37.144 43.131 1.00 42.62 371 SER A N 1
ATOM 2885 C CA . SER A 1 371 ? -62.120 37.351 43.362 1.00 42.62 371 SER A CA 1
ATOM 2886 C C . SER A 1 371 ? -62.550 38.812 43.207 1.00 42.62 371 SER A C 1
ATOM 2888 O O . SER A 1 371 ? -61.930 39.732 43.735 1.00 42.62 371 SER A O 1
ATOM 2890 N N . VAL A 1 372 ? -63.681 39.015 42.528 1.00 42.16 372 VAL A N 1
ATOM 2891 C CA . VAL A 1 372 ? -64.400 40.293 42.488 1.00 42.16 372 VAL A CA 1
ATOM 2892 C C . VAL A 1 372 ? -65.224 40.419 43.770 1.00 42.16 372 VAL A C 1
ATOM 2894 O O . VAL A 1 372 ? -66.201 39.697 43.964 1.00 42.16 372 VAL A O 1
ATOM 2897 N N . ALA A 1 373 ? -64.817 41.325 44.656 1.00 43.38 373 ALA A N 1
ATOM 2898 C CA . ALA A 1 373 ? -65.594 41.727 45.821 1.00 43.38 373 ALA A CA 1
ATOM 2899 C C . ALA A 1 373 ? -66.586 42.836 45.433 1.00 43.38 373 ALA A C 1
ATOM 2901 O O . ALA A 1 373 ? -66.195 43.927 45.021 1.00 43.38 373 ALA A O 1
ATOM 2902 N N . ASN A 1 374 ? -67.876 42.544 45.592 1.00 43.09 374 ASN A N 1
ATOM 2903 C CA . ASN A 1 374 ? -68.953 43.528 45.644 1.00 43.09 374 ASN A CA 1
ATOM 2904 C C . ASN A 1 374 ? -68.887 44.298 46.971 1.00 43.09 374 ASN A C 1
ATOM 2906 O O . ASN A 1 374 ? -68.881 43.666 48.026 1.00 43.09 374 ASN A O 1
ATOM 2910 N N . ASN A 1 375 ? -68.953 45.634 46.932 1.00 37.16 375 ASN A N 1
ATOM 2911 C CA . ASN A 1 375 ? -69.803 46.390 47.860 1.00 37.16 375 ASN A CA 1
ATOM 2912 C C . ASN A 1 375 ? -70.047 47.846 47.398 1.00 37.16 375 ASN A C 1
ATOM 2914 O O . ASN A 1 375 ? -69.290 48.368 46.579 1.00 37.16 375 ASN A O 1
ATOM 2918 N N . PRO A 1 376 ? -71.139 48.482 47.867 1.00 49.62 376 PRO A N 1
ATOM 2919 C CA . PRO A 1 376 ? -71.834 49.556 47.164 1.00 49.62 376 PRO A CA 1
ATOM 2920 C C . PRO A 1 376 ? -71.395 50.968 47.586 1.00 49.62 376 PRO A C 1
ATOM 2922 O O . PRO A 1 376 ? -70.800 51.178 48.640 1.00 49.62 376 PRO A O 1
ATOM 2925 N N . ARG A 1 377 ? -71.763 51.958 46.759 1.00 40.62 377 ARG A N 1
ATOM 2926 C CA . ARG A 1 377 ? -71.737 53.396 47.100 1.00 40.62 377 ARG A CA 1
ATOM 2927 C C . ARG A 1 377 ? -72.662 53.683 48.298 1.00 40.62 377 ARG A C 1
ATOM 2929 O O . ARG A 1 377 ? -73.705 53.036 48.402 1.00 40.62 377 ARG A O 1
ATOM 2936 N N . PRO A 1 378 ? -72.355 54.697 49.133 1.00 46.94 378 PRO A N 1
ATOM 2937 C CA . PRO A 1 378 ? -72.911 56.030 48.855 1.00 46.94 378 PRO A CA 1
ATOM 2938 C C . PRO A 1 378 ? -72.028 57.241 49.240 1.00 46.94 378 PRO A C 1
ATOM 2940 O O . PRO A 1 378 ? -71.117 57.151 50.053 1.00 46.94 378 PRO A O 1
ATOM 2943 N N . THR A 1 379 ? -72.426 58.389 48.665 1.00 40.44 379 THR A N 1
ATOM 2944 C CA . THR A 1 379 ? -72.309 59.790 49.149 1.00 40.44 379 THR A CA 1
ATOM 2945 C C . THR A 1 379 ? -70.909 60.406 49.317 1.00 40.44 379 THR A C 1
ATOM 2947 O O . THR A 1 379 ? -70.112 59.957 50.121 1.00 40.44 379 THR A O 1
ATOM 2950 N N . HIS A 1 380 ? -70.509 61.356 48.464 1.00 40.78 380 HIS A N 1
ATOM 2951 C CA . HIS A 1 380 ? -70.774 62.812 48.500 1.00 40.78 380 HIS A CA 1
ATOM 2952 C C . HIS A 1 380 ? -69.906 63.605 49.501 1.00 40.78 380 HIS A C 1
ATOM 2954 O O . HIS A 1 380 ? -70.005 63.385 50.699 1.00 40.78 380 HIS A O 1
ATOM 2960 N N . ILE A 1 381 ? -69.220 64.623 48.945 1.00 40.59 381 ILE A N 1
ATOM 2961 C CA . ILE A 1 381 ? -68.864 65.958 49.491 1.00 40.59 381 ILE A CA 1
ATOM 2962 C C . ILE A 1 381 ? -67.354 66.255 49.581 1.00 40.59 381 ILE A C 1
ATOM 2964 O O . ILE A 1 381 ? -66.624 65.573 50.283 1.00 40.59 381 ILE A O 1
ATOM 2968 N N . MET A 1 382 ? -66.987 67.319 48.837 1.00 42.06 382 MET A N 1
ATOM 2969 C CA . MET A 1 382 ? -65.983 68.392 49.042 1.00 42.06 382 MET A CA 1
ATOM 2970 C C . MET A 1 382 ? -64.682 68.040 49.787 1.00 42.06 382 MET A C 1
ATOM 2972 O O . MET A 1 382 ? -64.708 67.498 50.879 1.00 42.06 382 MET A O 1
ATOM 2976 N N . ARG A 1 383 ? -63.504 68.452 49.321 1.00 43.09 383 ARG A N 1
ATOM 2977 C CA . ARG A 1 383 ? -63.137 69.729 48.697 1.00 43.09 383 ARG A CA 1
ATOM 2978 C C . ARG A 1 383 ? -61.780 69.581 48.017 1.00 43.09 383 ARG A C 1
ATOM 2980 O O . ARG A 1 383 ? -60.997 68.740 48.511 1.00 43.09 383 ARG A O 1
#

Foldseek 3Di:
DDDDPPQPFDAQPPPRDTDGLPDDPDWWWAFPVGGTHGCVQPVPDQAHPVPRGGTDPDGDPNVVVVVVVVVLVVLLVPFDEDEVVQWAPWDDWPDDAPFWTWTWTAHPNAIKIKTWGDDDDAPVLVSVLSSLSSLQCPDDDLAAWHWPGWYADPPRTIITITHDFPQAFQVVCQPPDDPVLLLQQLLSNLVQLVSCVVVQFAQQPDDRNQFGFHDPSRRTHGHNSRCVVVCLVVVVVCLVRDQCLLFQLVSVPPPDDDGSLRVLSSSLQRSQCNQPVDRFQPPDPDSVSSNVCNVVVHTRDRDPPPQPQCVVQSVQSNDNDSVSHDDSVSVNVSSVVVVVVVVVVVVVVVVVVVVVVPPDDPDPDDDDDDDDDDDDDDDDDDD

InterPro domains:
  IPR000719 Protein kinase domain [PF00069] (91-329)
  IPR000719 Protein kinase domain [PS50011] (88-338)
  IPR000719 Protein kinase domain [SM00220] (88-339)
  IPR001841 Zinc finger, RING-type [PS50089] (12-52)
  IPR008271 Serine/threonine-protein 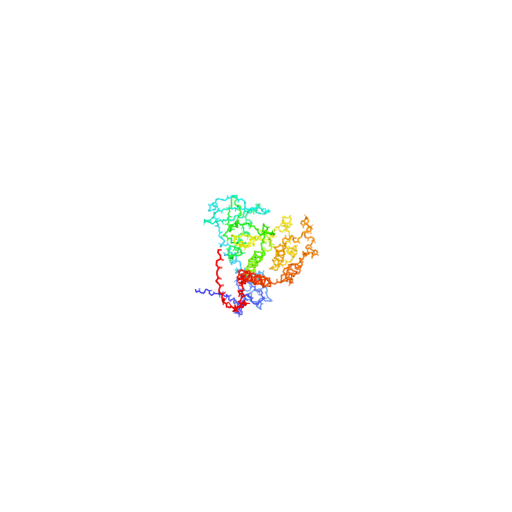kinase, active site [PS00108] (201-213)
  IPR011009 Protein kinase-like domain superfamily [SSF56112] (89-355)
  IPR013083 Zinc finger, RING/FYVE/PHD-type [G3DSA:3.30.40.10] (2-78)
  IPR017441 Protein kinase, ATP binding site [PS00107] (94-115)
  IPR051681 Serine/Threonine Kinases and Pseudokinases [PTHR44329] (81-344)

Mean predicted aligned error: 14.61 Å

Solvent-accessible surface area (backbone atoms only — not comparable to full-atom values): 22364 Å² total; per-residue (Å²): 133,85,82,75,84,76,79,78,65,47,52,19,77,81,81,59,52,68,52,61,94,83,84,60,100,66,71,54,49,42,27,86,86,69,51,44,33,45,48,88,77,45,73,85,55,70,42,31,92,89,79,66,40,60,45,47,96,59,89,56,90,48,60,68,58,49,50,50,49,50,52,49,50,52,36,41,73,63,46,44,73,46,64,52,84,62,43,40,80,64,64,55,74,74,47,74,61,97,54,31,39,29,25,34,27,34,42,93,94,37,66,25,28,37,42,34,49,68,72,94,62,49,68,70,47,42,54,51,48,40,57,37,38,24,61,38,45,71,46,82,50,96,16,35,54,43,33,68,28,34,31,50,46,83,94,64,32,45,27,40,36,24,62,49,56,81,70,44,31,43,56,83,42,54,71,72,62,53,73,71,54,43,53,52,33,53,51,32,44,49,52,25,50,50,52,36,46,76,72,77,41,56,44,71,71,52,47,46,73,36,27,28,21,35,66,95,83,48,44,24,19,44,44,74,52,54,50,46,70,68,50,50,82,42,44,71,56,50,69,74,73,49,77,65,82,38,52,38,71,61,78,75,41,94,85,60,92,82,60,60,53,40,43,40,19,12,47,26,48,49,52,50,22,52,74,71,45,46,65,65,60,71,89,52,90,44,64,67,49,46,53,52,34,51,75,69,70,57,73,62,84,80,61,90,88,51,61,76,72,46,51,68,52,34,64,29,15,54,38,86,53,59,86,61,32,63,60,70,67,59,56,52,54,32,52,48,52,53,50,54,53,50,51,54,52,49,52,51,50,53,54,52,52,52,54,62,72,67,58,72,76,82,74,84,79,81,82,88,84,79,84,87,80,86,81,82,87,82,83,90,82,86,131

Sequence (383 aa):
MAAADEDQNISCDICFELFTTAEDHRPMVICSNGHNLCFSCSGLVNECPTCKEQCLPKPIRNIALEKVIKENMLALASVPEIDSTEIVDLGRRLGRGSSAEVKAGLWNNEEVAVKVFQIEDSDSYLKALKIESSFATRLQHPNVVRIYGITRMQSDTPAIVMEQADKGSLRGFIGKLSYPQKISIARGTLEGIAYLHSRKVSHRDLKPENILIFGDKLVPKISDFGTSRIVQTSMVNTMITGTPKYSAPELLDKGLRYGTPVDVYSLSLILFELFTGEDPFKGCTSVMQVLAAIMRDQRPQIPNDFPETLKPLLEKGWSKDPLQRPPLTRFREALQKISDDLEKRLAKKTTAQLRSLTRETPSPESNPGASVANNPRPTHIMR

pLDDT: mean 78.04, std 19.23, range [28.62, 98.62]